Protein AF-A0A382DR18-F1 (afdb_monomer_lite)

Secondary structure (DSSP, 8-state):
-TTEEE----TT-BPPPEEEEEEEEETTEEEEEEEEETTTEEEEEESSS--------S-S-SPSS--TTEEEEEES-EE--TT-EEEEEE-SSEEEEEEEEEEETTS---EEEEEEEETTS-EEEEE-S----SS-EEEEEE--TTT-GGGEEEEEEE--S----HHHHHHHHHH-SPP-TT---EE-S-HHHHHHH-TTS-TTSTTHHHHHHHHHHHH-TTS-TTSTTHHHHHHHHHHHH-TTS-TTSTTHHHHHHHHHHHH-TTS-TTSTTHHHHHHHHHHHH-TTS-TTSTTHHHHHHHHHHHH-TTS-TTSTTHHHHHHHHHHHHHHHH-SS---------EEEE-TTSPEEEGGG-EEETTTTEEE-TTSTTGGGTTTT--HHHHHHHHHHHH-HHHHHHHH-TT--B-TTS-B--TTS-HHHHHHHHHHHHHHHHHHHHHHHHHHHHHHHHHHHHHHHHHHHHHHHHH-

pLDDT: mean 83.94, std 13.47, range [36.09, 98.12]

Sequence (475 aa):
MTGTTNLNSSDDSWSNQVSLGMEWDRWGQTFSHARMSTNGCVNLTSGSAGGTSANCQDYTPQSLPYKDFTLYVLWTDLIRGNNSKMLYKDFGSYVVFGWYYMKEYNRNSSNSIEAILYDNNSYEYRYRELDIKNHDVIIGEQGKHSTHPEYTKTYLYYNDGQSGYGQLDNYLAGYGGPDIENGGSLFSGSFADMCEINQLYSSNCSGYAAAYLAQQCALDTLYNSACTGYAAAYLAQQCALDTLYNSACTGYAAAYLAQQCALDTLYNSACTGYAAAYLAQQCGLNTLYDEECTGYAAAYFIYECDIDVFYSTSCDGYASALAQEEALYDAIYGTDDTDMYGYEDEYGYDEYGNAYTQDDMWYDEVYDEYLDPNDPCYENNCADFTDADWYALDIEQFGQEQVDEWYGNDVQFSDEGYIDYGDQTEEEYWTEIDDGMNTYDEEQEALWAEEELAYQMEEEAYMLEQEQYYEEQYT

Foldseek 3Di:
DPFKDFQDDFFQDKGDKDFFLAFADDPNATFGIWIAAQQQKIWTQHDPGHHGWDGLGDAPDDFPPDIARMFRLKGGQWGDDPPWTFIWGHPNQKIKTWTFQIDHPPDNAGWIKIWMQGNVNKIKIDTDGDDDADAWIKGGFHHDCVVCVVRDDIETAAHNPDPPDVNVVVCVVVVPDDHQHPDDMDIDDDPQVVCVVPVCPDPPRPCNVVNVVQVVCVVPVCPDPPRVCNVVVVVQVVCVVPVCPDPPRVCNVVVVVQVVCVVPVCPDPPRVCNVVVVVQVVCVVPVCPDPPRDCNVVVVVQVVCVVPVCPDPPRVCVVVVVVVVVVVCCVVVPPDDDDDDDDFPFDDADPVGDTDGPVQWAQDPVVRDTHHPPPCCGPNVCVPDALQNVLVVCCVVPNDVLSCQLQNDDWDADPSRHTDPDPDDPVVSVVSNVVSVVVVVVVVVVVVVVVVVVVVVVVVVVVVVVVVVVVVVPD

Structure (mmCIF, N/CA/C/O backbone):
data_AF-A0A382DR18-F1
#
_entry.id   AF-A0A382DR18-F1
#
loop_
_atom_site.group_PDB
_atom_site.id
_atom_site.type_symbol
_atom_site.label_atom_id
_atom_site.label_alt_id
_atom_site.label_comp_id
_atom_site.label_asym_id
_atom_site.label_entity_id
_atom_site.label_seq_id
_atom_site.pdbx_PDB_ins_code
_atom_site.Cartn_x
_atom_site.Cartn_y
_atom_site.Cartn_z
_atom_site.occupancy
_atom_site.B_iso_or_equiv
_atom_site.auth_seq_id
_atom_site.auth_comp_id
_atom_site.auth_asym_id
_atom_site.auth_atom_id
_atom_site.pdbx_PDB_model_num
ATOM 1 N N . MET A 1 1 ? 15.565 -13.951 -12.073 1.00 46.75 1 MET A N 1
ATOM 2 C CA . MET A 1 1 ? 15.051 -13.173 -13.219 1.00 46.75 1 MET A CA 1
ATOM 3 C C . MET A 1 1 ? 14.724 -14.157 -14.324 1.00 46.75 1 MET A C 1
ATOM 5 O O . MET A 1 1 ? 15.635 -14.703 -14.932 1.00 46.75 1 MET A O 1
ATOM 9 N N . THR A 1 2 ? 13.449 -14.480 -14.496 1.00 55.28 2 THR A N 1
ATOM 10 C CA . THR A 1 2 ? 12.970 -15.282 -15.627 1.00 55.28 2 THR A CA 1
ATOM 11 C C . THR A 1 2 ? 13.058 -14.438 -16.907 1.00 55.28 2 THR A C 1
ATOM 13 O O . THR A 1 2 ? 12.843 -13.228 -16.862 1.00 55.28 2 THR A O 1
ATOM 16 N N . GLY A 1 3 ? 13.448 -15.049 -18.030 1.00 74.75 3 GLY A N 1
ATOM 17 C CA . GLY A 1 3 ? 13.500 -14.383 -19.342 1.00 74.75 3 GLY A CA 1
ATOM 18 C C . GLY A 1 3 ? 14.784 -13.608 -19.688 1.00 74.75 3 GLY A C 1
ATOM 19 O O . GLY A 1 3 ? 14.852 -13.031 -20.765 1.00 74.75 3 GLY A O 1
ATOM 20 N N . THR A 1 4 ? 15.814 -13.590 -18.832 1.00 91.44 4 THR A N 1
ATOM 21 C CA . THR A 1 4 ? 17.131 -13.018 -19.188 1.00 91.44 4 THR A CA 1
ATOM 22 C C . THR A 1 4 ? 18.032 -14.086 -19.809 1.00 91.44 4 THR A C 1
ATOM 24 O O . THR A 1 4 ? 18.283 -15.122 -19.193 1.00 91.44 4 THR A O 1
ATOM 27 N N . THR A 1 5 ? 18.566 -13.813 -20.997 1.00 96.12 5 THR A N 1
ATOM 28 C CA . THR A 1 5 ? 19.498 -14.688 -21.718 1.00 96.12 5 THR A CA 1
ATOM 29 C C . THR A 1 5 ? 20.939 -14.311 -21.390 1.00 96.12 5 THR A C 1
ATOM 31 O O . THR A 1 5 ? 21.315 -13.143 -21.452 1.00 96.12 5 THR A O 1
ATOM 34 N N . ASN A 1 6 ? 21.763 -15.300 -21.042 1.00 95.88 6 ASN A N 1
ATOM 35 C CA . ASN A 1 6 ? 23.196 -15.100 -20.848 1.00 95.88 6 ASN A CA 1
ATOM 36 C C . ASN A 1 6 ? 23.920 -15.182 -22.199 1.00 95.88 6 ASN A C 1
ATOM 38 O O . ASN A 1 6 ? 23.849 -16.205 -22.878 1.00 95.88 6 ASN A O 1
ATOM 42 N N . LEU A 1 7 ? 24.618 -14.107 -22.554 1.00 96.81 7 LEU A N 1
ATOM 43 C CA . LEU A 1 7 ? 25.339 -13.927 -23.812 1.00 96.81 7 LEU A CA 1
ATOM 44 C C . LEU A 1 7 ? 26.844 -13.730 -23.603 1.00 96.81 7 LEU A C 1
ATOM 46 O O . LEU A 1 7 ? 27.522 -13.142 -24.437 1.00 96.81 7 LEU A O 1
ATOM 50 N N . ASN A 1 8 ? 27.375 -14.241 -22.494 1.00 96.06 8 ASN A N 1
ATOM 51 C CA . ASN A 1 8 ? 28.799 -14.216 -22.198 1.00 96.06 8 ASN A CA 1
ATOM 52 C C . ASN A 1 8 ? 29.638 -14.783 -23.354 1.00 96.06 8 ASN A C 1
ATOM 54 O O . ASN A 1 8 ? 29.445 -15.926 -23.769 1.00 96.06 8 ASN A O 1
ATOM 58 N N . SER A 1 9 ? 30.637 -14.017 -23.778 1.00 94.38 9 SER A N 1
ATOM 59 C CA . SER A 1 9 ? 31.671 -14.431 -24.727 1.00 94.38 9 SER A CA 1
ATOM 60 C C . SER A 1 9 ? 33.073 -14.241 -24.141 1.00 94.38 9 SER A C 1
ATOM 62 O O . SER A 1 9 ? 33.250 -13.629 -23.081 1.00 94.38 9 SER A O 1
ATOM 64 N N . SER A 1 10 ? 34.063 -14.856 -24.788 1.00 92.69 10 SER A N 1
ATOM 65 C CA . SER A 1 10 ? 35.486 -14.631 -24.523 1.00 92.69 10 SER A CA 1
ATOM 66 C C . SER A 1 10 ? 35.941 -13.266 -25.030 1.00 92.69 10 SER A C 1
ATOM 68 O O . SER A 1 10 ? 35.204 -12.567 -25.723 1.00 92.69 10 SER A O 1
ATOM 70 N N . ASP A 1 11 ? 37.170 -12.909 -24.683 1.00 91.00 11 ASP A N 1
ATOM 71 C CA . ASP A 1 11 ? 37.876 -11.777 -25.272 1.00 91.00 11 ASP A CA 1
ATOM 72 C C . ASP A 1 11 ? 37.816 -11.809 -26.811 1.00 91.00 11 ASP A C 1
ATOM 74 O O . ASP A 1 11 ? 37.808 -12.898 -27.406 1.00 91.00 11 ASP A O 1
ATOM 78 N N . ASP A 1 12 ? 37.675 -10.643 -27.443 1.00 90.56 12 ASP A N 1
ATOM 79 C CA . ASP A 1 12 ? 37.567 -10.480 -28.904 1.00 90.56 12 ASP A CA 1
ATOM 80 C C . ASP A 1 12 ? 36.545 -11.393 -29.604 1.00 90.56 12 ASP A C 1
ATOM 82 O O . ASP A 1 12 ? 36.703 -11.815 -30.758 1.00 90.56 12 ASP A O 1
ATOM 86 N N . SER A 1 13 ? 35.469 -11.742 -28.903 1.00 93.44 13 SER A N 1
ATOM 87 C CA . SER A 1 13 ? 34.454 -12.684 -29.374 1.00 93.44 13 SER A CA 1
ATOM 88 C C . SER A 1 13 ? 33.050 -12.095 -29.261 1.00 93.44 13 SER A C 1
ATOM 90 O O . SER A 1 13 ? 32.777 -11.248 -28.415 1.00 93.44 13 SER A O 1
ATOM 92 N N . TRP A 1 14 ? 32.131 -12.594 -30.085 1.00 94.00 14 TRP A N 1
ATOM 93 C CA . TRP A 1 14 ? 30.707 -12.290 -29.970 1.00 94.00 14 TRP A CA 1
ATOM 94 C C . TRP A 1 14 ? 29.913 -13.433 -29.340 1.00 94.00 14 TRP A C 1
ATOM 96 O O . TRP A 1 14 ? 30.333 -14.593 -29.313 1.00 94.00 14 TRP A O 1
ATOM 106 N N . SER A 1 15 ? 28.738 -13.096 -28.836 1.00 96.25 15 SER A N 1
ATOM 107 C CA . SER A 1 15 ? 27.804 -14.026 -28.227 1.00 96.25 15 SER A CA 1
ATOM 108 C C . SER A 1 15 ? 27.163 -14.979 -29.238 1.00 96.25 15 SER A C 1
ATOM 110 O O . SER A 1 15 ? 27.251 -14.805 -30.459 1.00 96.25 15 SER A O 1
ATOM 112 N N . ASN A 1 16 ? 26.401 -15.949 -28.723 1.00 94.81 16 ASN A N 1
ATOM 113 C CA . ASN A 1 16 ? 25.356 -16.611 -29.504 1.00 94.81 16 ASN A CA 1
ATOM 114 C C . ASN A 1 16 ? 24.339 -15.588 -30.038 1.00 94.81 16 ASN A C 1
ATOM 116 O O . ASN A 1 16 ? 24.166 -14.512 -29.466 1.00 94.81 16 ASN A O 1
ATOM 120 N N . GLN A 1 17 ? 23.689 -15.929 -31.149 1.00 94.38 17 GLN A N 1
ATOM 121 C CA . GLN A 1 17 ? 22.650 -15.098 -31.755 1.00 94.38 17 GLN A CA 1
ATOM 122 C C . GLN A 1 17 ? 21.364 -15.154 -30.931 1.00 94.38 17 GLN A C 1
ATOM 124 O O . GLN A 1 17 ? 21.004 -16.215 -30.420 1.00 94.38 17 GLN A O 1
ATOM 129 N N . VAL A 1 18 ? 20.667 -14.025 -30.851 1.00 95.00 18 VAL A N 1
ATOM 130 C CA . VAL A 1 18 ? 19.334 -13.899 -30.253 1.00 95.00 18 VAL A CA 1
ATOM 131 C C . VAL A 1 18 ? 18.361 -13.304 -31.262 1.00 95.00 18 VAL A C 1
ATOM 133 O O . VAL A 1 18 ? 18.762 -12.503 -32.108 1.00 95.00 18 VAL A O 1
ATOM 136 N N . SER A 1 19 ? 17.094 -13.710 -31.180 1.00 93.94 19 SER A N 1
ATOM 137 C CA . SER A 1 19 ? 16.000 -13.018 -31.866 1.00 93.94 19 SER A CA 1
ATOM 138 C C . SER A 1 19 ? 15.674 -11.737 -31.107 1.00 93.94 19 SER A C 1
ATOM 140 O O . SER A 1 19 ? 15.718 -11.748 -29.883 1.00 93.94 19 SER A O 1
ATOM 142 N N . LEU A 1 20 ? 15.359 -10.659 -31.824 1.00 93.31 20 LEU A N 1
ATOM 143 C CA . LEU A 1 20 ? 14.949 -9.383 -31.239 1.00 93.31 20 LEU A CA 1
ATOM 144 C C . LEU A 1 20 ? 13.477 -9.373 -30.797 1.00 93.31 20 LEU A C 1
ATOM 146 O O . LEU A 1 20 ? 13.053 -8.395 -30.202 1.00 93.31 20 LEU A O 1
ATOM 150 N N . GLY A 1 21 ? 12.684 -10.396 -31.137 1.00 91.25 21 GLY A N 1
ATOM 151 C CA . GLY A 1 21 ? 11.235 -10.394 -30.886 1.00 91.25 21 GLY A CA 1
ATOM 152 C C . GLY A 1 21 ? 10.439 -9.410 -31.761 1.00 91.25 21 GLY A C 1
ATOM 153 O O . GLY A 1 21 ? 9.212 -9.412 -31.720 1.00 91.25 21 GLY A O 1
ATOM 154 N N . MET A 1 22 ? 11.127 -8.622 -32.594 1.00 91.12 22 MET A N 1
ATOM 155 C CA . MET A 1 22 ? 10.585 -7.611 -33.501 1.00 91.12 22 MET A CA 1
ATOM 156 C C . MET A 1 22 ? 11.397 -7.547 -34.802 1.00 91.12 22 MET A C 1
ATOM 158 O O . MET A 1 22 ? 12.567 -7.942 -34.833 1.00 91.12 22 MET A O 1
ATOM 162 N N . GLU A 1 23 ? 10.783 -7.020 -35.860 1.00 91.94 23 GLU A N 1
ATOM 163 C CA . GLU A 1 23 ? 11.499 -6.572 -37.056 1.00 91.94 23 GLU A CA 1
ATOM 164 C C . GLU A 1 23 ? 11.966 -5.131 -36.819 1.00 91.94 23 GLU A C 1
ATOM 166 O O . GLU A 1 23 ? 11.157 -4.257 -36.521 1.00 91.94 23 GLU A O 1
ATOM 171 N N . TRP A 1 24 ? 13.274 -4.903 -36.907 1.00 92.50 24 TRP A N 1
ATOM 172 C CA . TRP A 1 24 ? 13.916 -3.623 -36.632 1.00 92.50 24 TRP A CA 1
ATOM 173 C C . TRP A 1 24 ? 14.511 -3.060 -37.925 1.00 92.50 24 TRP A C 1
ATOM 175 O O . TRP A 1 24 ? 15.483 -3.597 -38.469 1.00 92.50 24 TRP A O 1
ATOM 185 N N . ASP A 1 25 ? 13.903 -1.997 -38.440 1.00 92.25 25 ASP A N 1
ATOM 186 C CA . ASP A 1 25 ? 14.236 -1.379 -39.719 1.00 92.25 25 ASP A CA 1
ATOM 187 C C . ASP A 1 25 ? 15.282 -0.277 -39.561 1.00 92.25 25 ASP A C 1
ATOM 189 O O . ASP A 1 25 ? 15.064 0.742 -38.906 1.00 92.25 25 ASP A O 1
ATOM 193 N N . ARG A 1 26 ? 16.426 -0.428 -40.230 1.00 90.50 26 ARG A N 1
ATOM 194 C CA . ARG A 1 26 ? 17.470 0.598 -40.241 1.00 90.50 26 ARG A CA 1
ATOM 195 C C . ARG A 1 26 ? 18.336 0.520 -41.484 1.00 90.50 26 ARG A C 1
ATOM 197 O O . ARG A 1 26 ? 18.591 -0.559 -42.006 1.00 90.50 26 ARG A O 1
ATOM 204 N N . TRP A 1 27 ? 18.802 1.672 -41.971 1.00 91.50 27 TRP A N 1
ATOM 205 C CA . TRP A 1 27 ? 19.677 1.760 -43.154 1.00 91.50 27 TRP A CA 1
ATOM 206 C C . TRP A 1 27 ? 19.094 1.102 -44.418 1.00 91.50 27 TRP A C 1
ATOM 208 O O . TRP A 1 27 ? 19.819 0.501 -45.209 1.00 91.50 27 TRP A O 1
ATOM 218 N N . GLY A 1 28 ? 17.768 1.170 -44.582 1.00 88.62 28 GLY A N 1
ATOM 219 C CA . GLY A 1 28 ? 17.065 0.513 -45.688 1.00 88.62 28 GLY A CA 1
ATOM 220 C C . GLY A 1 28 ? 17.115 -1.019 -45.633 1.00 88.62 28 GLY A C 1
ATOM 221 O O . GLY A 1 28 ? 17.025 -1.669 -46.673 1.00 88.62 28 GLY A O 1
ATOM 222 N N . GLN A 1 29 ? 17.326 -1.597 -44.450 1.00 90.50 29 GLN A N 1
ATOM 223 C CA . GLN A 1 29 ? 17.384 -3.033 -44.183 1.00 90.50 29 GLN A CA 1
ATOM 224 C C . GLN A 1 29 ? 16.480 -3.375 -42.995 1.00 90.50 29 GLN A C 1
ATOM 226 O O . GLN A 1 29 ? 16.253 -2.525 -42.139 1.00 90.50 29 GLN A O 1
ATOM 231 N N . THR A 1 30 ? 16.043 -4.631 -42.919 1.00 92.88 30 THR A N 1
ATOM 232 C CA . THR A 1 30 ? 15.237 -5.152 -41.806 1.00 92.88 30 THR A CA 1
ATOM 233 C C . THR A 1 30 ? 16.004 -6.253 -41.076 1.00 92.88 30 THR A C 1
ATOM 235 O O . THR A 1 30 ? 16.458 -7.231 -41.691 1.00 92.88 30 THR A O 1
ATOM 238 N N . PHE A 1 31 ? 16.160 -6.099 -39.763 1.00 93.62 31 PHE A N 1
ATOM 239 C CA . PHE A 1 31 ? 16.884 -7.023 -38.892 1.00 93.62 31 PHE A CA 1
ATOM 240 C C . PHE A 1 31 ? 15.938 -7.638 -37.866 1.00 93.62 31 PHE A C 1
ATOM 242 O O . PHE A 1 31 ? 15.169 -6.928 -37.234 1.00 93.62 31 PHE A O 1
ATOM 249 N N . SER A 1 32 ? 16.048 -8.944 -37.632 1.00 93.25 32 SER A N 1
ATOM 250 C CA . SER A 1 32 ? 15.260 -9.630 -36.594 1.00 93.25 32 SER A CA 1
ATOM 251 C C . SER A 1 32 ? 16.113 -10.384 -35.583 1.00 93.25 32 SER A C 1
ATOM 253 O O . SER A 1 32 ? 15.598 -11.013 -34.657 1.00 93.25 32 SER A O 1
ATOM 255 N N . HIS A 1 33 ? 17.436 -10.335 -35.754 1.00 94.00 33 HIS A N 1
ATOM 256 C CA . HIS A 1 33 ? 18.392 -11.042 -34.922 1.00 94.00 33 HIS A CA 1
ATOM 257 C C . HIS A 1 33 ? 19.640 -10.202 -34.687 1.00 94.00 33 HIS A C 1
ATOM 259 O O . HIS A 1 33 ? 20.075 -9.442 -35.556 1.00 94.00 33 HIS A O 1
ATOM 265 N N . ALA A 1 34 ? 20.294 -10.418 -33.552 1.00 96.12 34 ALA A N 1
ATOM 266 C CA . ALA A 1 34 ? 21.570 -9.785 -33.263 1.00 96.12 34 ALA A CA 1
ATOM 267 C C . ALA A 1 34 ? 22.489 -10.679 -32.428 1.00 96.12 34 ALA A C 1
ATOM 269 O O . ALA A 1 34 ? 22.085 -11.695 -31.855 1.00 96.12 34 ALA A O 1
ATOM 270 N N . ARG A 1 35 ? 23.755 -10.277 -32.372 1.00 96.06 35 ARG A N 1
ATOM 271 C CA . ARG A 1 35 ? 24.770 -10.754 -31.428 1.00 96.06 35 ARG A CA 1
ATOM 272 C C . ARG A 1 35 ? 25.340 -9.553 -30.690 1.00 96.06 35 ARG A C 1
ATOM 274 O O . ARG A 1 35 ? 25.259 -8.435 -31.191 1.00 96.06 35 ARG A O 1
ATOM 281 N N . MET A 1 36 ? 25.954 -9.780 -29.538 1.00 96.50 36 MET A N 1
ATOM 282 C CA . MET A 1 36 ? 26.741 -8.754 -28.858 1.00 96.50 36 MET A CA 1
ATOM 283 C C . MET A 1 36 ? 28.207 -9.176 -28.782 1.00 96.50 36 MET A C 1
ATOM 285 O O . MET A 1 36 ? 28.504 -10.320 -28.442 1.00 96.50 36 MET A O 1
ATOM 289 N N . SER A 1 37 ? 29.116 -8.271 -29.130 1.00 95.25 37 SER A N 1
ATOM 290 C CA . SER A 1 37 ? 30.564 -8.462 -28.993 1.00 95.25 37 SER A CA 1
ATOM 291 C C . SER A 1 37 ? 31.017 -8.091 -27.588 1.00 95.25 37 SER A C 1
ATOM 293 O O . SER A 1 37 ? 30.470 -7.158 -26.997 1.00 95.25 37 SER A O 1
ATOM 295 N N . THR A 1 38 ? 32.030 -8.775 -27.052 1.00 94.56 38 THR A N 1
ATOM 296 C CA . THR A 1 38 ? 32.603 -8.435 -25.735 1.00 94.56 38 THR A CA 1
ATOM 297 C C . THR A 1 38 ? 33.059 -6.974 -25.699 1.00 94.56 38 THR A C 1
ATOM 299 O O . THR A 1 38 ? 32.753 -6.281 -24.733 1.00 94.56 38 THR A O 1
ATOM 302 N N . ASN A 1 39 ? 33.595 -6.479 -26.820 1.00 91.50 39 ASN A N 1
ATOM 303 C CA . ASN A 1 39 ? 34.144 -5.134 -27.019 1.00 91.50 39 ASN A CA 1
ATOM 304 C C . ASN A 1 39 ? 33.062 -4.044 -27.214 1.00 91.50 39 ASN A C 1
ATOM 306 O O . ASN A 1 39 ? 33.307 -3.040 -27.871 1.00 91.50 39 ASN A O 1
ATOM 310 N N . GLY A 1 40 ? 31.843 -4.245 -26.695 1.00 91.69 40 GLY A N 1
ATOM 311 C CA . GLY A 1 40 ? 30.807 -3.203 -26.617 1.00 91.69 40 GLY A CA 1
ATOM 312 C C . GLY A 1 40 ? 30.074 -2.865 -27.924 1.00 91.69 40 GLY A C 1
ATOM 313 O O . GLY A 1 40 ? 29.648 -1.724 -28.118 1.00 91.69 40 GLY A O 1
ATOM 314 N N . CYS A 1 41 ? 29.892 -3.846 -28.815 1.00 94.19 41 CYS A N 1
ATOM 315 C CA . CYS A 1 41 ? 29.091 -3.696 -30.038 1.00 94.19 41 CYS A CA 1
ATOM 316 C C . CYS A 1 41 ? 27.842 -4.581 -30.042 1.00 94.19 41 CYS A C 1
ATOM 318 O O . CYS A 1 41 ? 27.922 -5.752 -29.665 1.00 94.19 41 CYS A O 1
ATOM 320 N N . VAL A 1 42 ? 26.733 -4.084 -30.596 1.00 96.69 42 VAL A N 1
ATOM 321 C CA . VAL A 1 42 ? 25.628 -4.936 -31.070 1.00 96.69 42 VAL A CA 1
ATOM 322 C C . VAL A 1 42 ? 25.774 -5.135 -32.576 1.00 96.69 42 VAL A C 1
ATOM 324 O O . VAL A 1 42 ? 25.817 -4.184 -33.354 1.00 96.69 42 VAL A O 1
ATOM 327 N N . ASN A 1 43 ? 25.854 -6.392 -32.990 1.00 95.31 43 ASN A N 1
ATOM 328 C CA . ASN A 1 43 ? 26.039 -6.810 -34.370 1.00 95.31 43 ASN A CA 1
ATOM 329 C C . ASN A 1 43 ? 24.706 -7.302 -34.916 1.00 95.31 43 ASN A C 1
ATOM 331 O O . ASN A 1 43 ? 24.229 -8.372 -34.522 1.00 95.31 43 ASN A O 1
ATOM 335 N N . LEU A 1 44 ? 24.106 -6.529 -35.817 1.00 95.12 44 LEU A N 1
ATOM 336 C CA . LEU A 1 44 ? 22.820 -6.881 -36.398 1.00 95.12 44 LEU A CA 1
ATOM 337 C C . LEU A 1 44 ? 23.015 -7.934 -37.478 1.00 95.12 44 LEU A C 1
ATOM 339 O O . LEU A 1 44 ? 23.952 -7.901 -38.276 1.00 95.12 44 LEU A O 1
ATOM 343 N N . THR A 1 45 ? 22.124 -8.906 -37.485 1.00 89.69 45 THR A N 1
ATOM 344 C CA . THR A 1 45 ? 22.192 -10.044 -38.394 1.00 89.69 45 THR A CA 1
ATOM 345 C C . THR A 1 45 ? 20.855 -10.206 -39.085 1.00 89.69 45 THR A C 1
ATOM 347 O O . THR A 1 45 ? 19.806 -9.909 -38.509 1.00 89.69 45 THR A O 1
ATOM 350 N N . SER A 1 46 ? 20.905 -10.622 -40.346 1.00 73.44 46 SER A N 1
ATOM 351 C CA . SER A 1 46 ? 19.747 -10.581 -41.228 1.00 73.44 46 SER A CA 1
ATOM 352 C C . SER A 1 46 ? 18.543 -11.342 -40.669 1.00 73.44 46 SER A C 1
ATOM 354 O O . SER A 1 46 ? 18.662 -12.514 -40.301 1.00 73.44 46 SER A O 1
ATOM 356 N N . GLY A 1 47 ? 17.383 -10.680 -40.701 1.00 64.25 47 GLY A N 1
ATOM 357 C CA . GLY A 1 47 ? 16.080 -11.330 -40.833 1.00 64.25 47 GLY A CA 1
ATOM 358 C C . GLY A 1 47 ? 15.779 -11.662 -42.301 1.00 64.25 47 GLY A C 1
ATOM 359 O O . GLY A 1 47 ? 16.631 -12.195 -43.007 1.00 64.25 47 GLY A O 1
ATOM 360 N N . SER A 1 48 ? 14.583 -11.321 -42.790 1.00 55.78 48 SER A N 1
ATOM 361 C CA . SER A 1 48 ? 14.075 -11.723 -44.117 1.00 55.78 48 SER A CA 1
ATOM 362 C C . SER A 1 48 ? 14.727 -11.025 -45.328 1.00 55.78 48 SER A C 1
ATOM 364 O O . SER A 1 48 ? 14.630 -11.553 -46.436 1.00 55.78 48 SER A O 1
ATOM 366 N N . ALA A 1 49 ? 15.370 -9.858 -45.148 1.00 62.44 49 ALA A N 1
ATOM 367 C CA . ALA A 1 49 ? 15.952 -9.056 -46.244 1.00 62.44 49 ALA A CA 1
ATOM 368 C C . ALA A 1 49 ? 17.192 -8.202 -4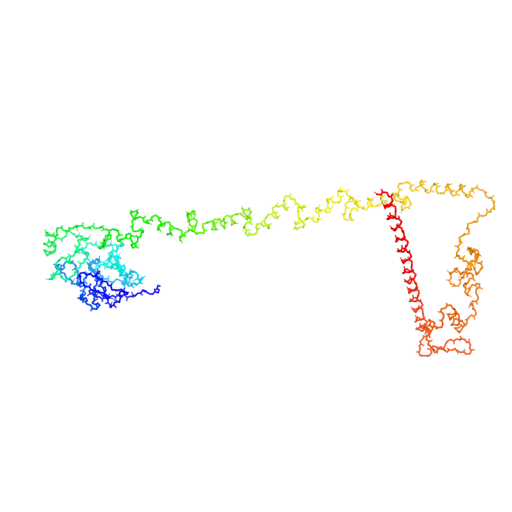5.871 1.00 62.44 49 ALA A C 1
ATOM 370 O O . ALA A 1 49 ? 17.661 -7.424 -46.701 1.00 62.44 49 ALA A O 1
ATOM 371 N N . GLY A 1 50 ? 17.706 -8.310 -44.639 1.00 66.81 50 GLY A N 1
ATOM 372 C CA . GLY A 1 50 ? 18.805 -7.481 -44.127 1.00 66.81 50 GLY A CA 1
ATOM 373 C C . GLY A 1 50 ? 20.216 -7.982 -44.466 1.00 66.81 50 GLY A C 1
ATOM 374 O O . GLY A 1 50 ? 20.413 -9.128 -44.871 1.00 66.81 50 GLY A O 1
ATOM 375 N N . GLY A 1 51 ? 21.222 -7.134 -44.244 1.00 79.56 51 GLY A N 1
ATOM 376 C CA . GLY A 1 51 ? 22.632 -7.527 -44.262 1.00 79.56 51 GLY A CA 1
ATOM 377 C C . GLY A 1 51 ? 23.092 -8.176 -42.949 1.00 79.56 51 GLY A C 1
ATOM 378 O O . GLY A 1 51 ? 22.337 -8.265 -41.985 1.00 79.56 51 GLY A O 1
ATOM 379 N N . THR A 1 52 ? 24.344 -8.639 -42.901 1.00 87.06 52 THR A N 1
ATOM 380 C CA . THR A 1 52 ? 24.908 -9.320 -41.724 1.00 87.06 52 THR A CA 1
ATOM 381 C C . THR A 1 52 ? 26.181 -8.630 -41.258 1.00 87.06 52 THR A C 1
ATOM 383 O O . THR A 1 52 ? 27.126 -8.479 -42.031 1.00 87.06 52 THR A O 1
ATOM 386 N N . SER A 1 53 ? 26.196 -8.240 -39.986 1.00 92.94 53 SER A N 1
ATOM 387 C CA . SER A 1 53 ? 27.371 -7.743 -39.276 1.00 92.94 53 SER A CA 1
ATOM 388 C C . SER A 1 53 ? 28.356 -8.866 -38.949 1.00 92.94 53 SER A C 1
ATOM 390 O O . SER A 1 53 ? 28.002 -10.044 -38.886 1.00 92.94 53 SER A O 1
ATOM 392 N N . ALA A 1 54 ? 29.599 -8.490 -38.654 1.00 90.88 54 ALA A N 1
ATOM 393 C CA . ALA A 1 54 ? 30.620 -9.374 -38.098 1.00 90.88 54 ALA A CA 1
ATOM 394 C C . ALA A 1 54 ? 31.055 -8.911 -36.699 1.00 90.88 54 ALA A C 1
ATOM 396 O O . ALA A 1 54 ? 30.791 -7.775 -36.320 1.00 90.88 54 ALA A O 1
ATOM 397 N N . ASN A 1 55 ? 31.716 -9.799 -35.956 1.00 91.19 55 ASN A N 1
ATOM 398 C CA . ASN A 1 55 ? 32.241 -9.562 -34.610 1.00 91.19 55 ASN A CA 1
ATOM 399 C C . ASN A 1 55 ? 33.120 -8.297 -34.540 1.00 91.19 55 ASN A C 1
ATOM 401 O O . ASN A 1 55 ? 34.018 -8.133 -35.372 1.00 91.19 55 ASN A O 1
ATOM 405 N N . CYS A 1 56 ? 32.890 -7.442 -33.541 1.00 89.12 56 CYS A N 1
ATOM 406 C CA . CYS A 1 56 ? 33.824 -6.377 -33.186 1.00 89.12 56 CYS A CA 1
ATOM 407 C C . CYS A 1 56 ? 34.973 -6.985 -32.387 1.00 89.12 56 CYS A C 1
ATOM 409 O O . CYS A 1 56 ? 34.832 -7.269 -31.200 1.00 89.12 56 CYS A O 1
ATOM 411 N N . GLN A 1 57 ? 36.087 -7.196 -33.077 1.00 85.00 57 GLN A N 1
ATOM 412 C CA . GLN A 1 57 ? 37.341 -7.675 -32.507 1.00 85.00 57 GLN A CA 1
ATOM 413 C C . GLN A 1 57 ? 38.301 -6.512 -32.354 1.00 85.00 57 GLN A C 1
ATOM 415 O O . GLN A 1 57 ? 38.232 -5.586 -33.174 1.00 85.00 57 GLN A O 1
ATOM 420 N N . ASP A 1 58 ? 39.219 -6.644 -31.402 1.00 75.06 58 ASP A N 1
ATOM 421 C CA . ASP A 1 58 ? 40.267 -5.680 -31.103 1.00 75.06 58 ASP A CA 1
ATOM 422 C C . ASP A 1 58 ? 39.701 -4.353 -30.573 1.00 75.06 58 ASP A C 1
ATOM 424 O O . ASP A 1 58 ? 38.479 -4.108 -30.557 1.00 75.06 58 ASP A O 1
ATOM 428 N N . TYR A 1 59 ? 40.605 -3.501 -30.112 1.00 69.19 59 TYR A N 1
ATOM 429 C CA . TYR A 1 59 ? 40.282 -2.201 -29.556 1.00 69.19 59 TYR A CA 1
ATOM 430 C C . TYR A 1 59 ? 40.449 -1.078 -30.579 1.00 69.19 59 TYR A C 1
ATOM 432 O O . TYR A 1 59 ? 41.100 -1.204 -31.618 1.00 69.19 59 TYR A O 1
ATOM 440 N N . THR A 1 60 ? 39.801 0.044 -30.304 1.00 65.44 60 THR A N 1
ATOM 441 C CA . THR A 1 60 ? 40.032 1.303 -31.005 1.00 65.44 60 THR A CA 1
ATOM 442 C C . THR A 1 60 ? 41.457 1.797 -30.726 1.00 65.44 60 THR A C 1
ATOM 444 O O . THR A 1 60 ? 41.835 1.883 -29.564 1.00 65.44 60 THR A O 1
ATOM 447 N N . PRO A 1 61 ? 42.255 2.166 -31.746 1.00 54.94 61 PRO A N 1
ATOM 448 C CA . PRO A 1 61 ? 41.792 2.589 -33.063 1.00 54.94 61 PRO A CA 1
ATOM 449 C C . PRO A 1 61 ? 42.102 1.605 -34.202 1.00 54.94 61 PRO A C 1
ATOM 451 O O . PRO A 1 61 ? 43.202 1.582 -34.754 1.00 54.94 61 PRO A O 1
ATOM 454 N N . GLN A 1 62 ? 41.078 0.891 -34.668 1.00 62.34 62 GLN A N 1
ATOM 455 C CA . GLN A 1 62 ? 41.019 0.435 -36.061 1.00 62.34 62 GLN A CA 1
ATOM 456 C C . GLN A 1 62 ? 40.448 1.566 -36.937 1.00 62.34 62 GLN A C 1
ATOM 458 O O . GLN A 1 62 ? 39.699 2.423 -36.458 1.00 62.34 62 GLN A O 1
ATOM 463 N N . SER A 1 63 ? 40.788 1.589 -38.228 1.00 61.91 63 SER A N 1
ATOM 464 C CA . SER A 1 63 ? 40.273 2.600 -39.159 1.00 61.91 63 SER A CA 1
ATOM 465 C C . SER A 1 63 ? 38.748 2.474 -39.287 1.00 61.91 63 SER A C 1
ATOM 467 O O . SER A 1 63 ? 38.238 1.408 -39.634 1.00 61.91 63 SER A O 1
ATOM 469 N N . LEU A 1 64 ? 38.010 3.560 -39.050 1.00 68.12 64 LEU A N 1
ATOM 470 C CA . LEU A 1 64 ? 36.619 3.652 -39.491 1.00 68.12 64 LEU A CA 1
ATOM 471 C C . LEU A 1 64 ? 36.567 3.890 -41.010 1.00 68.12 64 LEU A C 1
ATOM 473 O O . LEU A 1 64 ? 37.437 4.588 -41.540 1.00 68.12 64 LEU A O 1
ATOM 477 N N . PRO A 1 65 ? 35.546 3.379 -41.723 1.00 72.25 65 PRO A N 1
ATOM 478 C CA . PRO A 1 65 ? 34.460 2.495 -41.266 1.00 72.25 65 PRO A CA 1
ATOM 479 C C . PRO A 1 65 ? 34.943 1.067 -40.944 1.00 72.25 65 PRO A C 1
ATOM 481 O O . PRO A 1 65 ? 35.763 0.520 -41.676 1.00 72.25 65 PRO A O 1
ATOM 484 N N . TYR A 1 66 ? 34.392 0.429 -39.901 1.00 78.69 66 TYR A N 1
ATOM 485 C CA . TYR A 1 66 ? 34.863 -0.894 -39.450 1.00 78.69 66 TYR A CA 1
ATOM 486 C C . TYR A 1 66 ? 33.918 -2.051 -39.809 1.00 78.69 66 TYR A C 1
ATOM 488 O O . TYR A 1 66 ? 34.189 -2.797 -40.752 1.00 78.69 66 TYR A O 1
ATOM 496 N N . LYS A 1 67 ? 32.806 -2.225 -39.083 1.00 87.62 67 LYS A N 1
ATOM 497 C CA . LYS A 1 67 ? 31.827 -3.299 -39.325 1.00 87.62 67 LYS A CA 1
ATOM 498 C C . LYS A 1 67 ? 30.503 -2.749 -39.833 1.00 87.62 67 LYS A C 1
ATOM 500 O O . LYS A 1 67 ? 29.894 -1.879 -39.217 1.00 87.62 67 LYS A O 1
ATOM 505 N N . ASP A 1 68 ? 30.053 -3.293 -40.961 1.00 91.19 68 ASP A N 1
ATOM 506 C CA . ASP A 1 68 ? 28.727 -3.003 -41.497 1.00 91.19 68 ASP A CA 1
ATOM 507 C C . ASP A 1 68 ? 27.636 -3.506 -40.540 1.00 91.19 68 ASP A C 1
ATOM 509 O O . ASP A 1 68 ? 27.798 -4.523 -39.863 1.00 91.19 68 ASP A O 1
ATOM 513 N N . PHE A 1 69 ? 26.511 -2.798 -40.518 1.00 93.44 69 PHE A N 1
ATOM 514 C CA . PHE A 1 69 ? 25.310 -3.133 -39.748 1.00 93.44 69 PHE A CA 1
ATOM 515 C C . PHE A 1 69 ? 25.551 -3.296 -38.237 1.00 93.44 69 PHE A C 1
ATOM 517 O O . PHE A 1 69 ? 25.034 -4.212 -37.595 1.00 93.44 69 PHE A O 1
ATOM 524 N N . THR A 1 70 ? 26.368 -2.409 -37.672 1.00 93.62 70 THR A N 1
ATOM 525 C CA . THR A 1 70 ? 26.834 -2.475 -36.284 1.00 93.62 70 THR A CA 1
ATOM 526 C C . THR A 1 70 ? 26.429 -1.235 -35.499 1.00 93.62 70 THR A C 1
ATOM 528 O O . THR A 1 70 ? 26.532 -0.106 -35.979 1.00 93.62 70 THR A O 1
ATOM 531 N N . LEU A 1 71 ? 25.994 -1.460 -34.264 1.00 94.56 71 LEU A N 1
ATOM 532 C CA . LEU A 1 71 ? 25.818 -0.438 -33.242 1.00 94.56 71 LEU A CA 1
ATOM 533 C C . LEU A 1 71 ? 27.041 -0.464 -32.322 1.00 94.56 71 LEU A C 1
ATOM 535 O O . LEU A 1 71 ? 27.305 -1.471 -31.660 1.00 94.56 71 LEU A O 1
ATOM 539 N N . TYR A 1 72 ? 27.791 0.633 -32.291 1.00 91.69 72 TYR A N 1
ATOM 540 C CA . TYR A 1 72 ? 28.938 0.826 -31.407 1.00 91.69 72 TYR A CA 1
ATOM 541 C C . TYR A 1 72 ? 28.432 1.467 -30.114 1.00 91.69 72 TYR A C 1
ATOM 543 O O . TYR A 1 72 ? 28.275 2.681 -30.032 1.00 91.69 72 TYR A O 1
ATOM 551 N N . VAL A 1 73 ? 28.105 0.645 -29.120 1.00 92.56 73 VAL A N 1
ATOM 552 C CA . VAL A 1 73 ? 27.513 1.113 -27.854 1.00 92.56 73 VAL A CA 1
ATOM 553 C C . VAL A 1 73 ? 28.567 1.837 -27.029 1.00 92.56 73 VAL A C 1
ATOM 555 O O . VAL A 1 73 ? 28.332 2.928 -26.515 1.00 92.56 73 VAL A O 1
ATOM 558 N N . LEU A 1 74 ? 29.731 1.201 -26.939 1.00 89.38 74 LEU A N 1
ATOM 559 C CA . LEU A 1 74 ? 30.967 1.695 -26.354 1.00 89.38 74 LEU A CA 1
ATOM 560 C C . LEU A 1 74 ? 32.075 0.795 -26.903 1.00 89.38 74 LEU A C 1
ATOM 562 O O . LEU A 1 74 ? 32.415 -0.214 -26.288 1.00 89.38 74 LEU A O 1
ATOM 566 N N . TRP A 1 75 ? 32.561 1.083 -28.111 1.00 87.69 75 TRP A N 1
ATOM 567 C CA . TRP A 1 75 ? 33.543 0.207 -28.742 1.00 87.69 75 TRP A CA 1
ATOM 568 C C . TRP A 1 75 ? 34.932 0.457 -28.155 1.00 87.69 75 TRP A C 1
ATOM 570 O O . TRP A 1 75 ? 35.503 1.533 -28.316 1.00 87.69 75 TRP A O 1
ATOM 580 N N . THR A 1 76 ? 35.420 -0.532 -27.411 1.00 85.62 76 THR A N 1
ATOM 581 C CA . THR A 1 76 ? 36.625 -0.470 -26.572 1.00 85.62 76 THR A CA 1
ATOM 582 C C . THR A 1 76 ? 37.102 -1.888 -26.239 1.00 85.62 76 THR A C 1
ATOM 584 O O . THR A 1 76 ? 36.335 -2.840 -26.378 1.00 85.62 76 THR A O 1
ATOM 587 N N . ASP A 1 77 ? 38.337 -2.028 -25.745 1.00 87.38 77 ASP A N 1
ATOM 588 C CA . ASP A 1 77 ? 38.937 -3.299 -25.313 1.00 87.38 77 ASP A CA 1
ATOM 589 C C . ASP A 1 77 ? 38.316 -3.864 -24.021 1.00 87.38 77 ASP A C 1
ATOM 591 O O . ASP A 1 77 ? 38.906 -3.805 -22.938 1.00 87.38 77 ASP A O 1
ATOM 595 N N . LEU A 1 78 ? 37.069 -4.329 -24.081 1.00 90.69 78 LEU A N 1
ATOM 596 C CA . LEU A 1 78 ? 36.382 -4.883 -22.918 1.00 90.69 78 LEU A CA 1
ATOM 597 C C . LEU A 1 78 ? 36.555 -6.394 -22.838 1.00 90.69 78 LEU A C 1
ATOM 599 O O . LEU A 1 78 ? 36.243 -7.130 -23.765 1.00 90.69 78 LEU A O 1
ATOM 603 N N . ILE A 1 79 ? 36.893 -6.864 -21.642 1.00 92.62 79 ILE A N 1
ATOM 604 C CA . ILE A 1 79 ? 36.977 -8.273 -21.287 1.00 92.62 79 ILE A CA 1
ATOM 605 C C . ILE A 1 79 ? 36.125 -8.575 -20.053 1.00 92.62 79 ILE A C 1
ATOM 607 O O . ILE A 1 79 ? 35.933 -7.760 -19.142 1.00 92.62 79 ILE A O 1
ATOM 611 N N . ARG A 1 80 ? 35.612 -9.803 -19.984 1.00 94.75 80 ARG A N 1
ATOM 612 C CA . ARG A 1 80 ? 34.920 -10.294 -18.793 1.00 94.75 80 ARG A CA 1
ATOM 613 C C . ARG A 1 80 ? 35.909 -10.627 -17.672 1.00 94.75 80 ARG A C 1
ATOM 615 O O . ARG A 1 80 ? 36.792 -11.462 -17.832 1.00 94.75 80 ARG A O 1
ATOM 622 N N . GLY A 1 81 ? 35.697 -10.039 -16.500 1.00 91.06 81 GLY A N 1
ATOM 623 C CA . GLY A 1 81 ? 36.206 -10.531 -15.223 1.00 91.06 81 GLY A CA 1
ATOM 624 C C . GLY A 1 81 ? 35.255 -11.537 -14.563 1.00 91.06 81 GLY A C 1
ATOM 625 O O . GLY A 1 81 ? 34.230 -11.931 -15.121 1.00 91.06 81 GLY A O 1
ATOM 626 N N . ASN A 1 82 ? 35.569 -11.922 -13.323 1.00 90.69 82 ASN A N 1
ATOM 627 C CA . ASN A 1 82 ? 34.810 -12.943 -12.586 1.00 90.69 82 ASN A CA 1
ATOM 628 C C . ASN A 1 82 ? 33.340 -12.559 -12.342 1.00 90.69 82 ASN A C 1
ATOM 630 O O . ASN A 1 82 ? 32.467 -13.422 -12.370 1.00 90.69 82 ASN A O 1
ATOM 634 N N . ASN A 1 83 ? 33.070 -11.269 -12.129 1.00 91.38 83 ASN A N 1
ATOM 635 C CA . ASN A 1 83 ? 31.726 -10.754 -11.849 1.00 91.38 83 ASN A CA 1
ATOM 636 C C . ASN A 1 83 ? 31.031 -10.178 -13.090 1.00 91.38 83 ASN A C 1
ATOM 638 O O . ASN A 1 83 ? 29.870 -9.774 -13.006 1.00 91.38 83 ASN A O 1
ATOM 642 N N . SER A 1 84 ? 31.721 -10.146 -14.231 1.00 95.62 84 SER A N 1
ATOM 643 C CA . SER A 1 84 ? 31.217 -9.507 -15.439 1.00 95.62 84 SER A CA 1
ATOM 644 C C . SER A 1 84 ? 30.176 -10.373 -16.137 1.00 95.62 84 SER A C 1
ATOM 646 O O . SER A 1 84 ? 30.322 -11.603 -16.239 1.00 95.62 84 SER A O 1
ATOM 648 N N . LYS A 1 85 ? 29.139 -9.729 -16.670 1.00 96.31 85 LYS A N 1
ATOM 649 C CA . LYS A 1 85 ? 28.036 -10.398 -17.366 1.00 96.31 85 LYS A CA 1
ATOM 650 C C . LYS A 1 85 ? 27.704 -9.681 -18.663 1.00 96.31 85 LYS A C 1
ATOM 652 O O . LYS A 1 85 ? 27.611 -8.463 -18.680 1.00 96.31 85 LYS A O 1
ATOM 657 N N . MET A 1 86 ? 27.448 -10.458 -19.703 1.00 97.50 86 MET A N 1
ATOM 658 C CA . MET A 1 86 ? 26.820 -10.001 -20.936 1.00 97.50 86 MET A CA 1
ATOM 659 C C . MET A 1 86 ? 25.442 -10.643 -21.004 1.00 97.50 86 MET A C 1
ATOM 661 O O . MET A 1 86 ? 25.326 -11.871 -20.969 1.00 97.50 86 MET A O 1
ATOM 665 N N . LEU A 1 87 ? 24.395 -9.827 -21.000 1.00 97.69 87 LEU A N 1
ATOM 666 C CA . LEU A 1 87 ? 23.015 -10.273 -20.862 1.00 97.69 87 LEU A CA 1
ATOM 667 C C . LEU A 1 87 ? 22.146 -9.660 -21.954 1.00 97.69 87 LEU A C 1
ATOM 669 O O . LEU A 1 87 ? 22.358 -8.529 -22.377 1.00 97.69 87 LEU A O 1
ATOM 673 N N . TYR A 1 88 ? 21.128 -10.410 -22.349 1.00 97.81 88 TYR A N 1
ATOM 674 C CA . TYR A 1 88 ? 20.079 -9.956 -23.246 1.00 97.81 88 TYR A CA 1
ATOM 675 C C . TYR A 1 88 ? 18.712 -10.179 -22.610 1.00 97.81 88 TYR A C 1
ATOM 677 O O . TYR A 1 88 ? 18.487 -11.204 -21.953 1.00 97.81 88 TYR A O 1
ATOM 685 N N . LYS A 1 89 ? 17.788 -9.241 -22.809 1.00 96.31 89 LYS A N 1
ATOM 686 C CA . LYS A 1 89 ? 16.395 -9.412 -22.403 1.00 96.31 89 LYS A CA 1
ATOM 687 C C . LYS A 1 89 ? 15.438 -8.733 -23.375 1.00 96.31 89 LYS A C 1
ATOM 689 O O . LYS A 1 89 ? 15.665 -7.597 -23.778 1.00 96.31 89 LYS A O 1
ATOM 694 N N . ASP A 1 90 ? 14.354 -9.439 -23.661 1.00 94.44 90 ASP A N 1
ATOM 695 C CA . ASP 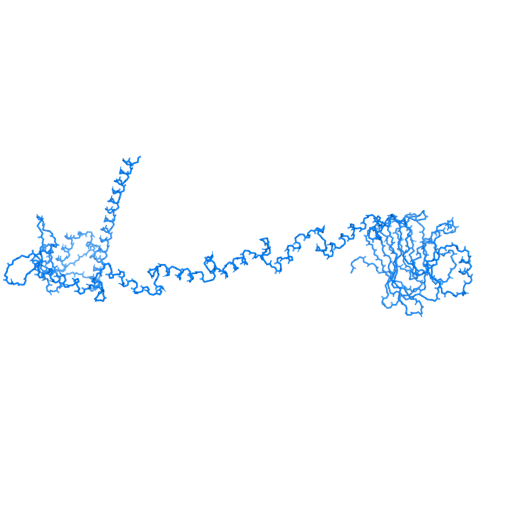A 1 90 ? 13.200 -8.957 -24.409 1.00 94.44 90 ASP A CA 1
ATOM 696 C C . ASP A 1 90 ? 12.089 -8.502 -23.447 1.00 94.44 90 ASP A C 1
ATOM 698 O O . ASP A 1 90 ? 11.766 -9.205 -22.480 1.00 94.44 90 ASP A O 1
ATOM 702 N N . PHE A 1 91 ? 11.547 -7.306 -23.685 1.00 92.56 91 PHE A N 1
ATOM 703 C CA . PHE A 1 91 ? 10.433 -6.705 -22.948 1.00 92.56 91 PHE A CA 1
ATOM 704 C C . PHE A 1 91 ? 9.178 -6.509 -23.819 1.00 92.56 91 PHE A C 1
ATOM 706 O O . PHE A 1 91 ? 8.201 -5.922 -23.354 1.00 92.56 91 PHE A O 1
ATOM 713 N N . GLY A 1 92 ? 9.174 -7.004 -25.059 1.00 89.94 92 GLY A N 1
ATOM 714 C CA . GLY A 1 92 ? 8.089 -6.864 -26.027 1.00 89.94 92 GLY A CA 1
ATOM 715 C C . GLY A 1 92 ? 8.234 -5.610 -26.887 1.00 89.94 92 GLY A C 1
ATOM 716 O O . GLY A 1 92 ? 8.484 -5.723 -28.079 1.00 89.94 92 GLY A O 1
ATOM 717 N N . SER A 1 93 ? 8.102 -4.419 -26.293 1.00 89.06 93 SER A N 1
ATOM 718 C CA . SER A 1 93 ? 8.230 -3.138 -27.023 1.00 89.06 93 SER A CA 1
ATOM 719 C C . SER A 1 93 ? 9.673 -2.641 -27.169 1.00 89.06 93 SER A C 1
ATOM 721 O O . SER A 1 93 ? 9.956 -1.695 -27.902 1.00 89.06 93 SER A O 1
ATOM 723 N N . TYR A 1 94 ? 10.609 -3.257 -26.449 1.00 93.75 94 TYR A N 1
ATOM 724 C CA . TYR A 1 94 ? 12.036 -2.994 -26.576 1.00 93.75 94 TYR A CA 1
ATOM 725 C C . TYR A 1 94 ? 12.853 -4.191 -26.100 1.00 93.75 94 TYR A C 1
ATOM 727 O O . TYR A 1 94 ? 12.391 -5.029 -25.321 1.00 93.75 94 TYR A O 1
ATOM 735 N N . VAL A 1 95 ? 14.111 -4.237 -26.526 1.00 96.19 95 VAL A N 1
ATOM 736 C CA . VAL A 1 95 ? 15.100 -5.213 -26.060 1.00 96.19 95 VAL A CA 1
ATOM 737 C C . VAL A 1 95 ? 16.307 -4.507 -25.468 1.00 96.19 95 VAL A C 1
ATOM 739 O O . VAL A 1 95 ? 16.630 -3.388 -25.861 1.00 96.19 95 VAL A O 1
ATOM 742 N N . VAL A 1 96 ? 16.999 -5.176 -24.548 1.00 97.12 96 VAL A N 1
ATOM 743 C CA . VAL A 1 96 ? 18.197 -4.648 -23.885 1.00 97.12 96 VAL A CA 1
ATOM 744 C C . VAL A 1 96 ? 19.361 -5.614 -24.055 1.00 97.12 96 VAL A C 1
ATOM 746 O O . VAL A 1 96 ? 19.268 -6.779 -23.664 1.00 97.12 96 VAL A O 1
ATOM 749 N N . PHE A 1 97 ? 20.468 -5.105 -24.590 1.00 98.12 97 PHE A N 1
ATOM 750 C CA . PHE A 1 97 ? 21.792 -5.723 -24.556 1.00 98.12 97 PHE A CA 1
ATOM 751 C C . PHE A 1 97 ? 22.610 -5.044 -23.464 1.00 98.12 97 PHE A C 1
ATOM 753 O O . PHE A 1 97 ? 22.882 -3.852 -23.555 1.00 98.12 97 PHE A O 1
ATOM 760 N N . GLY A 1 98 ? 22.986 -5.787 -22.428 1.00 97.19 98 GLY A N 1
ATOM 761 C CA . GLY A 1 98 ? 23.673 -5.255 -21.258 1.00 97.19 98 GLY A CA 1
ATOM 762 C C . GLY A 1 98 ? 25.036 -5.894 -21.055 1.00 97.19 98 GLY A C 1
ATOM 763 O O . GLY A 1 98 ? 25.161 -7.118 -20.982 1.00 97.19 98 GLY A O 1
ATOM 764 N N . TRP A 1 99 ? 26.051 -5.058 -20.905 1.00 96.75 99 TRP A N 1
ATOM 765 C CA . TRP A 1 99 ? 27.383 -5.423 -20.451 1.00 96.75 99 TRP A CA 1
ATOM 766 C C . TRP A 1 99 ? 27.537 -4.864 -19.046 1.00 96.75 99 TRP A C 1
ATOM 768 O O . TRP A 1 99 ? 27.490 -3.655 -18.857 1.00 96.75 99 TRP A O 1
ATOM 778 N N . TYR A 1 100 ? 27.712 -5.729 -18.058 1.00 96.75 100 TYR A N 1
ATOM 779 C CA . TYR A 1 100 ? 27.750 -5.332 -16.656 1.00 96.75 100 TYR A CA 1
ATOM 780 C C . TYR A 1 100 ? 29.089 -5.688 -16.039 1.00 96.75 100 TYR A C 1
ATOM 782 O O . TYR A 1 100 ? 29.527 -6.841 -16.124 1.00 96.75 100 TYR A O 1
ATOM 790 N N . TYR A 1 101 ? 29.692 -4.708 -15.367 1.00 95.44 101 TYR A N 1
ATOM 791 C CA . TYR A 1 101 ? 30.959 -4.833 -14.649 1.00 95.44 101 TYR A CA 1
ATOM 792 C C . TYR A 1 101 ? 32.099 -5.351 -15.535 1.00 95.44 101 TYR A C 1
ATOM 794 O O . TYR A 1 101 ? 32.919 -6.155 -15.087 1.00 95.44 101 TYR A O 1
ATOM 802 N N . MET A 1 102 ? 32.122 -4.963 -16.810 1.00 94.38 102 MET A N 1
ATOM 803 C CA . MET A 1 102 ? 33.177 -5.333 -17.753 1.00 94.38 102 MET A CA 1
ATOM 804 C C . MET A 1 102 ? 34.481 -4.631 -17.389 1.00 94.38 102 MET A C 1
ATOM 806 O O . MET A 1 102 ? 34.481 -3.486 -16.942 1.00 94.38 102 MET A O 1
ATOM 810 N N . LYS A 1 103 ? 35.604 -5.307 -17.596 1.00 93.06 103 LYS A N 1
ATOM 811 C CA . LYS A 1 103 ? 36.930 -4.736 -17.369 1.00 93.06 103 LYS A CA 1
ATOM 812 C C . LYS A 1 103 ? 37.494 -4.269 -18.697 1.00 93.06 103 LYS A C 1
ATOM 814 O O . LYS A 1 103 ? 37.239 -4.917 -19.700 1.00 93.06 103 LYS A O 1
ATOM 819 N N . GLU A 1 104 ? 38.314 -3.232 -18.702 1.00 89.50 104 GLU A N 1
ATOM 820 C CA . GLU A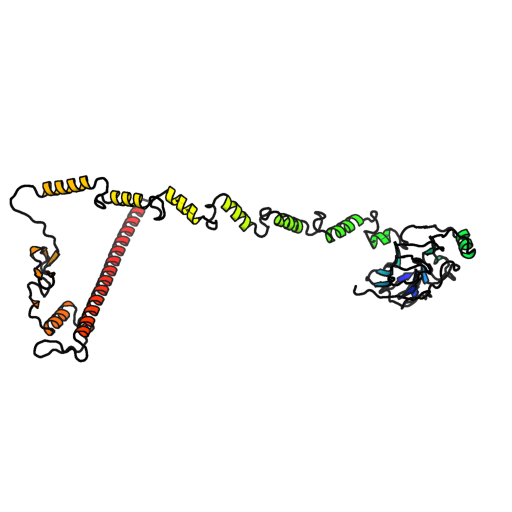 1 104 ? 39.235 -3.058 -19.824 1.00 89.50 104 GLU A CA 1
ATOM 821 C C . GLU A 1 104 ? 40.355 -4.098 -19.735 1.00 89.50 104 GLU A C 1
ATOM 823 O O . GLU A 1 104 ? 40.797 -4.471 -18.633 1.00 89.50 104 GLU A O 1
ATOM 828 N N . TYR A 1 105 ? 40.814 -4.569 -20.889 1.00 87.19 105 TYR A N 1
ATOM 829 C CA . TYR A 1 105 ? 41.936 -5.489 -20.97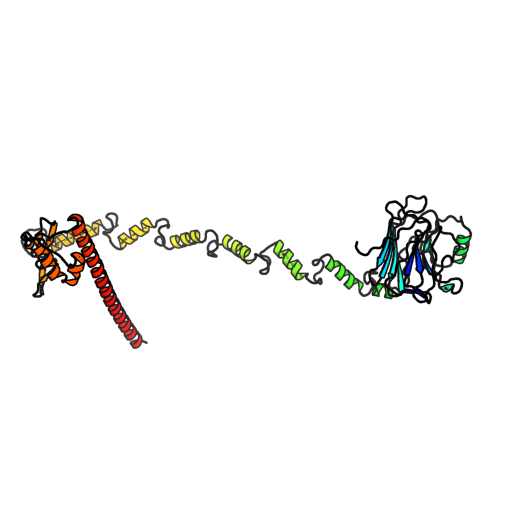7 1.00 87.19 105 TYR A CA 1
ATOM 830 C C . TYR A 1 105 ? 43.158 -4.943 -20.219 1.00 87.19 105 TYR A C 1
ATOM 832 O O . TYR A 1 105 ? 43.463 -3.751 -20.227 1.00 87.19 105 TYR A O 1
ATOM 840 N N . ASN A 1 106 ? 43.838 -5.817 -19.470 1.00 87.56 106 ASN A N 1
ATOM 841 C CA . ASN A 1 106 ? 44.969 -5.469 -18.595 1.00 87.56 106 ASN A CA 1
ATOM 842 C C . ASN A 1 106 ? 44.729 -4.355 -17.552 1.00 87.56 106 ASN A C 1
ATOM 844 O O . ASN A 1 106 ? 45.687 -3.868 -16.946 1.00 87.56 106 ASN A O 1
ATOM 848 N N . ARG A 1 107 ? 43.477 -3.993 -17.248 1.00 88.62 107 ARG A N 1
ATOM 849 C CA . ARG A 1 107 ? 43.145 -3.058 -16.164 1.00 88.62 107 ARG A CA 1
ATOM 850 C C . ARG A 1 107 ? 42.225 -3.681 -15.124 1.00 88.62 107 ARG A C 1
ATOM 852 O O . ARG A 1 107 ? 41.597 -4.721 -15.322 1.00 88.62 107 ARG A O 1
ATOM 859 N N . ASN A 1 108 ? 42.177 -3.046 -13.958 1.00 89.31 108 ASN A N 1
ATOM 860 C CA . ASN A 1 108 ? 41.171 -3.312 -12.938 1.00 89.31 108 ASN A CA 1
ATOM 861 C C . ASN A 1 108 ? 40.122 -2.196 -12.958 1.00 89.31 108 ASN A C 1
ATOM 863 O O . ASN A 1 108 ? 40.081 -1.387 -12.037 1.00 89.31 108 ASN A O 1
ATOM 867 N N . SER A 1 109 ? 39.342 -2.143 -14.037 1.00 91.06 109 SER A N 1
ATOM 868 C CA . SER A 1 109 ? 38.239 -1.201 -14.231 1.00 91.06 109 SER A CA 1
ATOM 869 C C . SER A 1 109 ? 36.884 -1.907 -14.171 1.00 91.06 109 SER A C 1
ATOM 871 O O . SER A 1 109 ? 36.809 -3.139 -14.182 1.00 91.06 109 SER A O 1
ATOM 873 N N . SER A 1 110 ? 35.813 -1.125 -14.064 1.00 92.75 110 SER A N 1
ATOM 874 C CA . SER A 1 110 ? 34.437 -1.616 -14.078 1.00 92.75 110 SER A CA 1
ATOM 875 C C . SER A 1 110 ? 33.593 -0.714 -14.962 1.00 92.75 110 SER A C 1
ATOM 877 O O . SER A 1 110 ? 33.414 0.460 -14.653 1.00 92.75 110 SER A O 1
ATOM 879 N N . ASN A 1 111 ? 33.065 -1.290 -16.034 1.00 92.06 111 ASN A N 1
ATOM 880 C CA . ASN A 1 111 ? 32.299 -0.604 -17.059 1.00 92.06 111 ASN A CA 1
ATOM 881 C C . ASN A 1 111 ? 30.953 -1.306 -17.235 1.00 92.06 111 ASN A C 1
ATOM 883 O O . ASN A 1 111 ? 30.912 -2.505 -17.534 1.00 92.06 111 ASN A O 1
ATOM 887 N N . SER A 1 112 ? 29.864 -0.567 -17.042 1.00 94.38 112 SER A N 1
ATOM 888 C CA . SER A 1 112 ? 28.505 -1.055 -17.269 1.00 94.38 112 SER A CA 1
ATOM 889 C C . SER A 1 112 ? 27.791 -0.193 -18.299 1.00 94.38 112 SER A C 1
ATOM 891 O O . SER A 1 112 ? 27.593 1.008 -18.093 1.00 94.38 112 SER A O 1
ATOM 893 N N . ILE A 1 113 ? 27.399 -0.829 -19.400 1.00 93.75 113 ILE A N 1
ATOM 894 C CA . ILE A 1 113 ? 26.764 -0.197 -20.555 1.00 93.75 113 ILE A CA 1
ATOM 895 C C . ILE A 1 113 ? 25.563 -1.018 -21.016 1.00 93.75 113 ILE A C 1
ATOM 897 O O . ILE A 1 113 ? 25.555 -2.248 -20.926 1.00 93.75 113 ILE A O 1
ATOM 901 N N . GLU A 1 114 ? 24.561 -0.338 -21.554 1.00 95.69 114 GLU A N 1
ATOM 902 C CA . GLU A 1 114 ? 23.386 -0.962 -22.148 1.00 95.69 114 GLU A CA 1
ATOM 903 C C . GLU A 1 114 ? 23.094 -0.346 -23.513 1.00 95.69 114 GLU A C 1
ATOM 905 O O . GLU A 1 114 ? 23.204 0.866 -23.692 1.00 95.69 114 GLU A O 1
ATOM 910 N N . ALA A 1 115 ? 22.674 -1.180 -24.459 1.00 96.56 115 ALA A N 1
ATOM 911 C CA . ALA A 1 115 ? 22.002 -0.747 -25.672 1.00 96.56 115 ALA A CA 1
ATOM 912 C C . ALA A 1 115 ? 20.560 -1.229 -25.656 1.00 96.56 115 ALA A C 1
ATOM 914 O O . ALA A 1 115 ? 20.289 -2.422 -25.502 1.00 96.56 115 ALA A O 1
ATOM 915 N N . ILE A 1 116 ? 19.651 -0.283 -25.839 1.00 95.38 116 ILE A N 1
ATOM 916 C CA . ILE A 1 116 ? 18.216 -0.507 -25.888 1.00 95.38 116 ILE A CA 1
ATOM 917 C C . ILE A 1 116 ? 17.773 -0.275 -27.321 1.00 95.38 116 ILE A C 1
ATOM 919 O O . ILE A 1 116 ? 18.041 0.788 -27.875 1.00 95.38 116 ILE A O 1
ATOM 923 N N . LEU A 1 117 ? 17.122 -1.264 -27.925 1.00 95.31 117 LEU A N 1
ATOM 924 C CA . LEU A 1 117 ? 16.494 -1.127 -29.238 1.00 95.31 117 LEU A CA 1
ATOM 925 C C . LEU A 1 117 ? 14.987 -1.126 -29.023 1.00 95.31 117 LEU A C 1
ATOM 927 O O . LEU A 1 117 ? 14.468 -2.034 -28.375 1.00 95.31 117 LEU A O 1
ATOM 931 N N . TYR A 1 118 ? 14.314 -0.110 -29.551 1.00 93.31 118 TYR A N 1
ATOM 932 C CA . TYR A 1 118 ? 12.869 0.073 -29.445 1.00 93.31 118 TYR A CA 1
ATOM 933 C C . TYR A 1 118 ? 12.165 -0.402 -30.722 1.00 93.31 118 TYR A C 1
ATOM 935 O O . TYR A 1 118 ? 12.739 -0.343 -31.814 1.00 93.31 118 TYR A O 1
ATOM 943 N N . ASP A 1 119 ? 10.911 -0.828 -30.585 1.00 91.38 119 ASP A N 1
ATOM 944 C CA . ASP A 1 119 ? 10.033 -1.268 -31.682 1.00 91.38 119 ASP A CA 1
ATOM 945 C C . ASP A 1 119 ? 9.716 -0.179 -32.720 1.00 91.38 119 ASP A C 1
ATOM 947 O O . ASP A 1 119 ? 9.360 -0.481 -33.856 1.00 91.38 119 ASP A O 1
ATOM 951 N N . ASN A 1 120 ? 9.933 1.090 -32.379 1.00 88.81 120 ASN A N 1
ATOM 952 C CA . ASN A 1 120 ? 9.845 2.220 -33.302 1.00 88.81 120 ASN A CA 1
ATOM 953 C C . ASN A 1 120 ? 11.130 2.460 -34.125 1.00 88.81 120 ASN A C 1
ATOM 955 O O . ASN A 1 120 ? 11.309 3.543 -34.684 1.00 88.81 120 ASN A O 1
ATOM 959 N N . ASN A 1 121 ? 12.034 1.476 -34.189 1.00 91.62 121 ASN A N 1
ATOM 960 C CA . ASN A 1 121 ? 13.298 1.508 -34.936 1.00 91.62 121 ASN A CA 1
ATOM 961 C C . ASN A 1 121 ? 14.372 2.477 -34.403 1.00 91.62 121 ASN A C 1
ATOM 963 O O . ASN A 1 121 ? 15.410 2.694 -35.041 1.00 91.62 121 ASN A O 1
ATOM 967 N N . SER A 1 122 ? 14.163 3.047 -33.214 1.00 91.31 122 SER A N 1
ATOM 968 C CA . SER A 1 122 ? 15.166 3.854 -32.518 1.00 91.31 122 SER A CA 1
ATOM 969 C C . SER A 1 122 ? 16.035 3.013 -31.574 1.00 91.31 122 SER A C 1
ATOM 971 O O . SER A 1 122 ? 15.716 1.862 -31.259 1.00 91.31 122 SER A O 1
ATOM 973 N N . TYR A 1 123 ? 17.162 3.579 -31.135 1.00 92.56 123 TYR A N 1
ATOM 974 C CA . TYR A 1 123 ? 17.999 2.995 -30.089 1.00 92.56 123 TYR A CA 1
ATOM 975 C C . TYR A 1 123 ? 18.431 4.039 -29.059 1.00 92.56 123 TYR A C 1
ATOM 977 O O . TYR A 1 123 ? 18.538 5.224 -29.381 1.00 92.56 123 TYR A O 1
ATOM 985 N N . GLU A 1 124 ? 18.752 3.574 -27.853 1.00 91.12 124 GLU A N 1
ATOM 986 C CA . GLU A 1 124 ? 19.362 4.349 -26.771 1.00 91.12 124 GLU A CA 1
ATOM 987 C C . GLU A 1 124 ? 20.569 3.600 -26.195 1.00 91.12 124 GLU A C 1
ATOM 989 O O . GLU A 1 124 ? 20.487 2.403 -25.917 1.00 91.12 124 GLU A O 1
ATOM 994 N N . TYR A 1 125 ? 21.678 4.302 -25.975 1.00 92.25 125 TYR A N 1
ATOM 995 C CA . TYR A 1 125 ? 22.816 3.787 -25.214 1.00 92.25 125 TYR A CA 1
ATOM 996 C C . TYR A 1 125 ? 22.829 4.395 -23.823 1.00 92.25 125 TYR A C 1
ATOM 998 O O . TYR A 1 125 ? 22.881 5.615 -23.689 1.00 92.25 125 TYR A O 1
ATOM 1006 N N . ARG A 1 126 ? 22.816 3.555 -22.789 1.00 89.06 126 ARG A N 1
ATOM 1007 C CA . ARG A 1 126 ? 22.917 3.985 -21.393 1.00 89.06 126 ARG A CA 1
ATOM 1008 C C . ARG A 1 126 ? 24.251 3.573 -20.814 1.00 89.06 126 ARG A C 1
ATOM 1010 O O . ARG A 1 126 ? 24.722 2.456 -21.021 1.00 89.06 126 ARG A O 1
ATOM 1017 N N . TYR A 1 127 ? 24.816 4.473 -20.028 1.00 88.50 127 TYR A N 1
ATOM 1018 C CA . TYR A 1 127 ? 26.073 4.259 -19.336 1.00 88.50 127 TYR A CA 1
ATOM 1019 C C . TYR A 1 127 ? 25.845 4.463 -17.847 1.00 88.50 127 TYR A C 1
ATOM 1021 O O . TYR A 1 127 ? 25.098 5.357 -17.442 1.00 88.50 127 TYR A O 1
ATOM 1029 N N . ARG A 1 128 ? 26.468 3.616 -17.030 1.00 83.31 128 ARG A N 1
ATOM 1030 C CA . ARG A 1 128 ? 26.449 3.759 -15.575 1.00 83.31 128 ARG A CA 1
ATOM 1031 C C . ARG A 1 128 ? 27.858 4.057 -15.080 1.00 83.31 128 ARG A C 1
ATOM 1033 O O . ARG A 1 128 ? 28.374 5.136 -15.345 1.00 83.31 128 ARG A O 1
ATOM 1040 N N . GLU A 1 129 ? 28.489 3.136 -14.361 1.00 84.88 129 GLU A N 1
ATOM 1041 C CA . GLU A 1 129 ? 29.904 3.249 -14.044 1.00 84.88 129 GLU A CA 1
ATOM 1042 C C . GLU A 1 129 ? 30.740 3.020 -15.308 1.00 84.88 129 GLU A C 1
ATOM 1044 O O . GLU A 1 129 ? 30.592 1.993 -15.969 1.00 84.88 129 GLU A O 1
ATOM 1049 N N . LEU A 1 130 ? 31.598 3.986 -15.637 1.00 88.69 130 LEU A N 1
ATOM 1050 C CA . LEU A 1 130 ? 32.631 3.884 -16.664 1.00 88.69 130 LEU A CA 1
ATOM 1051 C C . LEU A 1 130 ? 33.980 4.268 -16.043 1.00 88.69 130 LEU A C 1
ATOM 1053 O O . LEU A 1 130 ? 34.088 5.295 -15.375 1.00 88.69 130 LEU A O 1
ATOM 1057 N N . ASP A 1 131 ? 35.000 3.448 -16.270 1.00 88.69 131 ASP A N 1
ATOM 1058 C CA . ASP A 1 131 ? 36.396 3.668 -15.871 1.00 88.69 131 ASP A CA 1
ATOM 1059 C C . ASP A 1 131 ? 37.293 3.325 -17.065 1.00 88.69 131 ASP A C 1
ATOM 1061 O O . ASP A 1 131 ? 37.853 2.232 -17.143 1.00 88.69 131 ASP A O 1
ATOM 1065 N N . ILE A 1 132 ? 37.374 4.273 -18.003 1.00 83.31 132 ILE A N 1
ATOM 1066 C CA . ILE A 1 132 ? 38.130 4.219 -19.265 1.00 83.31 132 ILE A CA 1
ATOM 1067 C C . ILE A 1 132 ? 39.257 5.252 -19.182 1.00 83.31 132 ILE A C 1
ATOM 1069 O O . ILE A 1 132 ? 39.055 6.325 -18.607 1.00 83.31 132 ILE A O 1
ATOM 1073 N N . LYS A 1 133 ? 40.460 4.938 -19.680 1.00 77.44 133 LYS A N 1
ATOM 1074 C CA . LYS A 1 133 ? 41.606 5.865 -19.553 1.00 77.44 133 LYS A CA 1
ATOM 1075 C C . LYS A 1 133 ? 42.699 5.769 -20.621 1.00 77.44 133 LYS A C 1
ATOM 1077 O O . LYS A 1 133 ? 43.439 6.729 -20.795 1.00 77.44 133 LYS A O 1
ATOM 1082 N N . ASN A 1 134 ? 42.877 4.610 -21.253 1.00 72.75 134 ASN A N 1
ATOM 1083 C CA . ASN A 1 134 ? 44.138 4.280 -21.933 1.00 72.75 134 ASN A CA 1
ATOM 1084 C C . ASN A 1 134 ? 44.041 4.188 -23.465 1.00 72.75 134 ASN A C 1
ATOM 1086 O O . ASN A 1 134 ? 45.011 3.756 -24.086 1.00 72.75 134 ASN A O 1
ATOM 1090 N N . HIS A 1 135 ? 42.890 4.525 -24.043 1.00 72.25 135 HIS A N 1
ATOM 1091 C CA . HIS A 1 135 ? 42.665 4.548 -25.486 1.00 72.25 135 HIS A CA 1
ATOM 1092 C C . HIS A 1 135 ? 41.388 5.319 -25.808 1.00 72.25 135 HIS A C 1
ATOM 1094 O O . HIS A 1 135 ? 40.496 5.446 -24.966 1.00 72.25 135 HIS A O 1
ATOM 1100 N N . ASP A 1 136 ? 41.289 5.784 -27.048 1.00 77.00 136 ASP A N 1
ATOM 1101 C CA . ASP A 1 136 ? 40.117 6.490 -27.554 1.00 77.00 136 ASP A CA 1
ATOM 1102 C C . ASP A 1 136 ? 38.908 5.567 -27.670 1.00 77.00 136 ASP A C 1
ATOM 1104 O O . ASP A 1 136 ? 39.036 4.416 -28.084 1.00 77.00 136 ASP A O 1
ATOM 1108 N N . VAL A 1 137 ? 37.712 6.067 -27.375 1.00 81.75 137 VAL A N 1
ATOM 1109 C CA . VAL A 1 137 ? 36.470 5.290 -27.453 1.00 81.75 137 VAL A CA 1
ATOM 1110 C C . VAL A 1 137 ? 35.494 5.945 -28.400 1.00 81.75 137 VAL A C 1
ATOM 1112 O O . VAL A 1 137 ? 35.218 7.143 -28.319 1.00 81.75 137 VAL A O 1
ATOM 1115 N N . ILE A 1 138 ? 34.924 5.119 -29.272 1.00 80.38 138 ILE A N 1
ATOM 1116 C CA . ILE A 1 138 ? 33.909 5.531 -30.229 1.00 80.38 138 ILE A CA 1
ATOM 1117 C C . ILE A 1 138 ? 32.568 4.911 -29.858 1.00 80.38 138 ILE A C 1
ATOM 1119 O O . ILE A 1 138 ? 32.471 3.734 -29.497 1.00 80.38 138 ILE A O 1
ATOM 1123 N N . ILE A 1 139 ? 31.518 5.707 -30.025 1.00 86.56 139 ILE A N 1
ATOM 1124 C CA . ILE A 1 139 ? 30.135 5.245 -29.993 1.00 86.56 139 ILE A CA 1
ATOM 1125 C C . ILE A 1 139 ? 29.424 5.600 -31.295 1.00 86.56 139 ILE A C 1
ATOM 1127 O O . ILE A 1 139 ? 29.927 6.372 -32.107 1.00 86.56 139 ILE A O 1
ATOM 1131 N N . GLY A 1 140 ? 28.231 5.063 -31.501 1.00 87.81 140 GLY A N 1
ATOM 1132 C CA . GLY A 1 140 ? 27.366 5.415 -32.619 1.00 87.81 140 GLY A CA 1
ATOM 1133 C C . GLY A 1 140 ? 26.925 4.201 -33.409 1.00 87.81 140 GLY A C 1
ATOM 1134 O O . GLY A 1 140 ? 26.625 3.152 -32.843 1.00 87.81 140 GLY A O 1
ATOM 1135 N N . GLU A 1 141 ? 26.825 4.357 -34.718 1.00 90.62 141 GLU A N 1
ATOM 1136 C CA . GLU A 1 141 ? 26.132 3.414 -35.580 1.00 90.62 141 GLU A CA 1
ATOM 1137 C C . GLU A 1 141 ? 26.745 3.382 -36.992 1.00 90.62 141 GLU A C 1
ATOM 1139 O O . GLU A 1 141 ? 27.263 4.385 -37.495 1.00 90.62 141 GLU A O 1
ATOM 1144 N N . GLN A 1 142 ? 26.697 2.222 -37.646 1.00 90.12 142 GLN A N 1
ATOM 1145 C CA . GLN A 1 142 ? 27.203 2.048 -39.005 1.00 90.12 142 GLN A CA 1
ATOM 1146 C C . GLN A 1 142 ? 26.371 1.039 -39.802 1.00 90.12 142 GLN A C 1
ATOM 1148 O O . GLN A 1 142 ? 26.345 -0.148 -39.488 1.00 90.12 142 GLN A O 1
ATOM 1153 N N . GLY A 1 143 ? 25.766 1.508 -40.897 1.00 90.75 143 GLY A N 1
ATOM 1154 C CA . GLY A 1 143 ? 25.218 0.665 -41.964 1.00 90.75 143 GLY A CA 1
ATOM 1155 C C . GLY A 1 143 ? 26.290 0.218 -42.966 1.00 90.75 143 GLY A C 1
ATOM 1156 O O . GLY A 1 143 ? 27.449 0.034 -42.610 1.00 90.75 143 GLY A O 1
ATOM 1157 N N . LYS A 1 144 ? 25.927 0.048 -44.243 1.00 90.81 144 LYS A N 1
ATOM 1158 C CA . LYS A 1 144 ? 26.863 -0.392 -45.294 1.00 90.81 144 LYS A CA 1
ATOM 1159 C C . LYS A 1 144 ? 27.659 0.767 -45.903 1.00 90.81 144 LYS A C 1
ATOM 1161 O O . LYS A 1 144 ? 27.316 1.262 -46.983 1.00 90.81 144 LYS A O 1
ATOM 1166 N N . HIS A 1 145 ? 28.751 1.154 -45.245 1.00 87.19 145 HIS A N 1
ATOM 1167 C CA . HIS A 1 145 ? 29.496 2.377 -45.576 1.00 87.19 145 HIS A CA 1
ATOM 1168 C C . HIS A 1 145 ? 30.017 2.411 -47.018 1.00 87.19 145 HIS A C 1
ATOM 1170 O O . HIS A 1 145 ? 29.952 3.441 -47.677 1.00 87.19 145 HIS A O 1
ATOM 1176 N N . SER A 1 146 ? 30.495 1.278 -47.544 1.00 89.12 146 SER A N 1
ATOM 1177 C CA . SER A 1 146 ? 31.067 1.196 -48.902 1.00 89.12 146 SER A CA 1
ATOM 1178 C C . SER A 1 146 ? 30.112 1.636 -50.020 1.00 89.12 146 SER A C 1
ATOM 1180 O O . SER A 1 146 ? 30.562 2.035 -51.091 1.00 89.12 146 SER A O 1
ATOM 1182 N N . THR A 1 147 ? 28.803 1.552 -49.777 1.00 90.12 147 THR A N 1
ATOM 1183 C CA . THR A 1 147 ? 27.755 1.946 -50.734 1.00 90.12 147 THR A CA 1
ATOM 1184 C C . THR A 1 147 ? 26.947 3.154 -50.280 1.00 90.12 147 THR A C 1
ATOM 1186 O O . THR A 1 147 ? 26.464 3.891 -51.130 1.00 90.12 147 THR A O 1
ATOM 1189 N N . HIS A 1 148 ? 26.812 3.342 -48.967 1.00 89.00 148 HIS A N 1
ATOM 1190 C CA . HIS A 1 148 ? 26.019 4.398 -48.345 1.00 89.00 148 HIS A CA 1
ATOM 1191 C C . HIS A 1 148 ? 26.815 4.995 -47.170 1.00 89.00 148 HIS A C 1
ATOM 1193 O O . HIS A 1 148 ? 26.563 4.645 -46.011 1.00 89.00 148 HIS A O 1
ATOM 1199 N N . PRO A 1 149 ? 27.831 5.838 -47.438 1.00 85.50 149 PRO A N 1
ATOM 1200 C CA . PRO A 1 149 ? 28.645 6.462 -46.393 1.00 85.50 149 PRO A CA 1
ATOM 1201 C C . PRO A 1 149 ? 27.820 7.254 -45.367 1.00 85.50 149 PRO A C 1
ATOM 1203 O O . PRO A 1 149 ? 28.193 7.333 -44.199 1.00 85.50 149 PRO A O 1
ATOM 1206 N N . GLU A 1 150 ? 26.668 7.792 -45.776 1.00 86.38 150 GLU A N 1
ATOM 1207 C CA . GLU A 1 150 ? 25.719 8.527 -44.934 1.00 86.38 150 GLU A CA 1
ATOM 1208 C C . GLU A 1 150 ? 25.065 7.680 -43.828 1.00 86.38 150 GLU A C 1
ATOM 1210 O O . GLU A 1 150 ? 24.476 8.225 -42.894 1.00 86.38 150 GLU A O 1
ATOM 1215 N N . TYR A 1 151 ? 25.166 6.349 -43.907 1.00 89.00 151 TYR A N 1
ATOM 1216 C CA . TYR A 1 151 ? 24.698 5.427 -42.868 1.00 89.00 151 TYR A CA 1
ATOM 1217 C C . TYR A 1 151 ? 25.702 5.223 -41.733 1.00 89.00 151 TYR A C 1
ATOM 1219 O O . TYR A 1 151 ? 25.438 4.442 -40.818 1.00 89.00 151 TYR A O 1
ATOM 1227 N N . THR A 1 152 ? 26.846 5.899 -41.770 1.00 86.81 152 THR A N 1
ATOM 1228 C CA . THR A 1 152 ? 27.822 5.890 -40.681 1.00 86.81 152 THR A CA 1
ATOM 1229 C C . THR A 1 152 ? 27.718 7.176 -39.883 1.00 86.81 152 THR A C 1
ATOM 1231 O O . THR A 1 152 ? 27.964 8.264 -40.398 1.00 86.81 152 THR A O 1
ATOM 1234 N N . LYS A 1 153 ? 27.371 7.035 -38.605 1.00 84.19 153 LYS A N 1
ATOM 1235 C CA . LYS A 1 153 ? 27.333 8.122 -37.628 1.00 84.19 153 LYS A CA 1
ATOM 1236 C C . LYS A 1 153 ? 28.030 7.643 -36.369 1.00 84.19 153 LYS A C 1
ATOM 1238 O O . LYS A 1 153 ? 27.427 6.988 -35.525 1.00 84.19 153 LYS A O 1
ATOM 1243 N N . THR A 1 154 ? 29.315 7.927 -36.272 1.00 80.25 154 THR A N 1
ATOM 1244 C CA . THR A 1 154 ? 30.122 7.628 -35.089 1.00 80.25 154 THR A CA 1
ATOM 1245 C C . THR A 1 154 ? 30.462 8.915 -34.363 1.00 80.25 154 THR A C 1
ATOM 1247 O O . THR A 1 154 ? 30.431 9.973 -34.987 1.00 80.25 154 THR A O 1
ATOM 1250 N N . TYR A 1 155 ? 30.764 8.819 -33.071 1.00 78.75 155 TYR A N 1
ATOM 1251 C CA . TYR A 1 155 ? 31.068 9.912 -32.151 1.00 78.75 155 TYR A CA 1
ATOM 1252 C C . TYR A 1 155 ? 32.249 9.543 -31.266 1.00 78.75 155 TYR A C 1
ATOM 1254 O O . TYR A 1 155 ? 32.320 8.410 -30.787 1.00 78.75 155 TYR A O 1
ATOM 1262 N N . LEU A 1 156 ? 33.164 10.490 -31.059 1.00 77.62 156 LEU A N 1
ATOM 1263 C CA . LEU A 1 156 ? 34.244 10.338 -30.090 1.00 77.62 156 LEU A CA 1
ATOM 1264 C C . LEU A 1 156 ? 33.659 10.542 -28.689 1.00 77.62 156 LEU A C 1
ATOM 1266 O O . LEU A 1 156 ? 33.127 11.607 -28.388 1.00 77.62 156 LEU A O 1
ATOM 1270 N N . TYR A 1 157 ? 33.705 9.495 -27.870 1.00 80.56 157 TYR A N 1
ATOM 1271 C CA . TYR A 1 157 ? 33.150 9.487 -26.515 1.00 80.56 157 TYR A CA 1
ATOM 1272 C C . TYR A 1 157 ? 34.215 9.710 -25.441 1.00 80.56 157 TYR A C 1
ATOM 1274 O O . TYR A 1 157 ? 33.941 10.283 -24.388 1.00 80.56 157 TYR A O 1
ATOM 1282 N N . TYR A 1 158 ? 35.430 9.236 -25.695 1.00 80.31 158 TYR A N 1
ATOM 1283 C CA . TYR A 1 158 ? 36.580 9.463 -24.835 1.00 80.31 158 TYR A CA 1
ATOM 1284 C C . TYR A 1 158 ? 37.827 9.583 -25.703 1.00 80.31 158 TYR A C 1
ATOM 1286 O O . TYR A 1 158 ? 37.992 8.796 -26.635 1.00 80.31 158 TYR A O 1
ATOM 1294 N N . ASN A 1 159 ? 38.675 10.554 -25.382 1.00 76.31 159 ASN A N 1
ATOM 1295 C CA . ASN A 1 159 ? 39.979 10.768 -25.989 1.00 76.31 159 ASN A CA 1
ATOM 1296 C C . ASN A 1 159 ? 41.042 10.630 -24.897 1.00 76.31 159 ASN A C 1
ATOM 1298 O O . ASN A 1 159 ? 40.952 11.295 -23.859 1.00 76.31 159 ASN A O 1
ATOM 1302 N N . ASP A 1 160 ? 42.042 9.778 -25.098 1.00 73.56 160 ASP A N 1
ATOM 1303 C CA . ASP A 1 160 ? 43.115 9.599 -24.110 1.00 73.56 160 ASP A CA 1
ATOM 1304 C C . ASP A 1 160 ? 44.197 10.699 -24.186 1.00 73.56 160 ASP A C 1
ATOM 1306 O O . ASP A 1 160 ? 45.084 10.786 -23.325 1.00 73.56 160 ASP A O 1
ATOM 1310 N N . GLY A 1 161 ? 44.106 11.573 -25.195 1.00 68.00 161 GLY A N 1
ATOM 1311 C CA . GLY A 1 161 ? 45.016 12.687 -25.439 1.00 68.00 161 GLY A CA 1
ATOM 1312 C C . GLY A 1 161 ? 46.406 12.260 -25.916 1.00 68.00 161 GLY A C 1
ATOM 1313 O O . GLY A 1 161 ? 47.320 13.092 -25.948 1.00 68.00 161 GLY A O 1
ATOM 1314 N N . GLN A 1 162 ? 46.601 10.987 -26.263 1.00 64.81 162 GLN A N 1
ATOM 1315 C CA . GLN A 1 162 ? 47.852 10.443 -26.769 1.00 64.81 162 GLN A CA 1
ATOM 1316 C C . GLN A 1 162 ? 47.721 10.156 -28.266 1.00 64.81 162 GLN A C 1
ATOM 1318 O O . GLN A 1 162 ? 47.097 9.194 -28.691 1.00 64.81 162 GLN A O 1
ATOM 1323 N N . SER A 1 163 ? 48.411 10.953 -29.084 1.00 54.47 163 SER A N 1
ATOM 1324 C CA . SER A 1 163 ? 48.491 10.789 -30.547 1.00 54.47 163 SER A CA 1
ATOM 1325 C C . SER A 1 163 ? 49.367 9.593 -30.963 1.00 54.47 163 SER A C 1
ATOM 1327 O O . SER A 1 163 ? 50.370 9.734 -31.670 1.00 54.47 163 SER A O 1
ATOM 1329 N N . GLY A 1 164 ? 49.071 8.406 -30.432 1.00 50.34 164 GLY A N 1
ATOM 1330 C CA . GLY A 1 164 ? 49.829 7.177 -30.664 1.00 50.34 164 GLY A CA 1
ATOM 1331 C C . GLY A 1 164 ? 49.490 6.494 -31.989 1.00 50.34 164 GLY A C 1
ATOM 1332 O O . GLY A 1 164 ? 50.287 5.697 -32.487 1.00 50.34 164 GLY A O 1
ATOM 1333 N N . TYR A 1 165 ? 48.347 6.827 -32.594 1.00 57.62 165 TYR A N 1
ATOM 1334 C CA . TYR A 1 165 ? 47.830 6.157 -33.782 1.00 57.62 165 TYR A CA 1
ATOM 1335 C C . TYR A 1 165 ? 47.329 7.167 -34.813 1.00 57.62 165 TYR A C 1
ATOM 1337 O O . TYR A 1 165 ? 46.141 7.473 -34.905 1.00 57.62 165 TYR A O 1
ATOM 1345 N N . GLY A 1 166 ? 48.241 7.596 -35.689 1.00 54.56 166 GLY A N 1
ATOM 1346 C CA . GLY A 1 166 ? 47.976 8.608 -36.714 1.00 54.56 166 GLY A CA 1
ATOM 1347 C C . GLY A 1 166 ? 46.795 8.330 -37.660 1.00 54.56 166 GLY A C 1
ATOM 1348 O O . GLY A 1 166 ? 46.431 9.212 -38.421 1.00 54.56 166 GLY A O 1
ATOM 1349 N N . GLN A 1 167 ? 46.180 7.141 -37.657 1.00 57.72 167 GLN A N 1
ATOM 1350 C CA . GLN A 1 167 ? 44.974 6.861 -38.448 1.00 57.72 167 GLN A CA 1
ATOM 1351 C C . GLN A 1 167 ? 43.691 7.420 -37.816 1.00 57.72 167 GLN A C 1
ATOM 1353 O O . GLN A 1 167 ? 42.891 8.008 -38.544 1.00 57.72 167 GLN A O 1
ATOM 1358 N N . LEU A 1 168 ? 43.502 7.279 -36.496 1.00 59.97 168 LEU A N 1
ATOM 1359 C CA . LEU A 1 168 ? 42.352 7.875 -35.809 1.00 59.97 168 LEU A CA 1
ATOM 1360 C C . LEU A 1 168 ? 42.546 9.381 -35.654 1.00 59.97 168 LEU A C 1
ATOM 1362 O O . LEU A 1 168 ? 41.620 10.121 -35.954 1.00 59.97 168 LEU A O 1
ATOM 1366 N N . ASP A 1 169 ? 43.762 9.841 -35.354 1.00 56.03 169 ASP A N 1
ATOM 1367 C CA . ASP A 1 169 ? 44.088 11.273 -35.350 1.00 56.03 169 ASP A CA 1
ATOM 1368 C C . ASP A 1 169 ? 43.801 11.934 -36.713 1.00 56.03 169 ASP A C 1
ATOM 1370 O O . ASP A 1 169 ? 43.258 13.035 -36.768 1.00 56.03 169 ASP A O 1
ATOM 1374 N N . ASN A 1 170 ? 44.104 11.259 -37.834 1.00 59.22 170 ASN A N 1
ATOM 1375 C CA . ASN A 1 170 ? 43.782 11.756 -39.179 1.00 59.22 170 ASN A CA 1
ATOM 1376 C C . ASN A 1 170 ? 42.276 11.733 -39.480 1.00 59.22 170 ASN A C 1
ATOM 1378 O O . ASN A 1 170 ? 41.782 12.637 -40.156 1.00 59.22 170 ASN A O 1
ATOM 1382 N N . TYR A 1 171 ? 41.547 10.717 -39.000 1.00 63.62 171 TYR A N 1
ATOM 1383 C CA . TYR A 1 171 ? 40.085 10.688 -39.076 1.00 63.62 171 TYR A CA 1
ATOM 1384 C C . TYR A 1 171 ? 39.498 11.853 -38.274 1.00 63.62 171 TYR A C 1
ATOM 1386 O O . TYR A 1 171 ? 38.755 12.647 -38.839 1.00 63.62 171 TYR A O 1
ATOM 1394 N N . LEU A 1 172 ? 39.912 12.025 -37.014 1.00 59.38 172 LEU A N 1
ATOM 1395 C CA . LEU A 1 172 ? 39.487 13.092 -36.104 1.00 59.38 172 LEU A CA 1
ATOM 1396 C C . LEU A 1 172 ? 39.830 14.493 -36.631 1.00 59.38 172 LEU A C 1
ATOM 1398 O O . LEU A 1 172 ? 38.993 15.392 -36.569 1.00 59.38 172 LEU A O 1
ATOM 1402 N N . ALA A 1 173 ? 41.002 14.675 -37.246 1.00 56.84 173 ALA A N 1
ATOM 1403 C CA . ALA A 1 173 ? 41.398 15.936 -37.879 1.00 56.84 173 ALA A CA 1
ATOM 1404 C C . ALA A 1 173 ? 40.477 16.354 -39.044 1.00 56.84 173 ALA A C 1
ATOM 1406 O O . ALA A 1 173 ? 40.385 17.542 -39.355 1.00 56.84 173 ALA A O 1
ATOM 1407 N N . GLY A 1 174 ? 39.788 15.400 -39.682 1.00 56.94 174 GLY A N 1
ATOM 1408 C CA . GLY A 1 174 ? 38.759 15.647 -40.699 1.00 56.94 174 GLY A CA 1
ATOM 1409 C C . GLY A 1 174 ? 37.317 15.447 -40.214 1.00 56.94 174 GLY A C 1
ATOM 1410 O O . GLY A 1 174 ? 36.389 15.719 -40.974 1.00 56.94 174 GLY A O 1
ATOM 1411 N N . TYR A 1 175 ? 37.122 14.964 -38.983 1.00 58.81 175 TYR A N 1
ATOM 1412 C CA . TYR A 1 175 ? 35.878 14.353 -38.513 1.00 58.81 175 TYR A CA 1
ATOM 1413 C C . TYR A 1 175 ? 34.742 15.363 -38.358 1.00 58.81 175 TYR A C 1
ATOM 1415 O O . TYR A 1 175 ? 33.609 15.019 -38.673 1.00 58.81 175 TYR A O 1
ATOM 1423 N N . GLY A 1 176 ? 35.009 16.607 -37.943 1.00 56.44 176 GLY A N 1
ATOM 1424 C CA . GLY A 1 176 ? 34.026 17.708 -37.913 1.00 56.44 176 GLY A CA 1
ATOM 1425 C C . GLY A 1 176 ? 32.722 17.456 -37.126 1.00 56.44 176 GLY A C 1
ATOM 1426 O O . GLY A 1 176 ? 31.874 18.347 -37.069 1.00 56.44 176 GLY A O 1
ATOM 1427 N N . GLY A 1 177 ? 32.542 16.262 -36.554 1.00 61.22 177 GLY A N 1
ATOM 1428 C CA . GLY A 1 177 ? 31.404 15.837 -35.755 1.00 61.22 177 GLY A CA 1
ATOM 1429 C C . GLY A 1 177 ? 31.540 16.288 -34.303 1.00 61.22 177 GLY A C 1
ATOM 1430 O O . GLY A 1 177 ? 32.614 16.733 -33.891 1.00 61.22 177 GLY A O 1
ATOM 1431 N N . PRO A 1 178 ? 30.448 16.221 -33.526 1.00 60.62 178 PRO A N 1
ATOM 1432 C CA . PRO A 1 178 ? 30.472 16.662 -32.144 1.00 60.62 178 PRO A CA 1
ATOM 1433 C C . PRO A 1 178 ? 31.341 15.724 -31.304 1.00 60.62 178 PRO A C 1
ATOM 1435 O O . PRO A 1 178 ? 31.168 14.506 -31.329 1.00 60.62 178 PRO A O 1
ATOM 1438 N N . ASP A 1 179 ? 32.254 16.328 -30.553 1.00 63.75 179 ASP A N 1
ATOM 1439 C CA . ASP A 1 179 ? 32.920 15.699 -29.423 1.00 63.75 179 ASP A CA 1
ATOM 1440 C C . ASP A 1 179 ? 31.922 15.620 -28.258 1.00 63.75 179 ASP A C 1
ATOM 1442 O O . ASP A 1 179 ? 31.319 16.631 -27.881 1.00 63.75 179 ASP A O 1
ATOM 1446 N N . ILE A 1 180 ? 31.691 14.409 -27.750 1.00 67.62 180 ILE A N 1
ATOM 1447 C CA . ILE A 1 180 ? 30.760 14.137 -26.647 1.00 67.62 180 ILE A CA 1
ATOM 1448 C C . ILE A 1 180 ? 31.492 13.576 -25.422 1.00 67.62 180 ILE A C 1
ATOM 1450 O O . ILE A 1 180 ? 30.897 12.846 -24.625 1.00 67.62 180 ILE A O 1
ATOM 1454 N N . GLU A 1 181 ? 32.773 13.935 -25.274 1.00 59.28 181 GLU A N 1
ATOM 1455 C CA . GLU A 1 181 ? 33.632 13.596 -24.142 1.00 59.28 181 GLU A CA 1
ATOM 1456 C C . GLU A 1 181 ? 32.881 13.613 -22.801 1.00 59.28 181 GLU A C 1
ATOM 1458 O O . GLU A 1 181 ? 32.370 14.640 -22.344 1.00 59.28 181 GLU A O 1
ATOM 1463 N N . ASN A 1 182 ? 32.847 12.448 -22.144 1.00 56.84 182 ASN A N 1
ATOM 1464 C CA . ASN A 1 182 ? 32.288 12.256 -20.800 1.00 56.84 182 ASN A CA 1
ATOM 1465 C C . ASN A 1 182 ? 30.790 12.612 -20.639 1.00 56.84 182 ASN A C 1
ATOM 1467 O O . ASN A 1 182 ? 30.346 12.876 -19.516 1.00 56.84 182 ASN A O 1
ATOM 1471 N N . GLY A 1 183 ? 29.997 12.625 -21.719 1.00 54.78 183 GLY A N 1
ATOM 1472 C CA . GLY A 1 183 ? 28.618 13.120 -21.696 1.00 54.78 183 GLY A CA 1
ATOM 1473 C C . GLY A 1 183 ? 27.538 12.159 -22.210 1.00 54.78 183 GLY A C 1
ATOM 1474 O O . GLY A 1 183 ? 27.464 11.873 -23.399 1.00 54.78 183 GLY A O 1
ATOM 1475 N N . GLY A 1 184 ? 26.590 11.818 -21.327 1.00 63.03 184 GLY A N 1
ATOM 1476 C CA . GLY A 1 184 ? 25.198 11.488 -21.676 1.00 63.03 184 GLY A CA 1
ATOM 1477 C C . GLY A 1 184 ? 24.920 10.103 -22.274 1.00 63.03 184 GLY A C 1
ATOM 1478 O O . GLY A 1 184 ? 25.790 9.257 -22.383 1.00 63.03 184 GLY A O 1
ATOM 1479 N N . SER A 1 185 ? 23.656 9.867 -22.629 1.00 71.88 185 SER A N 1
ATOM 1480 C CA . SER A 1 185 ? 23.168 8.686 -23.354 1.00 71.88 185 SER A CA 1
ATOM 1481 C C . SER A 1 185 ? 22.974 9.045 -24.828 1.00 71.88 185 SER A C 1
ATOM 1483 O O . SER A 1 185 ? 22.458 10.124 -25.118 1.00 71.88 185 SER A O 1
ATOM 1485 N N . LEU A 1 186 ? 23.369 8.178 -25.767 1.00 80.81 186 LEU A N 1
ATOM 1486 C CA . LEU A 1 186 ? 23.151 8.435 -27.197 1.00 80.81 186 LEU A CA 1
ATOM 1487 C C . LEU A 1 186 ? 21.795 7.881 -27.623 1.00 80.81 186 LEU A C 1
ATOM 1489 O O . LEU A 1 186 ? 21.570 6.677 -27.530 1.00 80.81 186 LEU A O 1
ATOM 1493 N N . PHE A 1 187 ? 20.919 8.749 -28.126 1.00 81.19 187 PHE A N 1
ATOM 1494 C CA . PHE A 1 187 ? 19.619 8.368 -28.669 1.00 81.19 187 PHE A CA 1
ATOM 1495 C C . PHE A 1 187 ? 19.530 8.670 -30.164 1.00 81.19 187 PHE A C 1
ATOM 1497 O O . PHE A 1 187 ? 20.039 9.688 -30.632 1.00 81.19 187 PHE A O 1
ATOM 1504 N N . SER A 1 188 ? 18.878 7.784 -30.916 1.00 81.75 188 SER A N 1
ATOM 1505 C CA . SER A 1 188 ? 18.855 7.863 -32.377 1.00 81.75 188 SER A CA 1
ATOM 1506 C C . SER A 1 188 ? 17.593 8.476 -32.992 1.00 81.75 188 SER A C 1
ATOM 1508 O O . SER A 1 188 ? 17.569 8.677 -34.205 1.00 81.75 188 SER A O 1
ATOM 1510 N N . GLY A 1 189 ? 16.523 8.655 -32.217 1.00 78.81 189 GLY A N 1
ATOM 1511 C CA . GLY A 1 189 ? 15.258 9.245 -32.676 1.00 78.81 189 GLY A CA 1
ATOM 1512 C C . GLY A 1 189 ? 15.129 10.728 -32.311 1.00 78.81 189 GLY A C 1
ATOM 1513 O O . GLY A 1 189 ? 16.072 11.357 -31.827 1.00 78.81 189 GLY A O 1
ATOM 1514 N N . SER A 1 190 ? 13.942 11.297 -32.518 1.00 81.81 190 SER A N 1
ATOM 1515 C CA . SER A 1 190 ? 13.632 12.668 -32.109 1.00 81.81 190 SER A CA 1
ATOM 1516 C C . SER A 1 190 ? 13.324 12.765 -30.608 1.00 81.81 190 SER A C 1
ATOM 1518 O O . SER A 1 190 ? 12.905 11.799 -29.973 1.00 81.81 190 SER A O 1
ATOM 1520 N N . PHE A 1 191 ? 13.479 13.956 -30.021 1.00 79.38 191 PHE A N 1
ATOM 1521 C CA . PHE A 1 191 ? 13.045 14.193 -28.637 1.00 79.38 191 PHE A CA 1
ATOM 1522 C C . PHE A 1 191 ? 11.557 13.851 -28.430 1.00 79.38 191 PHE A C 1
ATOM 1524 O O . PHE A 1 191 ? 11.190 13.319 -27.385 1.00 79.38 191 PHE A O 1
ATOM 1531 N N . ALA A 1 192 ? 10.712 14.120 -29.434 1.00 85.12 192 ALA A N 1
ATOM 1532 C CA . ALA A 1 192 ? 9.295 13.774 -29.387 1.00 85.12 192 ALA A CA 1
ATOM 1533 C C . ALA A 1 192 ? 9.094 12.251 -29.345 1.00 85.12 192 ALA A C 1
ATOM 1535 O O . ALA A 1 192 ? 8.343 11.776 -28.496 1.00 85.12 192 ALA A O 1
ATOM 1536 N N . ASP A 1 193 ? 9.843 11.500 -30.160 1.00 83.50 193 ASP A N 1
ATOM 1537 C CA . ASP A 1 193 ? 9.788 10.032 -30.196 1.00 83.50 193 ASP A CA 1
ATOM 1538 C C . ASP A 1 193 ? 10.170 9.444 -28.827 1.00 83.50 193 ASP A C 1
ATOM 1540 O O . ASP A 1 193 ? 9.529 8.510 -28.347 1.00 83.50 193 ASP A O 1
ATOM 1544 N N . MET A 1 194 ? 11.176 10.022 -28.151 1.00 79.25 194 MET A N 1
ATOM 1545 C CA . MET A 1 194 ? 11.524 9.595 -26.791 1.00 79.25 194 MET A CA 1
ATOM 1546 C C . MET A 1 194 ? 10.419 9.871 -25.787 1.00 79.25 194 MET A C 1
ATOM 1548 O O . MET A 1 194 ? 10.147 9.024 -24.939 1.00 79.25 194 MET A O 1
ATOM 1552 N N . CYS A 1 195 ? 9.800 11.048 -25.843 1.00 85.75 195 CYS A N 1
ATOM 1553 C CA . CYS A 1 195 ? 8.703 11.353 -24.938 1.00 85.75 195 CYS A CA 1
ATOM 1554 C C . CYS A 1 195 ? 7.529 10.393 -25.157 1.00 85.75 195 CYS A C 1
ATOM 1556 O O . CYS A 1 195 ? 6.939 9.946 -24.178 1.00 85.75 195 CYS A O 1
ATOM 1558 N N . GLU A 1 196 ? 7.222 10.025 -26.404 1.00 86.88 196 GLU A N 1
ATOM 1559 C CA . GLU A 1 196 ? 6.185 9.035 -26.721 1.00 86.88 196 GLU A CA 1
ATOM 1560 C C . GLU A 1 196 ? 6.488 7.655 -26.125 1.00 86.88 196 GLU A C 1
ATOM 1562 O O . GLU A 1 196 ? 5.593 7.050 -25.534 1.00 86.88 196 GLU A O 1
ATOM 1567 N N . ILE A 1 197 ? 7.741 7.192 -26.197 1.00 81.62 197 ILE A N 1
ATOM 1568 C CA . ILE A 1 197 ? 8.168 5.916 -25.599 1.00 81.62 197 ILE A CA 1
ATOM 1569 C C . ILE A 1 197 ? 8.163 5.979 -24.068 1.00 81.62 197 ILE A C 1
ATOM 1571 O O . ILE A 1 197 ? 7.678 5.075 -23.386 1.00 81.62 197 ILE A O 1
ATOM 1575 N N . ASN A 1 198 ? 8.767 7.024 -23.511 1.00 81.75 198 ASN A N 1
ATOM 1576 C CA . ASN A 1 198 ? 8.985 7.166 -22.085 1.00 81.75 198 ASN A CA 1
ATOM 1577 C C . ASN A 1 198 ? 8.751 8.612 -21.663 1.00 81.75 198 ASN A C 1
ATOM 1579 O O . ASN A 1 198 ? 9.651 9.449 -21.674 1.00 81.75 198 ASN A O 1
ATOM 1583 N N . GLN A 1 199 ? 7.546 8.880 -21.174 1.00 88.31 199 GLN A N 1
ATOM 1584 C CA . GLN A 1 199 ? 7.178 10.198 -20.664 1.00 88.31 199 GLN A CA 1
ATOM 1585 C C . GLN A 1 199 ? 8.033 10.637 -19.458 1.00 88.31 199 GLN A C 1
ATOM 1587 O O . GLN A 1 199 ? 8.103 11.830 -19.182 1.00 88.31 199 GLN A O 1
ATOM 1592 N N . LEU A 1 200 ? 8.714 9.715 -18.758 1.00 87.06 200 LEU A N 1
ATOM 1593 C CA . LEU A 1 200 ? 9.656 10.030 -17.672 1.00 87.06 200 LEU A CA 1
ATOM 1594 C C . LEU A 1 200 ? 11.059 10.414 -18.163 1.00 87.06 200 LEU A C 1
ATOM 1596 O O . LEU A 1 200 ? 11.902 10.772 -17.345 1.00 87.06 200 LEU A O 1
ATOM 1600 N N . TYR A 1 201 ? 11.331 10.333 -19.468 1.00 80.62 201 TYR A N 1
ATOM 1601 C CA . TYR A 1 201 ? 12.647 10.619 -20.044 1.00 80.62 201 TYR A CA 1
ATOM 1602 C C . TYR A 1 201 ? 13.139 12.038 -19.727 1.00 80.62 201 TYR A C 1
ATOM 1604 O O . TYR A 1 201 ? 14.311 12.247 -19.421 1.00 80.62 201 TYR A O 1
ATOM 1612 N N . SER A 1 202 ? 12.244 13.024 -19.781 1.00 84.19 202 SER A N 1
ATOM 1613 C CA . SER A 1 202 ? 12.567 14.421 -19.506 1.00 84.19 202 SER A CA 1
ATOM 1614 C C . SER A 1 202 ? 11.375 15.137 -18.893 1.00 84.19 202 SER A C 1
ATOM 1616 O O . SER A 1 202 ? 10.242 14.931 -19.319 1.00 84.19 202 SER A O 1
ATOM 1618 N N . SER A 1 203 ? 11.634 16.066 -17.972 1.00 90.19 203 SER A N 1
ATOM 1619 C CA . SER A 1 203 ? 10.613 16.973 -17.434 1.00 90.19 203 SER A CA 1
ATOM 1620 C C . SER A 1 203 ? 9.967 17.874 -18.492 1.00 90.19 203 SER A C 1
ATOM 1622 O O . SER A 1 203 ? 8.914 18.452 -18.236 1.00 90.19 203 SER A O 1
ATOM 1624 N N . ASN A 1 204 ? 10.574 17.977 -19.679 1.00 90.69 204 ASN A N 1
ATOM 1625 C CA . ASN A 1 204 ? 10.028 18.700 -20.825 1.00 90.69 204 ASN A CA 1
ATOM 1626 C C . ASN A 1 204 ? 9.062 17.854 -21.678 1.00 90.69 204 ASN A C 1
ATOM 1628 O O . ASN A 1 204 ? 8.460 18.387 -22.609 1.00 90.69 204 ASN A O 1
ATOM 1632 N N . CYS A 1 205 ? 8.903 16.555 -21.397 1.00 92.12 205 CYS A N 1
ATOM 1633 C CA . CYS A 1 205 ? 7.871 15.740 -22.034 1.00 92.12 205 CYS A CA 1
ATOM 1634 C C . CYS A 1 205 ? 6.483 16.160 -21.530 1.00 92.12 205 CYS A C 1
ATOM 1636 O O . CYS A 1 205 ? 6.271 16.327 -20.329 1.00 92.12 205 CYS A O 1
ATOM 1638 N N . SER A 1 206 ? 5.510 16.306 -22.434 1.00 93.44 206 SER A N 1
ATOM 1639 C CA . SER A 1 206 ? 4.166 16.801 -22.095 1.00 93.44 206 SER A CA 1
ATOM 1640 C C . SER A 1 206 ? 3.421 15.918 -21.085 1.00 93.44 206 SER A C 1
ATOM 1642 O O . SER A 1 206 ? 2.626 16.431 -20.299 1.00 93.44 206 SER A O 1
ATOM 1644 N N . GLY A 1 207 ? 3.693 14.609 -21.061 1.00 93.06 207 GLY A N 1
ATOM 1645 C CA . GLY A 1 207 ? 3.121 13.652 -20.113 1.00 93.06 207 GLY A CA 1
ATOM 1646 C C . GLY A 1 207 ? 3.968 13.391 -18.866 1.00 93.06 207 GLY A C 1
ATOM 1647 O O . GLY A 1 207 ? 3.563 12.565 -18.046 1.00 93.06 207 GLY A O 1
ATOM 1648 N N . TYR A 1 208 ? 5.109 14.071 -18.680 1.00 93.12 208 TYR A N 1
ATOM 1649 C CA . TYR A 1 208 ? 6.039 13.787 -17.577 1.00 93.12 208 TYR A CA 1
ATOM 1650 C C . TYR A 1 208 ? 5.368 13.865 -16.208 1.00 93.12 208 TYR A C 1
ATOM 1652 O O . TYR A 1 208 ? 5.508 12.951 -15.404 1.00 93.12 208 TYR A O 1
ATOM 1660 N N . ALA A 1 209 ? 4.601 14.926 -15.939 1.00 94.69 209 ALA A N 1
ATOM 1661 C CA . ALA A 1 209 ? 3.962 15.114 -14.637 1.00 94.69 209 ALA A CA 1
ATOM 1662 C C . ALA A 1 209 ? 2.978 13.980 -14.304 1.00 94.69 209 ALA A C 1
ATOM 1664 O O . ALA A 1 209 ? 2.965 13.483 -13.179 1.00 94.69 209 ALA A O 1
ATOM 1665 N N . ALA A 1 210 ? 2.192 13.540 -15.290 1.00 94.56 210 ALA A N 1
ATOM 1666 C CA . ALA A 1 210 ? 1.255 12.435 -15.125 1.00 94.56 210 ALA A CA 1
ATOM 1667 C C . ALA A 1 210 ? 1.987 11.099 -14.932 1.00 94.56 210 ALA A C 1
ATOM 1669 O O . ALA A 1 210 ? 1.642 10.336 -14.032 1.00 94.56 210 ALA A O 1
ATOM 1670 N N . ALA A 1 211 ? 3.027 10.836 -15.729 1.00 92.12 211 ALA A N 1
ATOM 1671 C CA . ALA A 1 211 ? 3.836 9.627 -15.610 1.00 92.12 211 ALA A CA 1
ATOM 1672 C C . ALA A 1 211 ? 4.595 9.569 -14.275 1.00 92.12 211 ALA A C 1
ATOM 1674 O O . ALA A 1 211 ? 4.663 8.515 -13.643 1.00 92.12 211 ALA A O 1
ATOM 1675 N N . TYR A 1 212 ? 5.120 10.705 -13.814 1.00 92.25 212 TYR A N 1
ATOM 1676 C CA . TYR A 1 212 ? 5.806 10.820 -12.531 1.00 92.25 212 TYR A CA 1
ATOM 1677 C C . TYR A 1 212 ? 4.834 10.598 -11.377 1.00 92.25 212 TYR A C 1
ATOM 1679 O O . TYR A 1 212 ? 5.108 9.773 -10.511 1.00 92.25 212 TYR A O 1
ATOM 1687 N N . LEU A 1 213 ? 3.663 11.242 -11.398 1.00 95.38 213 LEU A N 1
ATOM 1688 C CA . LEU A 1 213 ? 2.618 11.000 -10.403 1.00 95.38 213 LEU A CA 1
ATOM 1689 C C . LEU A 1 213 ? 2.217 9.521 -10.367 1.00 95.38 213 LEU A C 1
ATOM 1691 O O . LEU A 1 213 ? 2.172 8.940 -9.289 1.00 95.38 213 LEU A O 1
ATOM 1695 N N . ALA A 1 214 ? 1.986 8.895 -11.524 1.00 94.06 214 ALA A N 1
ATOM 1696 C CA . ALA A 1 214 ? 1.650 7.476 -11.599 1.00 94.06 214 ALA A CA 1
ATOM 1697 C C . ALA A 1 214 ? 2.751 6.589 -10.992 1.00 94.06 214 ALA A C 1
ATOM 1699 O O . ALA A 1 214 ? 2.445 5.670 -10.232 1.00 94.06 214 ALA A O 1
ATOM 1700 N N . GLN A 1 215 ? 4.025 6.892 -11.267 1.00 93.75 215 GLN A N 1
ATOM 1701 C CA . GLN A 1 215 ? 5.156 6.195 -10.656 1.00 93.75 215 GLN A CA 1
ATOM 1702 C C . GLN A 1 215 ? 5.162 6.355 -9.131 1.00 93.75 215 GLN A C 1
ATOM 1704 O O . GLN A 1 215 ? 5.336 5.367 -8.423 1.00 93.75 215 GLN A O 1
ATOM 1709 N N . GLN A 1 216 ? 4.965 7.571 -8.617 1.00 96.00 216 GLN A N 1
ATOM 1710 C CA . GLN A 1 216 ? 4.963 7.811 -7.172 1.00 96.00 216 GLN A CA 1
ATOM 1711 C C . GLN A 1 216 ? 3.765 7.138 -6.487 1.00 96.00 216 GLN A C 1
ATOM 1713 O O . GLN A 1 216 ? 3.951 6.474 -5.474 1.00 96.00 216 GLN A O 1
ATOM 1718 N N . CYS A 1 217 ? 2.569 7.200 -7.080 1.00 96.25 217 CYS A N 1
ATOM 1719 C CA . CYS A 1 217 ? 1.381 6.509 -6.570 1.00 96.25 217 CYS A CA 1
ATOM 1720 C C . CYS A 1 217 ? 1.540 4.982 -6.537 1.00 96.25 217 CYS A C 1
ATOM 1722 O O . CYS A 1 217 ? 0.943 4.324 -5.691 1.00 96.25 217 CYS A O 1
ATOM 1724 N N . ALA A 1 218 ? 2.323 4.407 -7.457 1.00 92.25 218 ALA A N 1
ATOM 1725 C CA . ALA A 1 218 ? 2.621 2.976 -7.457 1.00 92.25 218 ALA A CA 1
ATOM 1726 C C . ALA A 1 218 ? 3.597 2.568 -6.339 1.00 92.25 218 ALA A C 1
ATOM 1728 O O . ALA A 1 218 ? 3.604 1.406 -5.935 1.00 92.25 218 ALA A O 1
ATOM 1729 N N . LEU A 1 219 ? 4.425 3.500 -5.856 1.00 92.19 219 LEU A N 1
ATOM 1730 C CA . LEU A 1 219 ? 5.334 3.281 -4.729 1.00 92.19 219 LEU A CA 1
ATOM 1731 C C . LEU A 1 219 ? 4.638 3.511 -3.388 1.00 92.19 219 LEU A C 1
ATOM 1733 O O . LEU A 1 219 ? 4.847 2.744 -2.451 1.00 92.19 219 LEU A O 1
ATOM 1737 N N . ASP A 1 220 ? 3.827 4.561 -3.305 1.00 95.62 220 ASP A N 1
ATOM 1738 C CA . ASP A 1 220 ? 3.091 4.931 -2.107 1.00 95.62 220 ASP A CA 1
ATOM 1739 C C . ASP A 1 220 ? 1.738 5.548 -2.475 1.00 95.62 220 ASP A C 1
ATOM 1741 O O . ASP A 1 220 ? 1.644 6.661 -2.998 1.00 95.62 220 ASP A O 1
ATOM 1745 N N . THR A 1 221 ? 0.665 4.834 -2.146 1.00 96.38 221 THR A N 1
ATOM 1746 C CA . THR A 1 221 ? -0.710 5.292 -2.360 1.00 96.38 221 THR A CA 1
ATOM 1747 C C . THR A 1 221 ? -1.035 6.566 -1.571 1.00 96.38 221 THR A C 1
ATOM 1749 O O . THR A 1 221 ? -1.955 7.286 -1.954 1.00 96.38 221 THR A O 1
ATOM 1752 N N . LEU A 1 222 ? -0.301 6.865 -0.488 1.00 96.94 222 LEU A N 1
ATOM 1753 C CA . LEU A 1 222 ? -0.444 8.076 0.333 1.00 96.94 222 LEU A CA 1
ATOM 1754 C C . LEU A 1 222 ? 0.380 9.265 -0.173 1.00 96.94 222 LEU A C 1
ATOM 1756 O O . LEU A 1 222 ? 0.269 10.357 0.384 1.00 96.94 222 LEU A O 1
ATOM 1760 N N . TYR A 1 223 ? 1.171 9.093 -1.233 1.00 96.25 223 TYR A N 1
ATOM 1761 C CA . TYR A 1 223 ? 2.037 10.146 -1.761 1.00 96.25 223 TYR A CA 1
ATOM 1762 C C . TYR A 1 223 ? 1.268 11.417 -2.156 1.00 96.25 223 TYR A C 1
ATOM 1764 O O . TYR A 1 223 ? 1.725 12.538 -1.922 1.00 96.25 223 TYR A O 1
ATOM 1772 N N . ASN A 1 224 ? 0.098 11.260 -2.780 1.00 96.88 224 ASN A N 1
ATOM 1773 C CA . ASN A 1 224 ? -0.707 12.376 -3.267 1.00 96.88 224 ASN A CA 1
ATOM 1774 C C . ASN A 1 224 ? -2.202 12.031 -3.260 1.00 96.88 224 ASN A C 1
ATOM 1776 O O . ASN A 1 224 ? -2.584 10.911 -3.587 1.00 96.88 224 ASN A O 1
ATOM 1780 N N . SER A 1 225 ? -3.063 13.009 -2.969 1.00 96.56 225 SER A N 1
ATOM 1781 C CA . SER A 1 225 ? -4.520 12.817 -2.937 1.00 96.56 225 SER A CA 1
ATOM 1782 C C . SER A 1 225 ? -5.147 12.460 -4.290 1.00 96.56 225 SER A C 1
ATOM 1784 O O . SER A 1 225 ? -6.255 11.931 -4.324 1.00 96.56 225 SER A O 1
ATOM 1786 N N . ALA A 1 226 ? -4.445 12.706 -5.400 1.00 95.62 226 ALA A N 1
ATOM 1787 C CA . ALA A 1 226 ? -4.844 12.268 -6.735 1.00 95.62 226 ALA A CA 1
ATOM 1788 C C . ALA A 1 226 ? -4.562 10.775 -7.005 1.00 95.62 226 ALA A C 1
ATOM 1790 O O . ALA A 1 226 ? -5.013 10.245 -8.022 1.00 95.62 226 ALA A O 1
ATOM 1791 N N . CYS A 1 227 ? -3.820 10.086 -6.131 1.00 97.25 227 CYS A N 1
ATOM 1792 C CA . CYS A 1 227 ? -3.556 8.659 -6.278 1.00 97.25 227 CYS A CA 1
ATOM 1793 C C . CYS A 1 227 ? -4.845 7.843 -6.116 1.00 97.25 227 CYS A C 1
ATOM 1795 O O . CYS A 1 227 ? -5.642 8.048 -5.197 1.00 97.25 227 CYS A O 1
ATOM 1797 N N . THR A 1 228 ? -5.039 6.861 -6.997 1.00 96.12 228 THR A N 1
ATOM 1798 C CA . THR A 1 228 ? -6.166 5.928 -6.870 1.00 96.12 228 THR A CA 1
ATOM 1799 C C . THR A 1 228 ? -6.028 5.139 -5.571 1.00 96.12 228 THR A C 1
ATOM 1801 O O . THR A 1 228 ? -4.977 4.569 -5.303 1.00 96.12 228 THR A O 1
ATOM 1804 N N . GLY A 1 229 ? -7.087 5.113 -4.759 1.00 95.56 229 GLY A N 1
ATOM 1805 C CA . GLY A 1 229 ? -7.073 4.446 -3.455 1.00 95.56 229 GLY A CA 1
ATOM 1806 C C . GLY A 1 229 ? -6.513 5.287 -2.303 1.00 95.56 229 GLY A C 1
ATOM 1807 O O . GLY A 1 229 ? -6.529 4.802 -1.173 1.00 95.56 229 GLY A O 1
ATOM 1808 N N . TYR A 1 230 ? -6.098 6.541 -2.539 1.00 98.00 230 TYR A N 1
ATOM 1809 C CA . TYR A 1 230 ? -5.582 7.431 -1.488 1.00 98.00 230 TYR A CA 1
ATOM 1810 C C . TYR A 1 230 ? -6.536 7.534 -0.293 1.00 98.00 230 TYR A C 1
ATOM 1812 O O . TYR A 1 230 ? -6.122 7.334 0.841 1.00 98.00 230 TYR A O 1
ATOM 1820 N N . ALA A 1 231 ? -7.827 7.788 -0.536 1.00 96.69 231 ALA A N 1
ATOM 1821 C CA . ALA A 1 231 ? -8.808 7.962 0.537 1.00 96.69 231 ALA A CA 1
ATOM 1822 C C . ALA A 1 231 ? -8.941 6.714 1.428 1.00 96.69 231 ALA A C 1
ATOM 1824 O O . ALA A 1 231 ? -9.032 6.835 2.647 1.00 96.69 231 ALA A O 1
ATOM 1825 N N . ALA A 1 232 ? -8.904 5.519 0.831 1.00 96.25 232 ALA A N 1
ATOM 1826 C CA . ALA A 1 232 ? -8.964 4.263 1.571 1.00 96.25 232 ALA A CA 1
ATOM 1827 C C . ALA A 1 232 ? -7.674 4.013 2.368 1.00 96.25 232 ALA A C 1
ATOM 1829 O O . ALA A 1 232 ? -7.741 3.654 3.542 1.00 96.25 232 ALA A O 1
ATOM 1830 N N . ALA A 1 233 ? -6.507 4.251 1.758 1.00 96.69 233 ALA A N 1
ATOM 1831 C CA . ALA A 1 233 ? -5.216 4.137 2.435 1.00 96.69 233 ALA A CA 1
ATOM 1832 C C . ALA A 1 233 ? -5.098 5.132 3.601 1.00 96.69 233 ALA A C 1
ATOM 1834 O O . ALA A 1 233 ? -4.624 4.778 4.679 1.00 96.69 233 ALA A O 1
ATOM 1835 N N . TYR A 1 234 ? -5.576 6.361 3.402 1.00 97.50 234 TYR A N 1
ATOM 1836 C CA . TYR A 1 234 ? -5.576 7.400 4.422 1.00 97.50 234 TYR A CA 1
ATOM 1837 C C . TYR A 1 234 ? -6.509 7.033 5.574 1.00 97.50 234 TYR A C 1
ATOM 1839 O O . TYR A 1 234 ? -6.080 7.054 6.722 1.00 97.50 234 TYR A O 1
ATOM 1847 N N . LEU A 1 235 ? -7.744 6.608 5.284 1.00 97.00 235 LEU A N 1
ATOM 1848 C CA . LEU A 1 235 ? -8.672 6.128 6.310 1.00 97.00 235 LEU A CA 1
ATOM 1849 C C . LEU A 1 235 ? -8.062 4.979 7.121 1.00 97.00 235 LEU A C 1
ATOM 1851 O O . LEU A 1 235 ? -8.094 5.023 8.345 1.00 97.00 235 LEU A O 1
ATOM 1855 N N . ALA A 1 236 ? -7.454 3.990 6.461 1.00 96.69 236 ALA A N 1
ATOM 1856 C CA . ALA A 1 236 ? -6.798 2.878 7.143 1.00 96.69 236 ALA A CA 1
ATOM 1857 C C . ALA A 1 236 ? -5.658 3.348 8.063 1.00 96.69 236 ALA A C 1
ATOM 1859 O O . ALA A 1 236 ? -5.558 2.879 9.196 1.00 96.69 236 ALA A O 1
ATOM 1860 N N . GLN A 1 237 ? -4.836 4.303 7.612 1.00 97.44 237 GLN A N 1
ATOM 1861 C CA . GLN A 1 237 ? -3.793 4.908 8.443 1.00 97.44 237 GLN A CA 1
ATOM 1862 C C . GLN A 1 237 ? -4.387 5.604 9.673 1.00 97.44 237 GLN A C 1
ATOM 1864 O O . GLN A 1 237 ? -3.878 5.420 10.776 1.00 97.44 237 GLN A O 1
ATOM 1869 N N . GLN A 1 238 ? -5.457 6.384 9.504 1.00 98.12 238 GLN A N 1
ATOM 1870 C CA . GLN A 1 238 ? -6.082 7.093 10.621 1.00 98.12 238 GLN A CA 1
ATOM 1871 C C . GLN A 1 238 ? -6.744 6.124 11.609 1.00 98.12 238 GLN A C 1
ATOM 1873 O O . GLN A 1 238 ? -6.519 6.249 12.808 1.00 98.12 238 GLN A O 1
ATOM 1878 N N . CYS A 1 239 ? -7.449 5.098 11.124 1.00 97.69 239 CYS A N 1
ATOM 1879 C CA . CYS A 1 239 ? -8.031 4.052 11.970 1.00 97.69 239 CYS A CA 1
ATOM 1880 C C . CYS A 1 239 ? -6.980 3.265 12.769 1.00 97.69 239 CYS A C 1
ATOM 1882 O O . CYS A 1 239 ? -7.279 2.764 13.849 1.00 97.69 239 CYS A O 1
ATOM 1884 N N . ALA A 1 240 ? -5.760 3.128 12.241 1.00 96.56 240 ALA A N 1
ATOM 1885 C CA . ALA A 1 240 ? -4.659 2.479 12.948 1.00 96.56 240 ALA A CA 1
ATOM 1886 C C . ALA A 1 240 ? -4.067 3.352 14.068 1.00 96.56 240 ALA A C 1
ATOM 1888 O O . ALA A 1 240 ? -3.489 2.815 15.011 1.00 96.56 240 ALA A O 1
ATOM 1889 N N . LEU A 1 241 ? -4.190 4.679 13.963 1.00 97.12 241 LEU A N 1
ATOM 1890 C CA . LEU A 1 241 ? -3.780 5.618 15.011 1.00 97.12 241 LEU A CA 1
ATOM 1891 C C . LEU A 1 241 ? -4.858 5.767 16.083 1.00 97.12 241 LEU A C 1
ATOM 1893 O O . LEU A 1 241 ? -4.541 5.802 17.269 1.00 97.12 241 LEU A O 1
ATOM 1897 N N . ASP A 1 242 ? -6.115 5.855 15.658 1.00 97.19 242 ASP A N 1
ATOM 1898 C CA . ASP A 1 242 ? -7.264 6.006 16.536 1.00 97.19 242 ASP A CA 1
ATOM 1899 C C . ASP A 1 242 ? -8.480 5.284 15.944 1.00 97.19 242 ASP A C 1
ATOM 1901 O O . ASP A 1 242 ? -9.016 5.661 14.898 1.00 97.19 242 ASP A O 1
ATOM 1905 N N . THR A 1 243 ? -8.950 4.250 16.640 1.00 96.75 243 THR A N 1
ATOM 1906 C CA . THR A 1 243 ? -10.148 3.499 16.251 1.00 96.75 243 THR A CA 1
ATOM 1907 C C . THR A 1 243 ? -11.423 4.338 16.331 1.00 96.75 243 THR A C 1
ATOM 1909 O O . THR A 1 243 ? -12.398 3.986 15.671 1.00 96.75 243 THR A O 1
ATOM 1912 N N . LEU A 1 244 ? -11.422 5.450 17.078 1.00 97.06 244 LEU A N 1
ATOM 1913 C CA . LEU A 1 244 ? -12.525 6.413 17.178 1.00 97.06 244 LEU A CA 1
ATOM 1914 C C . LEU A 1 244 ? -12.496 7.491 16.089 1.00 97.06 244 LEU A C 1
ATOM 1916 O O . LEU A 1 244 ? -13.431 8.288 16.003 1.00 97.06 244 LEU A O 1
ATOM 1920 N N . TYR A 1 245 ? -11.470 7.518 15.235 1.00 97.19 245 TYR A N 1
ATOM 1921 C CA . TYR A 1 245 ? -11.319 8.545 14.203 1.00 97.19 245 TYR A CA 1
ATOM 1922 C C . TYR A 1 245 ? -12.524 8.628 13.251 1.00 97.19 245 TYR A C 1
ATOM 1924 O O . TYR A 1 245 ? -12.942 9.714 12.846 1.00 97.19 245 TYR A O 1
ATOM 1932 N N . ASN A 1 246 ? -13.083 7.479 12.863 1.00 97.12 246 ASN A N 1
ATOM 1933 C CA . ASN A 1 246 ? -14.207 7.405 11.936 1.00 97.12 246 ASN A CA 1
ATOM 1934 C C . ASN A 1 246 ? -15.062 6.161 12.207 1.00 97.12 246 ASN A C 1
ATOM 1936 O O . ASN A 1 246 ? -14.529 5.095 12.502 1.00 97.12 246 ASN A O 1
ATOM 1940 N N . SER A 1 247 ? -16.381 6.261 12.028 1.00 96.56 247 SER A N 1
ATOM 1941 C CA . SER A 1 247 ? -17.307 5.137 12.232 1.00 96.56 247 SER A CA 1
ATOM 1942 C C . SER A 1 247 ? -17.101 3.961 11.270 1.00 96.56 247 SER A C 1
ATOM 1944 O O . SER A 1 247 ? -17.528 2.849 11.568 1.00 96.56 247 SER A O 1
ATOM 1946 N N . ALA A 1 248 ? -16.418 4.176 10.142 1.00 95.94 248 ALA A N 1
ATOM 1947 C CA . ALA A 1 248 ? -16.004 3.118 9.223 1.00 95.94 248 ALA A CA 1
ATOM 1948 C C . ALA A 1 248 ? -14.776 2.322 9.712 1.00 95.94 248 ALA A C 1
ATOM 1950 O O . ALA A 1 248 ? -14.420 1.313 9.100 1.00 95.94 248 ALA A O 1
ATOM 1951 N N . CYS A 1 249 ? -14.106 2.758 10.785 1.00 97.69 249 CYS A N 1
ATOM 1952 C CA . CYS A 1 249 ? -12.978 2.031 11.355 1.00 97.69 249 CYS A CA 1
ATOM 1953 C C . CYS A 1 249 ? -13.435 0.702 11.965 1.00 97.69 249 CYS A C 1
ATOM 1955 O O . CYS A 1 249 ? -14.429 0.618 12.690 1.00 97.69 249 CYS A O 1
ATOM 1957 N N . THR A 1 250 ? -12.668 -0.360 11.714 1.00 96.38 250 THR A N 1
ATOM 1958 C CA . THR A 1 250 ? -12.928 -1.656 12.351 1.00 96.38 250 THR A CA 1
ATOM 1959 C C . THR A 1 250 ? -12.747 -1.520 13.862 1.00 96.38 250 THR A C 1
ATOM 1961 O O . THR A 1 250 ? -11.732 -1.004 14.321 1.00 96.38 250 THR A O 1
ATOM 1964 N N . GLY A 1 251 ? -13.734 -1.976 14.634 1.00 95.75 251 GLY A N 1
ATOM 1965 C CA . GLY A 1 251 ? -13.718 -1.861 16.094 1.00 95.75 251 GLY A CA 1
ATOM 1966 C C . GLY A 1 251 ? -14.194 -0.511 16.642 1.00 95.75 251 GLY A C 1
ATOM 1967 O O . GLY A 1 251 ? -14.220 -0.362 17.861 1.00 95.75 251 GLY A O 1
ATOM 1968 N N . TYR A 1 252 ? -14.633 0.431 15.792 1.00 98.00 252 TYR A N 1
ATOM 1969 C CA . TYR A 1 252 ? -15.160 1.730 16.233 1.00 98.00 252 TYR A CA 1
ATOM 1970 C C . TYR A 1 252 ? -16.260 1.583 17.289 1.00 98.00 252 TYR A C 1
ATOM 1972 O O . TYR A 1 252 ? -16.179 2.196 18.345 1.00 98.00 252 TYR A O 1
ATOM 1980 N N . ALA A 1 253 ? -17.262 0.730 17.046 1.00 96.69 253 ALA A N 1
ATOM 1981 C CA . ALA A 1 253 ? -18.390 0.560 17.966 1.00 96.69 253 ALA A CA 1
ATOM 1982 C C . ALA A 1 253 ? -17.953 0.062 19.354 1.00 96.69 253 ALA A C 1
ATOM 1984 O O . ALA A 1 253 ? -18.435 0.559 20.367 1.00 96.69 253 ALA A O 1
ATOM 1985 N N . ALA A 1 254 ? -17.004 -0.878 19.405 1.00 96.06 254 ALA A N 1
ATOM 1986 C CA . ALA A 1 254 ? -16.469 -1.393 20.661 1.00 96.06 254 ALA A CA 1
ATOM 1987 C C . ALA A 1 254 ? -15.629 -0.337 21.396 1.00 96.06 254 ALA A C 1
ATOM 1989 O O . ALA A 1 254 ? -15.780 -0.164 22.602 1.00 96.06 254 ALA A O 1
ATOM 1990 N N . ALA A 1 255 ? -14.780 0.401 20.672 1.00 96.56 255 ALA A N 1
ATOM 1991 C CA . ALA A 1 255 ? -13.994 1.493 21.240 1.00 96.56 255 ALA A CA 1
ATOM 1992 C C . ALA A 1 255 ? -14.891 2.626 21.763 1.00 96.56 255 ALA A C 1
ATOM 1994 O O . ALA A 1 255 ? -14.644 3.166 22.840 1.00 96.56 255 ALA A O 1
ATOM 1995 N N . TYR A 1 256 ? -15.954 2.953 21.026 1.00 97.38 256 TYR A N 1
ATOM 1996 C CA . TYR A 1 256 ? -16.925 3.968 21.414 1.00 97.38 256 TYR A CA 1
ATOM 1997 C C . TYR A 1 256 ? -17.696 3.534 22.658 1.00 97.38 256 TYR A C 1
ATOM 1999 O O . TYR A 1 256 ? -17.751 4.287 23.624 1.00 97.38 256 TYR A O 1
ATOM 2007 N N . LEU A 1 257 ? -18.204 2.298 22.688 1.00 96.69 257 LEU A N 1
ATOM 2008 C CA . LEU A 1 257 ? -18.857 1.736 23.871 1.00 96.69 257 LEU A CA 1
ATOM 2009 C C . LEU A 1 257 ? -17.928 1.778 25.089 1.00 96.69 257 LEU A C 1
ATOM 2011 O O . LEU A 1 257 ? -18.335 2.258 26.139 1.00 96.69 257 LEU A O 1
ATOM 2015 N N . ALA A 1 258 ? -16.671 1.353 24.944 1.00 96.19 258 ALA A N 1
ATOM 2016 C CA . ALA A 1 258 ? -15.694 1.404 26.029 1.00 96.19 258 ALA A CA 1
ATOM 2017 C C . ALA A 1 258 ? -15.450 2.838 26.531 1.00 96.19 258 ALA A C 1
ATOM 2019 O O . ALA A 1 258 ? -15.381 3.057 27.740 1.00 96.19 258 ALA A O 1
ATOM 2020 N N . GLN A 1 259 ? -15.365 3.821 25.625 1.00 96.94 259 GLN A N 1
ATOM 2021 C CA . GLN A 1 259 ? -15.257 5.233 25.997 1.00 96.94 259 GLN A CA 1
ATOM 2022 C C . GLN A 1 259 ? -16.485 5.704 26.787 1.00 96.94 259 GLN A C 1
ATOM 2024 O O . GLN A 1 259 ? -16.322 6.387 27.795 1.00 96.94 259 GLN A O 1
ATOM 2029 N N . GLN A 1 260 ? -17.696 5.346 26.354 1.00 97.94 260 GLN A N 1
ATOM 2030 C CA . GLN A 1 260 ? -18.923 5.745 27.047 1.00 97.94 260 GLN A CA 1
ATOM 2031 C C . GLN A 1 260 ? -19.047 5.065 28.416 1.00 97.94 260 GLN A C 1
ATOM 2033 O O . GLN A 1 260 ? -19.292 5.750 29.402 1.00 97.94 260 GLN A O 1
ATOM 2038 N N . CYS A 1 261 ? -18.757 3.765 28.511 1.00 97.31 261 CYS A N 1
ATOM 2039 C CA . CYS A 1 261 ? -18.735 3.033 29.782 1.00 97.31 261 CYS A CA 1
ATOM 2040 C C . CYS A 1 261 ? -17.725 3.604 30.788 1.00 97.31 261 CYS A C 1
ATOM 2042 O O . CYS A 1 261 ? -17.932 3.510 31.994 1.00 97.31 261 CYS A O 1
ATOM 2044 N N . ALA A 1 262 ? -16.616 4.180 30.309 1.00 95.75 262 ALA A N 1
ATOM 2045 C CA . ALA A 1 262 ? -15.627 4.829 31.166 1.00 95.75 262 ALA A CA 1
ATOM 2046 C C . ALA A 1 262 ? -16.094 6.195 31.702 1.00 95.75 262 ALA A C 1
ATOM 2048 O O . ALA A 1 262 ? -15.581 6.648 32.724 1.00 95.75 262 ALA A O 1
ATOM 2049 N N . LEU A 1 263 ? -17.028 6.859 31.013 1.00 96.69 263 LEU A N 1
ATOM 2050 C CA . LEU A 1 263 ? -17.648 8.106 31.469 1.00 96.69 263 LEU A CA 1
ATOM 2051 C C . LEU A 1 263 ? -18.827 7.838 32.403 1.00 96.69 263 LEU A C 1
ATOM 2053 O O . LEU A 1 263 ? -18.991 8.544 33.395 1.00 96.69 263 LEU A O 1
ATOM 2057 N N . ASP A 1 264 ? -19.630 6.831 32.075 1.00 96.62 264 ASP A N 1
ATOM 2058 C CA . ASP A 1 264 ? -20.815 6.450 32.826 1.00 96.62 264 ASP A CA 1
ATOM 2059 C C . ASP A 1 264 ? -21.018 4.931 32.751 1.00 96.62 264 ASP A C 1
ATOM 2061 O O . ASP A 1 264 ? -21.315 4.369 31.695 1.00 96.62 264 ASP A O 1
ATOM 2065 N N . THR A 1 265 ? -20.887 4.257 33.894 1.00 96.12 265 THR A N 1
ATOM 2066 C CA . THR A 1 265 ? -21.104 2.809 33.997 1.00 96.12 265 THR A CA 1
ATOM 2067 C C . THR A 1 265 ? -22.559 2.408 33.758 1.00 96.12 265 THR A C 1
ATOM 2069 O O . THR A 1 265 ? -22.800 1.246 33.446 1.00 96.12 265 THR A O 1
ATOM 2072 N N . LEU A 1 266 ? -23.516 3.339 33.873 1.00 96.19 266 LEU A N 1
ATOM 2073 C CA . LEU A 1 266 ? -24.940 3.135 33.579 1.00 96.19 266 LEU A CA 1
ATOM 2074 C C . LEU A 1 266 ? -25.297 3.391 32.109 1.00 96.19 266 LEU A C 1
ATOM 2076 O O . LEU A 1 266 ? -26.443 3.178 31.717 1.00 96.19 266 LEU A O 1
ATOM 2080 N N . TYR A 1 267 ? -24.342 3.814 31.276 1.00 96.38 267 TYR A N 1
ATOM 2081 C CA . TYR A 1 267 ? -24.600 4.157 29.876 1.00 96.38 267 TYR A CA 1
ATOM 2082 C C . TYR A 1 267 ? -25.206 2.998 29.067 1.00 96.38 267 TYR A C 1
ATOM 2084 O O . TYR A 1 267 ? -26.072 3.202 28.214 1.00 96.38 267 TYR A O 1
ATOM 2092 N N . ASN A 1 268 ? -24.729 1.773 29.294 1.00 96.62 268 ASN A N 1
ATOM 2093 C CA . ASN A 1 268 ? -25.180 0.586 28.577 1.00 96.62 268 ASN A CA 1
ATOM 2094 C C . ASN A 1 268 ? -25.040 -0.663 29.455 1.00 96.62 268 ASN A C 1
ATOM 2096 O O . ASN A 1 268 ? -24.055 -0.801 30.176 1.00 96.62 268 ASN A O 1
ATOM 2100 N N . SER A 1 269 ? -25.972 -1.611 29.342 1.00 96.06 269 SER A N 1
ATOM 2101 C CA . SER A 1 269 ? -25.954 -2.854 30.125 1.00 96.06 269 SER A CA 1
ATOM 2102 C C . SER A 1 269 ? -24.751 -3.763 29.850 1.00 96.06 269 SER A C 1
ATOM 2104 O O . SER A 1 269 ? -24.405 -4.591 30.688 1.00 96.06 269 SER A O 1
ATOM 2106 N N . ALA A 1 270 ? -24.069 -3.591 28.713 1.00 95.06 270 ALA A N 1
ATOM 2107 C CA . ALA A 1 270 ? -22.819 -4.283 28.401 1.00 95.06 270 ALA A CA 1
ATOM 2108 C C . ALA A 1 270 ? -21.587 -3.689 29.115 1.00 95.06 270 ALA A C 1
ATOM 2110 O O . ALA A 1 270 ? -20.497 -4.258 29.021 1.00 95.06 270 ALA A O 1
ATOM 2111 N N . CYS A 1 271 ? -21.718 -2.547 29.799 1.00 97.12 271 CYS A N 1
ATOM 2112 C CA . CYS A 1 271 ? -20.624 -1.949 30.556 1.00 97.12 271 CYS A CA 1
ATOM 2113 C C . CYS A 1 271 ? -20.261 -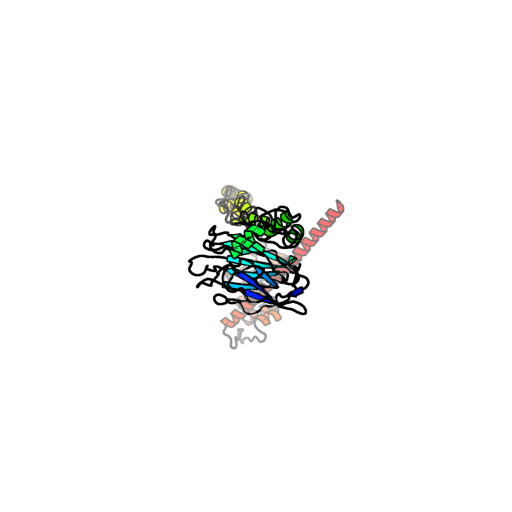2.810 31.774 1.00 97.12 271 CYS A C 1
ATOM 2115 O O . CYS A 1 271 ? -21.118 -3.236 32.550 1.00 97.12 271 CYS A O 1
ATOM 2117 N N . THR A 1 272 ? -18.963 -3.026 31.995 1.00 95.50 272 THR A N 1
ATOM 2118 C CA . THR A 1 272 ? -18.485 -3.704 33.205 1.00 95.50 272 THR A CA 1
ATOM 2119 C C . THR A 1 272 ? -18.909 -2.924 34.448 1.00 95.50 272 THR A C 1
ATOM 2121 O O . THR A 1 272 ? -18.629 -1.733 34.557 1.00 95.50 272 THR A O 1
ATOM 2124 N N . GLY A 1 273 ? -19.554 -3.606 35.396 1.00 94.69 273 GLY A N 1
ATOM 2125 C CA . GLY A 1 273 ? -20.059 -2.984 36.622 1.00 94.69 273 GLY A CA 1
ATOM 2126 C C . GLY A 1 273 ? -21.428 -2.315 36.481 1.00 94.69 273 GLY A C 1
ATOM 2127 O O . GLY A 1 273 ? -21.901 -1.760 37.468 1.00 94.69 273 GLY A O 1
ATOM 2128 N N . TYR A 1 274 ? -22.088 -2.408 35.316 1.00 97.56 274 TYR A N 1
ATOM 2129 C CA . TYR A 1 274 ? -23.437 -1.867 35.113 1.00 97.56 274 TYR A CA 1
ATOM 2130 C C . TYR A 1 274 ? -24.424 -2.368 36.172 1.00 97.56 274 TYR A C 1
ATOM 2132 O O . TYR A 1 274 ? -25.073 -1.555 36.816 1.00 97.56 274 TYR A O 1
ATOM 2140 N N . ALA A 1 275 ? -24.496 -3.685 36.400 1.00 96.00 275 ALA A N 1
ATOM 2141 C CA . ALA A 1 275 ? -25.443 -4.273 37.351 1.00 96.00 275 ALA A CA 1
ATOM 2142 C C . ALA A 1 275 ? -25.256 -3.723 38.774 1.00 96.00 275 ALA A C 1
ATOM 2144 O O . ALA A 1 275 ? -26.218 -3.293 39.398 1.00 96.00 275 ALA A O 1
ATOM 2145 N N . ALA A 1 276 ? -24.009 -3.642 39.248 1.00 95.50 276 ALA A N 1
ATOM 2146 C CA . ALA A 1 276 ? -23.700 -3.091 40.564 1.00 95.50 276 ALA A CA 1
ATOM 2147 C C . ALA A 1 276 ? -24.014 -1.587 40.657 1.00 95.50 276 ALA A C 1
ATOM 2149 O O . ALA A 1 276 ? -24.556 -1.129 41.659 1.00 95.50 276 ALA A O 1
ATOM 2150 N N . ALA A 1 277 ? -23.698 -0.811 39.614 1.00 95.56 277 ALA A N 1
ATOM 2151 C CA . ALA A 1 277 ? -24.025 0.613 39.567 1.00 95.56 277 ALA A CA 1
ATOM 2152 C C . ALA A 1 277 ? -25.544 0.848 39.524 1.00 95.56 277 ALA A C 1
ATOM 2154 O O . ALA A 1 277 ? -26.040 1.775 40.162 1.00 95.56 277 ALA A O 1
ATOM 2155 N N . TYR A 1 278 ? -26.274 0.006 38.791 1.00 96.75 278 TYR A N 1
ATOM 2156 C CA . TYR A 1 278 ? -27.725 0.071 38.674 1.00 96.75 278 TYR A CA 1
ATOM 2157 C C . TYR A 1 278 ? -28.390 -0.284 40.000 1.00 96.75 278 TYR A C 1
ATOM 2159 O O . TYR A 1 278 ? -29.197 0.496 40.492 1.00 96.75 278 TYR A O 1
ATOM 2167 N N . LEU A 1 279 ? -27.973 -1.382 40.635 1.00 95.94 279 LEU A N 1
ATOM 2168 C CA . LEU A 1 279 ? -28.421 -1.762 41.973 1.00 95.94 279 LEU A CA 1
ATOM 2169 C C . LEU A 1 279 ? -28.168 -0.636 42.981 1.00 95.94 279 LEU A C 1
ATOM 2171 O O . LEU A 1 279 ? -29.088 -0.209 43.668 1.00 95.94 279 LEU A O 1
ATOM 2175 N N . ALA A 1 280 ? -26.958 -0.070 43.011 1.00 95.50 280 ALA A N 1
ATOM 2176 C CA . ALA A 1 280 ? -26.639 1.046 43.901 1.00 95.50 280 ALA A CA 1
ATOM 2177 C C . ALA A 1 280 ? -27.527 2.280 43.651 1.00 95.50 280 ALA A C 1
ATOM 2179 O O . ALA A 1 280 ? -27.928 2.950 44.604 1.00 95.50 280 ALA A O 1
ATOM 2180 N N . GLN A 1 281 ? -27.853 2.578 42.387 1.00 96.38 281 GLN A N 1
ATOM 2181 C CA . GLN A 1 281 ? -28.794 3.644 42.042 1.00 96.38 281 GLN A CA 1
ATOM 2182 C C . GLN A 1 281 ? -30.202 3.341 42.569 1.00 96.38 281 GLN A C 1
ATOM 2184 O O . GLN A 1 281 ? -30.814 4.225 43.167 1.00 96.38 281 GLN A O 1
ATOM 2189 N N . GLN A 1 282 ? -30.705 2.119 42.374 1.00 97.56 282 GLN A N 1
ATOM 2190 C CA . GLN A 1 282 ? -32.040 1.728 42.831 1.00 97.56 282 GLN A CA 1
ATOM 2191 C C . GLN A 1 282 ? -32.136 1.712 44.360 1.00 97.56 282 GLN A C 1
ATOM 2193 O O . GLN A 1 282 ? -33.049 2.323 44.906 1.00 97.56 282 GLN A O 1
ATOM 2198 N N . CYS A 1 283 ? -31.139 1.163 45.058 1.00 96.38 283 CYS A N 1
ATOM 2199 C CA . CYS A 1 283 ? -31.062 1.192 46.522 1.00 96.38 283 CYS A CA 1
ATOM 2200 C C . CYS A 1 283 ? -31.052 2.617 47.098 1.00 96.38 283 CYS A C 1
ATOM 2202 O O . CYS A 1 283 ? -31.546 2.850 48.201 1.00 96.38 283 CYS A O 1
ATOM 2204 N N . GLY A 1 284 ? -30.477 3.580 46.367 1.00 94.06 284 GLY A N 1
ATOM 2205 C CA . GLY A 1 284 ? -30.490 4.993 46.747 1.00 94.06 284 GLY A CA 1
ATOM 2206 C C . GLY A 1 284 ? -31.852 5.676 46.573 1.00 94.06 284 GLY A C 1
ATOM 2207 O O . GLY A 1 284 ? -32.094 6.699 47.211 1.00 94.06 284 GLY A O 1
ATOM 2208 N N . LEU A 1 285 ? -32.727 5.133 45.719 1.00 95.75 285 LEU A N 1
ATOM 2209 C CA . LEU A 1 285 ? -34.098 5.614 45.513 1.00 95.75 285 LEU A CA 1
ATOM 2210 C C . LEU A 1 285 ? -35.094 4.912 46.438 1.00 95.75 285 LEU A C 1
ATOM 2212 O O . LEU A 1 285 ? -35.981 5.561 46.984 1.00 95.75 285 LEU A O 1
ATOM 2216 N N . ASN A 1 286 ? -34.941 3.601 46.607 1.00 94.94 286 ASN A N 1
ATOM 2217 C CA . ASN A 1 286 ? -35.777 2.770 47.455 1.00 94.94 286 ASN A CA 1
ATOM 2218 C C . ASN A 1 286 ? -34.912 1.712 48.152 1.00 94.94 286 ASN A C 1
ATOM 2220 O O . ASN A 1 286 ? -34.385 0.805 47.514 1.00 94.94 286 ASN A O 1
ATOM 2224 N N . THR A 1 287 ? -34.795 1.803 49.477 1.00 95.69 287 THR A N 1
ATOM 2225 C CA . THR A 1 287 ? -34.017 0.845 50.275 1.00 95.69 287 THR A CA 1
ATOM 2226 C C . THR A 1 287 ? -34.650 -0.551 50.317 1.00 95.69 287 THR A C 1
ATOM 2228 O O . THR A 1 287 ? -33.932 -1.508 50.573 1.00 95.69 287 THR A O 1
ATOM 2231 N N . LEU A 1 288 ? -35.949 -0.680 50.011 1.00 94.94 288 LEU A N 1
ATOM 2232 C CA . LEU A 1 288 ? -36.670 -1.955 49.874 1.00 94.94 288 LEU A CA 1
ATOM 2233 C C . LEU A 1 288 ? -36.576 -2.565 48.467 1.00 94.94 288 LEU A C 1
ATOM 2235 O O . LEU A 1 288 ? -37.231 -3.562 48.194 1.00 94.94 288 LEU A O 1
ATOM 2239 N N . TYR A 1 289 ? -35.831 -1.950 47.543 1.00 95.12 289 TYR A N 1
ATOM 2240 C CA . TYR A 1 289 ? -35.783 -2.406 46.152 1.00 95.12 289 TYR A CA 1
ATOM 2241 C C . TYR A 1 289 ? -35.198 -3.820 45.996 1.00 95.12 289 TYR A C 1
ATOM 2243 O O . TYR A 1 289 ? -35.670 -4.578 45.155 1.00 95.12 289 TYR A O 1
ATOM 2251 N N . ASP A 1 290 ? -34.165 -4.153 46.772 1.00 96.06 290 ASP A N 1
ATOM 2252 C CA . ASP A 1 290 ? -33.458 -5.434 46.712 1.00 96.06 290 ASP A CA 1
ATOM 2253 C C . ASP A 1 290 ? -32.839 -5.749 48.086 1.00 96.06 290 ASP A C 1
ATOM 2255 O O . ASP A 1 290 ? -32.413 -4.834 48.800 1.00 96.06 290 ASP A O 1
ATOM 2259 N N . GLU A 1 291 ? -32.771 -7.026 48.464 1.00 95.50 291 GLU A N 1
ATOM 2260 C CA . GLU A 1 291 ? -32.224 -7.479 49.752 1.00 95.50 291 GLU A CA 1
ATOM 2261 C C . GLU A 1 291 ? -30.733 -7.142 49.927 1.00 95.50 291 GLU A C 1
ATOM 2263 O O . GLU A 1 291 ? -30.251 -6.974 51.052 1.00 95.50 291 GLU A O 1
ATOM 2268 N N . GLU A 1 292 ? -29.992 -6.987 48.825 1.00 94.31 292 GLU A N 1
ATOM 2269 C CA . GLU A 1 292 ? -28.587 -6.567 48.832 1.00 94.31 292 GLU A CA 1
ATOM 2270 C C . GLU A 1 292 ? -28.415 -5.075 49.186 1.00 94.31 292 GLU A C 1
ATOM 2272 O O . GLU A 1 292 ? -27.295 -4.611 49.446 1.00 94.31 292 GLU A O 1
ATOM 2277 N N . CYS A 1 293 ? -29.503 -4.294 49.229 1.00 96.25 293 CYS A N 1
ATOM 2278 C CA . CYS A 1 293 ? -29.452 -2.882 49.587 1.00 96.25 293 CYS A CA 1
ATOM 2279 C C . CYS A 1 293 ? -29.015 -2.678 51.044 1.00 96.25 293 CYS A C 1
ATOM 2281 O O . CYS A 1 293 ? -29.535 -3.258 51.999 1.00 96.25 293 CYS A O 1
ATOM 2283 N N . THR A 1 294 ? -28.074 -1.753 51.254 1.00 94.69 294 THR A N 1
ATOM 2284 C CA . THR A 1 294 ? -27.653 -1.388 52.612 1.00 94.69 294 THR A CA 1
ATOM 2285 C C . THR A 1 294 ? -28.822 -0.777 53.378 1.00 94.69 294 THR A C 1
ATOM 2287 O O . THR A 1 294 ? -29.337 0.268 52.991 1.00 94.69 294 THR A O 1
ATOM 2290 N N . GLY A 1 295 ? -29.195 -1.403 54.494 1.00 92.88 295 GLY A N 1
ATOM 2291 C CA . GLY A 1 295 ? -30.326 -0.969 55.313 1.00 92.88 295 GLY A CA 1
ATOM 2292 C C . GLY A 1 295 ? -31.657 -1.630 54.955 1.00 92.88 295 GLY A C 1
ATOM 2293 O O . GLY A 1 295 ? -32.636 -1.316 55.626 1.00 92.88 295 GLY A O 1
ATOM 2294 N N . TYR A 1 296 ? -31.691 -2.560 53.987 1.00 96.44 296 TYR A N 1
ATOM 2295 C CA . TYR A 1 296 ? -32.900 -3.296 53.597 1.00 96.44 296 TYR A CA 1
ATOM 2296 C C . TYR A 1 296 ? -33.625 -3.887 54.807 1.00 96.44 296 TYR A C 1
ATOM 2298 O O . TYR A 1 296 ? -34.770 -3.543 55.052 1.00 96.44 296 TYR A O 1
ATOM 2306 N N . ALA A 1 297 ? -32.934 -4.673 55.640 1.00 95.06 297 ALA A N 1
ATOM 2307 C CA . ALA A 1 297 ? -33.551 -5.324 56.799 1.00 95.06 297 ALA A CA 1
ATOM 2308 C C . ALA A 1 297 ? -34.191 -4.334 57.792 1.00 95.06 297 ALA A C 1
ATOM 2310 O O . ALA A 1 297 ? -35.230 -4.624 58.373 1.00 95.06 297 ALA A O 1
ATOM 2311 N N . ALA A 1 298 ? -33.587 -3.155 57.977 1.00 94.25 298 ALA A N 1
ATOM 2312 C CA . ALA A 1 298 ? -34.149 -2.124 58.844 1.00 94.25 298 ALA A CA 1
ATOM 2313 C C . ALA A 1 298 ? -35.362 -1.441 58.197 1.00 94.25 298 ALA A C 1
ATOM 2315 O O . ALA A 1 298 ? -36.354 -1.201 58.875 1.00 94.25 298 ALA A O 1
ATOM 2316 N N . ALA A 1 299 ? -35.294 -1.147 56.895 1.00 94.00 299 ALA A N 1
ATOM 2317 C CA . ALA A 1 299 ? -36.417 -0.587 56.149 1.00 94.00 299 ALA A CA 1
ATOM 2318 C C . ALA A 1 299 ? -37.596 -1.571 56.080 1.00 94.00 299 ALA A C 1
ATOM 2320 O O . ALA A 1 299 ? -38.735 -1.157 56.252 1.00 94.00 299 ALA A O 1
ATOM 2321 N N . TYR A 1 300 ? -37.314 -2.859 55.880 1.00 95.25 300 TYR A N 1
ATOM 2322 C CA . TYR A 1 300 ? -38.305 -3.930 55.822 1.00 95.25 300 TYR A CA 1
ATOM 2323 C C . TYR A 1 300 ? -38.974 -4.122 57.178 1.00 95.25 300 TYR A C 1
ATOM 2325 O O . TYR A 1 300 ? -40.191 -4.129 57.265 1.00 95.25 300 TYR A O 1
ATOM 2333 N N . PHE A 1 301 ? -38.189 -4.141 58.258 1.00 94.75 301 PHE A N 1
ATOM 2334 C CA . PHE A 1 301 ? -38.731 -4.182 59.613 1.00 94.75 301 PHE A CA 1
ATOM 2335 C C . PHE A 1 301 ? -39.680 -3.011 59.909 1.00 94.75 301 PHE A C 1
ATOM 2337 O O . PHE A 1 301 ? -40.747 -3.221 60.470 1.00 94.75 301 PHE A O 1
ATOM 2344 N N . ILE A 1 302 ? -39.310 -1.785 59.519 1.00 94.44 302 ILE A N 1
ATOM 2345 C CA . ILE A 1 302 ? -40.182 -0.612 59.689 1.00 94.44 302 ILE A CA 1
ATOM 2346 C C . ILE A 1 302 ? -41.454 -0.758 58.849 1.00 94.44 302 ILE A C 1
ATOM 2348 O O . ILE A 1 302 ? -42.534 -0.491 59.357 1.00 94.44 302 ILE A O 1
ATOM 2352 N N . TYR A 1 303 ? -41.331 -1.202 57.597 1.00 94.38 303 TYR A N 1
ATOM 2353 C CA . TYR A 1 303 ? -42.472 -1.416 56.708 1.00 94.38 303 TYR A CA 1
ATOM 2354 C C . TYR A 1 303 ? -43.470 -2.433 57.278 1.00 94.38 303 TYR A C 1
ATOM 2356 O O . TYR A 1 303 ? -44.662 -2.147 57.320 1.00 94.38 303 TYR A O 1
ATOM 2364 N N . GLU A 1 304 ? -42.989 -3.572 57.777 1.00 96.19 304 GLU A N 1
ATOM 2365 C CA . GLU A 1 304 ? -43.837 -4.585 58.415 1.00 96.19 304 GLU A CA 1
ATOM 2366 C C . GLU A 1 304 ? -44.488 -4.052 59.702 1.00 96.19 304 GLU A C 1
ATOM 2368 O O . GLU A 1 304 ? -45.682 -4.236 59.904 1.00 96.19 304 GLU A O 1
ATOM 2373 N N . CYS A 1 305 ? -43.750 -3.296 60.527 1.00 94.56 305 CYS A N 1
ATOM 2374 C CA . CYS A 1 305 ? -44.315 -2.619 61.702 1.00 94.56 305 CYS A CA 1
ATOM 2375 C C . CYS A 1 305 ? -45.370 -1.547 61.360 1.00 94.56 305 CYS A C 1
ATOM 2377 O O . CYS A 1 305 ? -46.248 -1.278 62.179 1.00 94.56 305 CYS A O 1
ATOM 2379 N N . ASP A 1 306 ? -45.265 -0.899 60.194 1.00 94.19 306 ASP A N 1
ATOM 2380 C CA . ASP A 1 306 ? -46.245 0.084 59.713 1.00 94.19 306 ASP A CA 1
ATOM 2381 C C . ASP A 1 306 ? -47.526 -0.596 59.190 1.00 94.19 306 ASP A C 1
ATOM 2383 O O . ASP A 1 306 ? -48.601 0.006 59.253 1.00 94.19 306 ASP A O 1
ATOM 2387 N N . ILE A 1 307 ? -47.422 -1.829 58.675 1.00 93.69 307 ILE A N 1
ATOM 2388 C CA . ILE A 1 307 ? -48.573 -2.657 58.277 1.00 93.69 307 ILE A CA 1
ATOM 2389 C C . ILE A 1 307 ? -49.260 -3.235 59.512 1.00 93.69 307 ILE A C 1
ATOM 2391 O O . ILE A 1 307 ? -50.475 -3.102 59.657 1.00 93.69 307 ILE A O 1
ATOM 2395 N N . ASP A 1 308 ? -48.482 -3.860 60.392 1.00 92.25 308 ASP A N 1
ATOM 2396 C CA . ASP A 1 308 ? -48.960 -4.490 61.611 1.00 92.25 308 ASP A CA 1
ATOM 2397 C C . ASP A 1 308 ? -48.079 -4.102 62.804 1.00 92.25 308 ASP A C 1
ATOM 2399 O O . ASP A 1 308 ? -46.938 -4.536 62.966 1.00 92.25 308 ASP A O 1
ATOM 2403 N N . VAL A 1 309 ? -48.660 -3.312 63.706 1.00 92.50 309 VAL A N 1
ATOM 2404 C CA . VAL A 1 309 ? -48.006 -2.870 64.941 1.00 92.50 309 VAL A CA 1
ATOM 2405 C C . VAL A 1 309 ? -47.674 -4.033 65.890 1.00 92.50 309 VAL A C 1
ATOM 2407 O O . VAL A 1 309 ? -46.829 -3.864 66.773 1.00 92.50 309 VAL A O 1
ATOM 2410 N N . PHE A 1 310 ? -48.292 -5.207 65.710 1.00 90.19 310 PHE A N 1
ATOM 2411 C CA . PHE A 1 310 ? -48.022 -6.434 66.462 1.00 90.19 310 PHE A CA 1
ATOM 2412 C C . PHE A 1 310 ? -46.991 -7.361 65.809 1.00 90.19 310 PHE A C 1
ATOM 2414 O O . PHE A 1 310 ? -46.536 -8.294 66.476 1.00 90.19 310 PHE A O 1
ATOM 2421 N N . TYR A 1 311 ? -46.529 -7.062 64.587 1.00 92.12 311 TYR A N 1
ATOM 2422 C CA . TYR A 1 311 ? -45.519 -7.847 63.861 1.00 92.12 311 TYR A CA 1
ATOM 2423 C C . TYR A 1 311 ? -44.270 -8.151 64.707 1.00 92.12 311 TYR A C 1
ATOM 2425 O O . TYR A 1 311 ? -43.668 -9.224 64.630 1.00 92.12 311 TYR A O 1
ATOM 2433 N N . SER A 1 312 ? -43.864 -7.208 65.562 1.00 94.12 312 SER A N 1
ATOM 2434 C CA . SER A 1 312 ? -42.788 -7.411 66.525 1.00 94.12 312 SER A CA 1
ATOM 2435 C C . SER A 1 312 ? -42.995 -6.588 67.789 1.00 94.12 312 SER A C 1
ATOM 2437 O O . SER A 1 312 ? -43.359 -5.418 67.741 1.00 94.12 312 SER A O 1
ATOM 2439 N N . THR A 1 313 ? -42.602 -7.145 68.937 1.00 91.19 313 THR A N 1
ATOM 2440 C CA . THR A 1 313 ? -42.547 -6.413 70.220 1.00 91.19 313 THR A CA 1
ATOM 2441 C C . THR A 1 313 ? -41.611 -5.199 70.196 1.00 91.19 313 THR A C 1
ATOM 2443 O O . THR A 1 313 ? -41.665 -4.355 71.091 1.00 91.19 313 THR A O 1
ATOM 2446 N N . SER A 1 314 ? -40.731 -5.115 69.192 1.00 92.31 314 SER A N 1
ATOM 2447 C CA . SER A 1 314 ? -39.832 -3.979 68.968 1.00 92.31 314 SER A CA 1
ATOM 2448 C C . SER A 1 314 ? -40.426 -2.895 68.056 1.00 92.31 314 SER A C 1
ATOM 2450 O O . SER A 1 314 ? -39.749 -1.894 67.830 1.00 92.31 314 SER A O 1
ATOM 2452 N N . CYS A 1 315 ? -41.646 -3.073 67.531 1.00 94.31 315 CYS A N 1
ATOM 2453 C CA . CYS A 1 315 ? -42.344 -2.054 66.748 1.00 94.31 315 CYS A CA 1
ATOM 2454 C C . CYS A 1 315 ? -42.747 -0.863 67.631 1.00 94.31 315 CYS A C 1
ATOM 2456 O O . CYS A 1 315 ? -43.245 -1.022 68.754 1.00 94.31 315 CYS A O 1
ATOM 2458 N N . ASP A 1 316 ? -42.562 0.351 67.115 1.00 90.62 316 ASP A N 1
ATOM 2459 C CA . ASP A 1 316 ? -43.014 1.560 67.798 1.00 90.62 316 ASP A CA 1
ATOM 2460 C C . ASP A 1 316 ? -44.547 1.569 67.859 1.00 90.62 316 ASP A C 1
ATOM 2462 O O . ASP A 1 316 ? -45.232 1.532 66.845 1.00 90.62 316 ASP A O 1
ATOM 2466 N N . GLY A 1 317 ? -45.096 1.622 69.073 1.00 87.56 317 GLY A N 1
ATOM 2467 C CA . GLY A 1 317 ? -46.542 1.580 69.294 1.00 87.56 317 GLY A CA 1
ATOM 2468 C C . GLY A 1 317 ? -47.090 0.216 69.720 1.00 87.56 317 GLY A C 1
ATOM 2469 O O . GLY A 1 317 ? -48.215 0.191 70.220 1.00 87.56 317 GLY A O 1
ATOM 2470 N N . TYR A 1 318 ? -46.293 -0.863 69.666 1.00 92.06 318 TYR A N 1
ATOM 2471 C CA . TYR A 1 318 ? -46.690 -2.212 70.110 1.00 92.06 318 TYR A CA 1
ATOM 2472 C C . TYR A 1 318 ? -47.321 -2.190 71.507 1.00 92.06 318 TYR A C 1
ATOM 2474 O O . TYR A 1 318 ? -48.462 -2.593 71.705 1.00 92.06 318 TYR A O 1
ATOM 2482 N N . ALA A 1 319 ? -46.615 -1.618 72.487 1.00 89.06 319 ALA A N 1
ATOM 2483 C CA . ALA A 1 319 ? -47.091 -1.575 73.870 1.00 89.06 319 ALA A CA 1
ATOM 2484 C C . ALA A 1 319 ? -48.372 -0.740 74.040 1.00 89.06 319 ALA A C 1
ATOM 2486 O O . ALA A 1 319 ? -49.188 -1.032 74.909 1.00 89.06 319 ALA A O 1
ATOM 2487 N N . SER A 1 320 ? -48.556 0.309 73.232 1.00 88.19 320 SER A N 1
ATOM 2488 C CA . SER A 1 320 ? -49.775 1.124 73.270 1.00 88.19 320 SER A CA 1
ATOM 2489 C C . SER A 1 320 ? -50.954 0.488 72.541 1.00 88.19 320 SER A C 1
ATOM 2491 O O . SER A 1 320 ? -52.087 0.769 72.921 1.00 88.19 320 SER A O 1
ATOM 2493 N N . ALA A 1 321 ? -50.699 -0.324 71.512 1.00 87.75 321 ALA A N 1
ATOM 2494 C CA . ALA A 1 321 ? -51.712 -1.113 70.823 1.00 87.75 321 ALA A CA 1
ATOM 2495 C C . ALA A 1 321 ? -52.171 -2.272 71.715 1.00 87.75 321 ALA A C 1
ATOM 2497 O O . ALA A 1 321 ? -53.364 -2.389 71.964 1.00 87.75 321 ALA A O 1
ATOM 2498 N N . LEU A 1 322 ? -51.230 -3.003 72.324 1.00 90.25 322 LEU A N 1
ATOM 2499 C CA . LEU A 1 322 ? -51.521 -4.060 73.296 1.00 90.25 322 LEU A CA 1
ATOM 2500 C C . LEU A 1 322 ? -52.314 -3.524 74.492 1.00 90.25 322 LEU A C 1
ATOM 2502 O O . LEU A 1 322 ? -53.340 -4.076 74.852 1.00 90.25 322 LEU A O 1
ATOM 2506 N N . ALA A 1 323 ? -51.900 -2.394 75.073 1.00 86.25 323 ALA A N 1
ATOM 2507 C CA . ALA A 1 323 ? -52.640 -1.792 76.181 1.00 86.25 323 ALA A CA 1
ATOM 2508 C C . ALA A 1 323 ? -54.034 -1.287 75.767 1.00 86.25 323 ALA A C 1
ATOM 2510 O O . ALA A 1 323 ? -54.928 -1.220 76.605 1.00 86.25 323 ALA A O 1
ATOM 2511 N N . GLN A 1 324 ? -54.224 -0.886 74.505 1.00 86.75 324 GLN A N 1
ATOM 2512 C CA . GLN A 1 324 ? -55.548 -0.540 73.985 1.00 86.75 324 GLN A CA 1
ATOM 2513 C C . GLN A 1 324 ? -56.406 -1.778 73.777 1.00 86.75 324 GLN A C 1
ATOM 2515 O O . GLN A 1 324 ? -57.580 -1.712 74.104 1.00 86.75 324 GLN A O 1
ATOM 2520 N N . GLU A 1 325 ? -55.844 -2.873 73.275 1.00 85.38 325 GLU A N 1
ATOM 2521 C CA . GLU A 1 325 ? -56.537 -4.150 73.123 1.00 85.38 325 GLU A CA 1
ATOM 2522 C C . GLU A 1 325 ? -56.920 -4.732 74.482 1.00 85.38 325 GLU A C 1
ATOM 2524 O O . GLU A 1 325 ? -58.085 -5.034 74.689 1.00 85.38 325 GLU A O 1
ATOM 2529 N N . GLU A 1 326 ? -55.999 -4.773 75.447 1.00 84.25 326 GLU A N 1
ATOM 2530 C CA . GLU A 1 326 ? -56.277 -5.176 76.830 1.00 84.25 326 GLU A CA 1
ATOM 2531 C C . GLU A 1 326 ? -57.323 -4.259 77.476 1.00 84.25 326 GLU A C 1
ATOM 2533 O O . GLU A 1 326 ? -58.241 -4.737 78.128 1.00 84.25 326 GLU A O 1
ATOM 2538 N N . ALA A 1 327 ? -57.249 -2.940 77.260 1.00 79.88 327 ALA A N 1
ATOM 2539 C CA . ALA A 1 327 ? -58.261 -2.014 77.766 1.00 79.88 327 ALA A CA 1
ATOM 2540 C C . ALA A 1 327 ? -59.608 -2.145 77.042 1.00 79.88 327 ALA A C 1
ATOM 2542 O O . ALA A 1 327 ? -60.644 -1.886 77.649 1.00 79.88 327 ALA A O 1
ATOM 2543 N N . LEU A 1 328 ? -59.616 -2.505 75.756 1.00 79.38 328 LEU A N 1
ATOM 2544 C CA . LEU A 1 328 ? -60.824 -2.789 74.989 1.00 79.38 328 LEU A CA 1
ATOM 2545 C C . LEU A 1 328 ? -61.432 -4.106 75.466 1.00 79.38 328 LEU A C 1
ATOM 2547 O O . LEU A 1 328 ? -62.633 -4.157 75.686 1.00 79.38 328 LEU A O 1
ATOM 2551 N N . TYR A 1 329 ? -60.611 -5.125 75.703 1.00 73.38 329 TYR A N 1
ATOM 2552 C CA . TYR A 1 329 ? -60.990 -6.402 76.285 1.00 73.38 329 TYR A CA 1
ATOM 2553 C C . TYR A 1 329 ? -61.560 -6.196 77.690 1.00 73.38 329 TYR A C 1
ATOM 2555 O O . TYR A 1 329 ? -62.678 -6.613 77.952 1.00 73.38 329 TYR A O 1
ATOM 2563 N N . ASP A 1 330 ? -60.901 -5.427 78.556 1.00 69.50 330 ASP A N 1
ATOM 2564 C CA . ASP A 1 330 ? -61.414 -5.061 79.883 1.00 69.50 330 ASP A CA 1
ATOM 2565 C C . ASP A 1 330 ? -62.668 -4.169 79.817 1.00 69.50 330 ASP A C 1
ATOM 2567 O O . ASP A 1 330 ? -63.509 -4.212 80.716 1.00 69.50 330 ASP A O 1
ATOM 2571 N N . ALA A 1 331 ? -62.832 -3.345 78.777 1.00 66.25 331 ALA A N 1
ATOM 2572 C CA . ALA A 1 331 ? -64.022 -2.510 78.585 1.00 66.25 331 ALA A CA 1
ATOM 2573 C C . ALA A 1 331 ? -65.209 -3.275 77.975 1.00 66.25 331 ALA A C 1
ATOM 2575 O O . ALA A 1 331 ? -66.356 -2.918 78.247 1.00 66.25 331 ALA A O 1
ATOM 2576 N N . ILE A 1 332 ? -64.941 -4.293 77.155 1.00 58.59 332 ILE A N 1
ATOM 2577 C CA . ILE A 1 332 ? -65.932 -5.192 76.554 1.00 58.59 332 ILE A CA 1
ATOM 2578 C C . ILE A 1 332 ? -66.344 -6.266 77.569 1.00 58.59 332 ILE A C 1
ATOM 2580 O O . ILE A 1 332 ? -67.536 -6.523 77.717 1.00 58.59 332 ILE A O 1
ATOM 2584 N N . TYR A 1 333 ? -65.385 -6.839 78.299 1.00 51.88 333 TYR A N 1
ATOM 2585 C CA . TYR A 1 333 ? -65.578 -7.986 79.190 1.00 51.88 333 TYR A CA 1
ATOM 2586 C C . TYR A 1 333 ? -65.601 -7.648 80.684 1.00 51.88 333 TYR A C 1
ATOM 2588 O O . TYR A 1 333 ? -65.990 -8.508 81.463 1.00 51.88 333 TYR A O 1
ATOM 2596 N N . GLY A 1 334 ? -65.282 -6.412 81.088 1.00 44.94 334 GLY A N 1
ATOM 2597 C CA . GLY A 1 334 ? -65.550 -5.861 82.422 1.00 44.94 334 GLY A CA 1
ATOM 2598 C C . GLY A 1 334 ? -64.860 -6.571 83.595 1.00 44.94 334 GLY A C 1
ATOM 2599 O O . GLY A 1 334 ? -65.175 -7.699 83.953 1.00 44.94 334 GLY A O 1
ATOM 2600 N N . THR A 1 335 ? -64.003 -5.862 84.331 1.00 52.16 335 THR A N 1
ATOM 2601 C CA . THR A 1 335 ? -63.482 -6.352 85.620 1.00 52.16 335 THR A CA 1
ATOM 2602 C C . THR A 1 335 ? -64.534 -6.227 86.741 1.00 52.16 335 THR A C 1
ATOM 2604 O O . THR A 1 335 ? -64.453 -5.296 87.541 1.00 52.16 335 THR A O 1
ATOM 2607 N N . ASP A 1 336 ? -65.547 -7.100 86.777 1.00 39.91 336 ASP A N 1
ATOM 2608 C CA . ASP A 1 336 ? -66.159 -7.652 88.008 1.00 39.91 336 ASP A CA 1
ATOM 2609 C C . ASP A 1 336 ? -67.291 -8.649 87.669 1.00 39.91 336 ASP A C 1
ATOM 2611 O O . ASP A 1 336 ? -68.368 -8.272 87.214 1.00 39.91 336 ASP A O 1
ATOM 2615 N N . ASP A 1 337 ? -67.002 -9.924 87.928 1.00 47.50 337 ASP A N 1
ATOM 2616 C CA . ASP A 1 337 ? -67.870 -10.996 88.437 1.00 47.50 337 ASP A CA 1
ATOM 2617 C C . ASP A 1 337 ? -69.403 -10.801 88.325 1.00 47.50 337 ASP A C 1
ATOM 2619 O O . ASP A 1 337 ? -70.024 -10.199 89.203 1.00 47.50 337 ASP A O 1
ATOM 2623 N N . THR A 1 338 ? -70.034 -11.343 87.272 1.00 36.09 338 THR A N 1
ATOM 2624 C CA . THR A 1 338 ? -71.212 -12.250 87.319 1.00 36.09 338 THR A CA 1
ATOM 2625 C C . THR A 1 338 ? -71.764 -12.516 85.913 1.00 36.09 338 THR A C 1
ATOM 2627 O O . THR A 1 338 ? -72.123 -11.575 85.218 1.00 36.09 338 THR A O 1
ATOM 2630 N N . ASP A 1 339 ? -71.857 -13.802 85.549 1.00 42.12 339 ASP A N 1
ATOM 2631 C CA . ASP A 1 339 ? -72.692 -14.418 84.502 1.00 42.12 339 ASP A CA 1
ATOM 2632 C C . ASP A 1 339 ? -73.090 -13.565 83.272 1.00 42.12 339 ASP A C 1
ATOM 2634 O O . ASP A 1 339 ? -73.953 -12.687 83.365 1.00 42.12 339 ASP A O 1
ATOM 2638 N N . MET A 1 340 ? -72.641 -14.018 82.087 1.00 36.81 340 MET A N 1
ATOM 2639 C CA . MET A 1 340 ? -73.500 -14.449 80.957 1.00 36.81 340 MET A CA 1
ATOM 2640 C C . MET A 1 340 ? -73.126 -13.882 79.561 1.00 36.81 340 MET A C 1
ATOM 2642 O O . MET A 1 340 ? -73.148 -12.670 79.351 1.00 36.81 340 MET A O 1
ATOM 2646 N N . TYR A 1 341 ? -72.954 -14.830 78.616 1.00 37.25 341 TYR A N 1
ATOM 2647 C CA . TYR A 1 341 ? -72.894 -14.769 77.134 1.00 37.25 341 TYR A CA 1
ATOM 2648 C C . TYR A 1 341 ? -71.523 -14.422 76.510 1.00 37.25 341 TYR A C 1
ATOM 2650 O O . TYR A 1 341 ? -70.995 -13.346 76.750 1.00 37.25 341 TYR A O 1
ATOM 2658 N N . GLY A 1 342 ? -70.873 -15.261 75.696 1.00 46.41 342 GLY A N 1
ATOM 2659 C CA . GLY A 1 342 ? -71.372 -16.316 74.803 1.00 46.41 342 GLY A CA 1
ATOM 2660 C C . GLY A 1 342 ? -71.025 -15.915 73.366 1.00 46.41 342 GLY A C 1
ATOM 2661 O O . GLY A 1 342 ? -71.853 -15.303 72.698 1.00 46.41 342 GLY A O 1
ATOM 2662 N N . TYR A 1 343 ? -69.786 -16.174 72.945 1.00 40.91 343 TYR A N 1
ATOM 2663 C CA . TYR A 1 343 ? -69.387 -16.141 71.540 1.00 40.91 343 TYR A CA 1
ATOM 2664 C C . TYR A 1 343 ? -69.095 -17.585 71.166 1.00 40.91 343 TYR A C 1
ATOM 2666 O O . TYR A 1 343 ? -68.048 -18.124 71.505 1.00 40.91 343 TYR A O 1
ATOM 2674 N N . GLU A 1 344 ? -70.118 -18.224 70.613 1.00 43.81 344 GLU A N 1
ATOM 2675 C CA . GLU A 1 344 ? -70.020 -19.538 70.002 1.00 43.81 344 GLU A CA 1
ATOM 2676 C C . GLU A 1 344 ? -69.257 -19.344 68.691 1.00 43.81 344 GLU A C 1
ATOM 2678 O O . GLU A 1 344 ? -69.746 -18.674 67.780 1.00 43.81 344 GLU A O 1
ATOM 2683 N N . ASP A 1 345 ? -68.032 -19.860 68.633 1.00 46.44 345 ASP A N 1
ATOM 2684 C CA . ASP A 1 345 ? -67.384 -20.128 67.358 1.00 46.44 345 ASP A CA 1
ATOM 2685 C C . ASP A 1 345 ? -68.230 -21.215 66.665 1.00 46.44 345 ASP A C 1
ATOM 2687 O O . ASP A 1 345 ? -68.494 -22.279 67.229 1.00 46.44 345 ASP A O 1
ATOM 2691 N N . GLU A 1 346 ? -68.772 -20.858 65.502 1.00 54.91 346 GLU A N 1
ATOM 2692 C CA . GLU A 1 346 ? -69.692 -21.650 64.682 1.00 54.91 346 GLU A CA 1
ATOM 2693 C C . GLU A 1 346 ? -68.864 -22.564 63.767 1.00 54.91 346 GLU A C 1
ATOM 2695 O O . GLU A 1 346 ? -68.142 -22.076 62.896 1.00 54.91 346 GLU A O 1
ATOM 2700 N N . TYR A 1 347 ? -68.936 -23.880 63.993 1.00 52.84 347 TYR A N 1
ATOM 2701 C CA . TYR A 1 347 ? -68.050 -24.876 63.366 1.00 52.84 347 TYR A CA 1
ATOM 2702 C C . TYR A 1 347 ? -68.730 -25.752 62.293 1.00 52.84 347 TYR A C 1
ATOM 2704 O O . TYR A 1 347 ? -68.048 -26.518 61.622 1.00 52.84 347 TYR A O 1
ATOM 2712 N N . GLY A 1 348 ? -70.049 -25.641 62.077 1.00 57.25 348 GLY A N 1
ATOM 2713 C CA . GLY A 1 348 ? -70.772 -26.396 61.034 1.00 57.25 348 GLY A CA 1
ATOM 2714 C C . GLY A 1 348 ? -72.298 -26.297 61.154 1.00 57.25 348 GLY A C 1
ATOM 2715 O O . GLY A 1 348 ? -72.780 -25.526 61.976 1.00 57.25 348 GLY A O 1
ATOM 2716 N N . TYR A 1 349 ? -73.065 -27.062 60.362 1.00 60.12 349 TYR A N 1
ATOM 2717 C CA . TYR A 1 349 ? -74.539 -27.104 60.425 1.00 60.12 349 TYR A CA 1
ATOM 2718 C C . TYR A 1 349 ? -75.088 -28.536 60.496 1.00 60.12 349 TYR A C 1
ATOM 2720 O O . TYR A 1 349 ? -74.594 -29.416 59.794 1.00 60.12 349 TYR A O 1
ATOM 2728 N N . ASP A 1 350 ? -76.159 -28.756 61.264 1.00 59.78 350 ASP A N 1
ATOM 2729 C CA . ASP A 1 350 ? -76.905 -30.021 61.266 1.00 59.78 350 ASP A CA 1
ATOM 2730 C C . ASP A 1 350 ? -77.785 -30.215 60.011 1.00 59.78 350 ASP A C 1
ATOM 2732 O O . ASP A 1 350 ? -78.020 -29.285 59.235 1.00 59.78 350 ASP A O 1
ATOM 2736 N N . GLU A 1 351 ? -78.334 -31.425 59.818 1.00 50.97 351 GLU A N 1
ATOM 2737 C CA . GLU A 1 351 ? -79.242 -31.780 58.699 1.00 50.97 351 GLU A CA 1
ATOM 2738 C C . GLU A 1 351 ? -80.510 -30.886 58.626 1.00 50.97 351 GLU A C 1
ATOM 2740 O O . GLU A 1 351 ? -81.243 -30.879 57.632 1.00 50.97 351 GLU A O 1
ATOM 2745 N N . TYR A 1 352 ? -80.783 -30.091 59.667 1.00 56.78 352 TYR A N 1
ATOM 2746 C CA . TYR A 1 352 ? -81.904 -29.156 59.763 1.00 56.78 352 TYR A CA 1
ATOM 2747 C C . TYR A 1 352 ? -81.477 -27.678 59.664 1.00 56.78 352 TYR A C 1
ATOM 2749 O O . TYR A 1 352 ? -82.346 -26.799 59.731 1.00 56.78 352 TYR A O 1
ATOM 2757 N N . GLY A 1 353 ? -80.188 -27.403 59.431 1.00 57.31 353 GLY A N 1
ATOM 2758 C CA . GLY A 1 353 ? -79.606 -26.076 59.234 1.00 57.31 353 GLY A CA 1
ATOM 2759 C C . GLY A 1 353 ? -79.315 -25.292 60.517 1.00 57.31 353 GLY A C 1
ATOM 2760 O O . GLY A 1 353 ? -79.271 -24.062 60.456 1.00 57.31 353 GLY A O 1
ATOM 2761 N N . ASN A 1 354 ? -79.164 -25.949 61.670 1.00 65.38 354 ASN A N 1
ATOM 2762 C CA . ASN A 1 354 ? -78.727 -25.299 62.913 1.00 65.38 354 ASN A CA 1
ATOM 2763 C C . ASN A 1 354 ? -77.204 -25.353 63.043 1.00 65.38 354 ASN A C 1
ATOM 2765 O O . ASN A 1 354 ? -76.613 -26.392 62.780 1.00 65.38 354 ASN A O 1
ATOM 2769 N N . ALA A 1 355 ? -76.599 -24.245 63.466 1.00 58.59 355 ALA A N 1
ATOM 2770 C CA . ALA A 1 355 ? -75.162 -24.119 63.671 1.00 58.59 355 ALA A CA 1
ATOM 2771 C C . ALA A 1 355 ? -74.658 -24.987 64.839 1.00 58.59 355 ALA A C 1
ATOM 2773 O O . ALA A 1 355 ? -75.262 -24.957 65.913 1.00 58.59 355 ALA A O 1
ATOM 2774 N N . TYR A 1 356 ? -73.549 -25.702 64.641 1.00 61.50 356 TYR A N 1
ATOM 2775 C CA . TYR A 1 356 ? -72.785 -26.354 65.703 1.00 61.50 356 TYR A CA 1
ATOM 2776 C C . TYR A 1 356 ? -71.869 -25.358 66.394 1.00 61.50 356 TYR A C 1
ATOM 2778 O O . TYR A 1 356 ? -71.218 -24.528 65.754 1.00 61.50 356 TYR A O 1
ATOM 2786 N N . THR A 1 357 ? -71.798 -25.488 67.707 1.00 65.62 357 THR A N 1
ATOM 2787 C CA . THR A 1 357 ? -70.990 -24.657 68.592 1.00 65.62 357 THR A CA 1
ATOM 2788 C C . THR A 1 357 ? -69.853 -25.488 69.182 1.00 65.62 357 THR A C 1
ATOM 2790 O O . THR A 1 357 ? -69.871 -26.716 69.116 1.00 65.62 357 THR A O 1
ATOM 2793 N N . GLN A 1 358 ? -68.869 -24.844 69.815 1.00 62.16 358 GLN A N 1
ATOM 2794 C CA . GLN A 1 358 ? -67.801 -25.557 70.534 1.00 62.16 358 GLN A CA 1
ATOM 2795 C C . GLN A 1 358 ? -68.332 -26.566 71.574 1.00 62.16 358 GLN A C 1
ATOM 2797 O O . GLN A 1 358 ? -67.672 -27.568 71.836 1.00 62.16 358 GLN A O 1
ATOM 2802 N N . ASP A 1 359 ? -69.517 -26.322 72.145 1.00 67.69 359 ASP A N 1
ATOM 2803 C CA . ASP A 1 359 ? -70.146 -27.209 73.130 1.00 67.69 359 ASP A CA 1
ATOM 2804 C C . ASP A 1 359 ? -70.767 -28.474 72.498 1.00 67.69 359 ASP A C 1
ATOM 2806 O O . ASP A 1 359 ? -71.058 -29.430 73.221 1.00 67.69 359 ASP A O 1
ATOM 2810 N N . ASP A 1 360 ? -70.961 -28.492 71.173 1.00 72.69 360 ASP A N 1
ATOM 2811 C CA . ASP A 1 360 ? -71.481 -29.637 70.413 1.00 72.69 360 ASP A CA 1
ATOM 2812 C C . ASP A 1 360 ? -70.363 -30.546 69.874 1.00 72.69 360 ASP A C 1
ATOM 2814 O O . ASP A 1 360 ? -70.646 -31.626 69.374 1.00 72.69 360 ASP A O 1
ATOM 2818 N N . MET A 1 361 ? -69.096 -30.133 69.970 1.00 74.25 361 MET A N 1
ATOM 2819 C CA . MET A 1 361 ? -67.950 -30.945 69.557 1.00 74.25 361 MET A CA 1
ATOM 2820 C C . MET A 1 361 ? -67.572 -31.927 70.670 1.00 74.25 361 MET A C 1
ATOM 2822 O O . MET A 1 361 ? -67.454 -31.552 71.841 1.00 74.25 361 MET A O 1
ATOM 2826 N N . TRP A 1 362 ? -67.307 -33.183 70.322 1.00 82.06 362 TRP A N 1
ATOM 2827 C CA . TRP A 1 362 ? -66.871 -34.194 71.277 1.00 82.06 362 TRP A CA 1
ATOM 2828 C C . TRP A 1 362 ? -65.367 -34.417 71.159 1.00 82.06 362 TRP A C 1
ATOM 2830 O O . TRP A 1 362 ? -64.867 -34.809 70.111 1.00 82.06 362 TRP A O 1
ATOM 2840 N N . TYR A 1 363 ? -64.639 -34.166 72.247 1.00 79.12 363 TYR A N 1
ATOM 2841 C CA . TYR A 1 363 ? -63.203 -34.425 72.297 1.00 79.12 363 TYR A CA 1
ATOM 2842 C C . TYR A 1 363 ? -62.928 -35.909 72.547 1.00 79.12 363 TYR A C 1
ATOM 2844 O O . TYR A 1 363 ? -63.245 -36.436 73.622 1.00 79.12 363 TYR A O 1
ATOM 2852 N N . ASP A 1 364 ? -62.306 -36.557 71.569 1.00 75.12 364 ASP A N 1
ATOM 2853 C CA . ASP A 1 364 ? -61.810 -37.917 71.682 1.00 75.12 364 ASP A CA 1
ATOM 2854 C C . ASP A 1 364 ? -60.436 -37.912 72.376 1.00 75.12 364 ASP A C 1
ATOM 2856 O O . ASP A 1 364 ? -59.420 -37.498 71.817 1.00 75.12 364 ASP A O 1
ATOM 2860 N N . GLU A 1 365 ? -60.384 -38.398 73.621 1.00 75.88 365 GLU A N 1
ATOM 2861 C CA . GLU A 1 365 ? -59.132 -38.496 74.387 1.00 75.88 365 GLU A CA 1
ATOM 2862 C C . GLU A 1 365 ? -58.129 -39.515 73.805 1.00 75.88 365 GLU A C 1
ATOM 2864 O O . GLU A 1 365 ? -56.948 -39.481 74.163 1.00 75.88 365 GLU A O 1
ATOM 2869 N N . VAL A 1 366 ? -58.578 -40.460 72.973 1.00 71.38 366 VAL A N 1
ATOM 2870 C CA . VAL A 1 366 ? -57.737 -41.504 72.367 1.00 71.38 366 VAL A CA 1
ATOM 2871 C C . VAL A 1 366 ? -56.989 -40.957 71.158 1.00 71.38 366 VAL A C 1
ATOM 2873 O O . VAL A 1 366 ? -55.801 -41.257 71.006 1.00 71.38 366 VAL A O 1
ATOM 2876 N N . TYR A 1 367 ? -57.662 -40.148 70.343 1.00 67.62 367 TYR A N 1
ATOM 2877 C CA . TYR A 1 367 ? -57.115 -39.592 69.103 1.00 67.62 367 TYR A CA 1
ATOM 2878 C C . TYR A 1 367 ? -56.688 -38.117 69.213 1.00 67.62 367 TYR A C 1
ATOM 2880 O O . TYR A 1 367 ? -56.055 -37.609 68.295 1.00 67.62 367 TYR A O 1
ATOM 2888 N N . ASP A 1 368 ? -56.911 -37.473 70.369 1.00 76.25 368 ASP A N 1
ATOM 2889 C CA . ASP A 1 368 ? -56.532 -36.075 70.655 1.00 76.25 368 ASP A CA 1
ATOM 2890 C C . ASP A 1 368 ? -57.152 -35.079 69.654 1.00 76.25 368 ASP A C 1
ATOM 2892 O O . ASP A 1 368 ? -56.517 -34.114 69.228 1.00 76.25 368 ASP A O 1
ATOM 2896 N N . GLU A 1 369 ? -58.413 -35.320 69.284 1.00 76.31 369 GLU A N 1
ATOM 2897 C CA . GLU A 1 369 ? -59.144 -34.562 68.265 1.00 76.31 369 GLU A CA 1
ATOM 2898 C C . GLU A 1 369 ? -60.576 -34.232 68.716 1.00 76.31 369 GLU A C 1
ATOM 2900 O O . GLU A 1 369 ? -61.181 -34.951 69.512 1.00 76.31 369 GLU A O 1
ATOM 2905 N N . TYR A 1 370 ? -61.116 -33.107 68.237 1.00 78.06 370 TYR A N 1
ATOM 2906 C CA . TYR A 1 370 ? -62.522 -32.741 68.420 1.00 78.06 370 TYR A CA 1
ATOM 2907 C C . TYR A 1 370 ? -63.332 -33.214 67.214 1.00 78.06 370 TYR A C 1
ATOM 2909 O O . TYR A 1 370 ? -63.166 -32.677 66.124 1.00 78.06 370 TYR A O 1
ATOM 2917 N N . LEU A 1 371 ? -64.237 -34.163 67.437 1.00 77.06 371 LEU A N 1
ATOM 2918 C CA . LEU A 1 371 ? -65.149 -34.684 66.423 1.00 77.06 371 LEU A CA 1
ATOM 2919 C C . LEU A 1 371 ? -66.463 -33.901 66.435 1.00 77.06 371 LEU A C 1
ATOM 2921 O O . LEU A 1 371 ? -66.992 -33.578 67.506 1.00 77.06 371 LEU A O 1
ATOM 2925 N N . ASP A 1 372 ? -66.999 -33.601 65.255 1.00 79.06 372 ASP A N 1
ATOM 2926 C CA . ASP A 1 372 ? -68.308 -32.963 65.128 1.00 79.06 372 ASP A CA 1
ATOM 2927 C C . ASP A 1 372 ? -69.457 -33.990 65.229 1.00 79.06 372 ASP A C 1
ATOM 2929 O O . ASP A 1 372 ? -69.233 -35.186 65.045 1.00 79.06 372 ASP A O 1
ATOM 2933 N N . PRO A 1 373 ? -70.701 -33.572 65.527 1.00 79.50 373 PRO A N 1
ATOM 2934 C CA . PRO A 1 373 ? -71.831 -34.492 65.700 1.00 79.50 373 PRO A CA 1
ATOM 2935 C C . PRO A 1 373 ? -72.202 -35.371 64.497 1.00 79.50 373 PRO A C 1
ATOM 2937 O O . PRO A 1 373 ? -72.954 -36.332 64.679 1.00 79.50 373 PRO A O 1
ATOM 2940 N N . ASN A 1 374 ? -71.766 -35.029 63.283 1.00 75.75 374 ASN A N 1
ATOM 2941 C CA . ASN A 1 374 ? -71.954 -35.853 62.088 1.00 75.75 374 ASN A CA 1
ATOM 2942 C C . ASN A 1 374 ? -70.800 -36.834 61.866 1.00 75.75 374 ASN A C 1
ATOM 2944 O O . ASN A 1 374 ? -70.922 -37.701 60.998 1.00 75.75 374 ASN A O 1
ATOM 2948 N N . ASP A 1 375 ? -69.718 -36.729 62.638 1.00 78.62 375 ASP A N 1
ATOM 2949 C CA . ASP A 1 375 ? -68.656 -37.718 62.619 1.00 78.62 375 ASP A CA 1
ATOM 2950 C C . ASP A 1 375 ? -69.220 -39.079 63.080 1.00 78.62 375 ASP A C 1
ATOM 2952 O O . ASP A 1 375 ? -69.811 -39.183 64.165 1.00 78.62 375 ASP A O 1
ATOM 2956 N N . PRO A 1 376 ? -69.059 -40.153 62.290 1.00 76.75 376 PRO A N 1
ATOM 2957 C CA . PRO A 1 376 ? -69.566 -41.478 62.641 1.00 76.75 376 PRO A CA 1
ATOM 2958 C C . PRO A 1 376 ? -69.054 -42.013 63.986 1.00 76.75 376 PRO A C 1
ATOM 2960 O O . PRO A 1 376 ? -69.709 -42.853 64.612 1.00 76.75 376 PRO A O 1
ATOM 2963 N N . CYS A 1 377 ? -67.902 -41.523 64.439 1.00 79.88 377 CYS A N 1
ATOM 2964 C CA . CYS A 1 377 ? -67.219 -41.923 65.659 1.00 79.88 377 CYS A CA 1
ATOM 2965 C C . CYS A 1 377 ? -67.452 -40.980 66.840 1.00 79.88 377 CYS A C 1
ATOM 2967 O O . CYS A 1 377 ? -66.979 -41.271 67.946 1.00 79.88 377 CYS A O 1
ATOM 2969 N N . TYR A 1 378 ? -68.266 -39.937 66.655 1.00 82.81 378 TYR A N 1
ATOM 2970 C CA . TYR A 1 378 ? -68.727 -39.045 67.713 1.00 82.81 378 TYR A CA 1
ATOM 2971 C C . TYR A 1 378 ? -69.239 -39.827 68.941 1.00 82.81 378 TYR A C 1
ATOM 2973 O O . TYR A 1 378 ? -69.977 -40.808 68.822 1.00 82.81 378 TYR A O 1
ATOM 2981 N N . GLU A 1 379 ? -68.830 -39.406 70.144 1.00 83.38 379 GLU A N 1
ATOM 2982 C CA . GLU A 1 379 ? -69.128 -40.061 71.431 1.00 83.38 379 GLU A CA 1
ATOM 2983 C C . GLU A 1 379 ? -68.689 -41.539 71.544 1.00 83.38 379 GLU A C 1
ATOM 2985 O O . GLU A 1 379 ? -69.332 -42.341 72.228 1.00 83.38 379 GLU A O 1
ATOM 2990 N N . ASN A 1 380 ? -67.545 -41.909 70.957 1.00 79.75 380 ASN A N 1
ATOM 2991 C CA . ASN A 1 380 ? -67.024 -43.287 70.921 1.00 79.75 380 ASN A CA 1
ATOM 2992 C C . ASN A 1 380 ? -67.941 -44.284 70.187 1.00 79.75 380 ASN A C 1
ATOM 2994 O O . ASN A 1 380 ? -67.885 -45.487 70.468 1.00 79.75 380 ASN A O 1
ATOM 2998 N N . ASN A 1 381 ? -68.786 -43.837 69.254 1.00 82.38 381 ASN A N 1
ATOM 2999 C CA . ASN A 1 381 ? -69.675 -44.744 68.517 1.00 82.38 381 ASN A CA 1
ATOM 3000 C C . ASN A 1 381 ? -68.914 -45.817 67.715 1.00 82.38 381 ASN A C 1
ATOM 3002 O O . ASN A 1 381 ? -69.455 -46.901 67.495 1.00 82.38 381 ASN A O 1
ATOM 3006 N N . CYS A 1 382 ? -67.645 -45.561 67.379 1.00 82.44 382 CYS A N 1
ATOM 3007 C CA . CYS A 1 382 ? -66.758 -46.506 66.700 1.00 82.44 382 CYS A CA 1
ATOM 3008 C C . CYS A 1 382 ? -65.896 -47.378 67.635 1.00 82.44 382 CYS A C 1
ATOM 3010 O O . CYS A 1 382 ? -65.114 -48.195 67.157 1.00 82.44 382 CYS A O 1
ATOM 3012 N N . ALA A 1 383 ? -66.005 -47.253 68.965 1.00 76.88 383 ALA A N 1
ATOM 3013 C CA . ALA A 1 383 ? -65.063 -47.904 69.892 1.00 76.88 383 ALA A CA 1
ATOM 3014 C C . ALA A 1 383 ? -65.086 -49.445 69.871 1.00 76.88 383 ALA A C 1
ATOM 3016 O O . ALA A 1 383 ? -64.111 -50.075 70.280 1.00 76.88 383 ALA A O 1
ATOM 3017 N N . ASP A 1 384 ? -66.181 -50.045 69.396 1.00 80.44 384 ASP A N 1
ATOM 3018 C CA . ASP A 1 384 ? -66.341 -51.497 69.254 1.00 80.44 384 ASP A CA 1
ATOM 3019 C C . ASP A 1 384 ? -66.314 -51.957 67.778 1.00 80.44 384 ASP A C 1
ATOM 3021 O O . ASP A 1 384 ? -66.705 -53.091 67.489 1.00 80.44 384 ASP A O 1
ATOM 3025 N N . PHE A 1 385 ? -65.893 -51.100 66.839 1.00 84.81 385 PHE A N 1
ATOM 3026 C CA . PHE A 1 385 ? -65.879 -51.440 65.414 1.00 84.81 385 PHE A CA 1
ATOM 3027 C C . PHE A 1 385 ? -64.843 -52.520 65.104 1.00 84.81 385 PHE A C 1
ATOM 3029 O O . PHE A 1 385 ? -63.697 -52.480 65.556 1.00 84.81 385 PHE A O 1
ATOM 3036 N N . THR A 1 386 ? -65.264 -53.492 64.302 1.00 86.94 386 THR A N 1
ATOM 3037 C CA . THR A 1 386 ? -64.371 -54.455 63.654 1.00 86.94 386 THR A CA 1
ATOM 3038 C C . THR A 1 386 ? -63.887 -53.912 62.310 1.00 86.94 386 THR A C 1
ATOM 3040 O O . THR A 1 386 ? -64.470 -52.969 61.778 1.00 86.94 386 THR A O 1
ATOM 3043 N N . ASP A 1 387 ? -62.857 -54.518 61.714 1.00 85.38 387 ASP A N 1
ATOM 3044 C CA . ASP A 1 387 ? -62.362 -54.112 60.385 1.00 85.38 387 ASP A CA 1
ATOM 3045 C C . ASP A 1 387 ? -63.476 -54.160 59.319 1.00 85.38 387 ASP A C 1
ATOM 3047 O O . ASP A 1 387 ? -63.513 -53.345 58.401 1.00 85.38 387 ASP A O 1
ATOM 3051 N N . ALA A 1 388 ? -64.426 -55.092 59.460 1.00 85.25 388 ALA A N 1
ATOM 3052 C CA . ALA A 1 388 ? -65.606 -55.177 58.604 1.00 85.25 388 ALA A CA 1
ATOM 3053 C C . ALA A 1 388 ? -66.587 -54.005 58.795 1.00 85.25 388 ALA A C 1
ATOM 3055 O O . ALA A 1 388 ? -67.263 -53.623 57.838 1.00 85.25 388 ALA A O 1
ATOM 3056 N N . ASP A 1 389 ? -66.678 -53.448 60.006 1.00 85.94 389 ASP A N 1
ATOM 3057 C CA . ASP A 1 389 ? -67.526 -52.288 60.302 1.00 85.94 389 ASP A CA 1
ATOM 3058 C C . ASP A 1 389 ? -66.887 -50.998 59.770 1.00 85.94 389 ASP A C 1
ATOM 3060 O O . ASP A 1 389 ? -67.585 -50.181 59.173 1.00 85.94 389 ASP A O 1
ATOM 3064 N N . TRP A 1 390 ? -65.562 -50.864 59.887 1.00 85.19 390 TRP A N 1
ATOM 3065 C CA . TRP A 1 390 ? -64.801 -49.769 59.274 1.00 85.19 390 TRP A CA 1
ATOM 3066 C C . TRP A 1 390 ? -64.914 -49.770 57.748 1.00 85.19 390 TRP A C 1
ATOM 3068 O O . TRP A 1 390 ? -65.296 -48.763 57.162 1.00 85.19 390 TRP A O 1
ATOM 3078 N N . TYR A 1 391 ? -64.723 -50.927 57.106 1.00 85.19 391 TYR A N 1
ATOM 3079 C CA . TYR A 1 391 ? -64.904 -51.058 55.656 1.00 85.19 391 TYR A CA 1
ATOM 3080 C C . TYR A 1 391 ? -66.327 -50.690 55.199 1.00 85.19 391 TYR A C 1
ATOM 3082 O O . TYR A 1 391 ? -66.518 -50.086 54.144 1.00 85.19 391 TYR A O 1
ATOM 3090 N N . ALA A 1 392 ? -67.352 -51.048 55.980 1.00 84.81 392 ALA A N 1
ATOM 3091 C CA . ALA A 1 392 ? -68.732 -50.690 55.663 1.00 84.81 392 ALA A CA 1
ATOM 3092 C C . ALA A 1 392 ? -68.993 -49.183 55.807 1.00 84.81 392 ALA A C 1
ATOM 3094 O O . ALA A 1 392 ? -69.724 -48.622 54.987 1.00 84.81 392 ALA A O 1
ATOM 3095 N N . LEU A 1 393 ? -68.398 -48.547 56.820 1.00 85.06 393 LEU A N 1
ATOM 3096 C CA . LEU A 1 393 ? -68.487 -47.106 57.027 1.00 85.06 393 LEU A CA 1
ATOM 3097 C C . LEU A 1 393 ? -67.812 -46.337 55.884 1.00 85.06 393 LEU A C 1
ATOM 3099 O O . LEU A 1 393 ? -68.407 -45.407 55.342 1.00 85.06 393 LEU A O 1
ATOM 3103 N N . ASP A 1 394 ? -66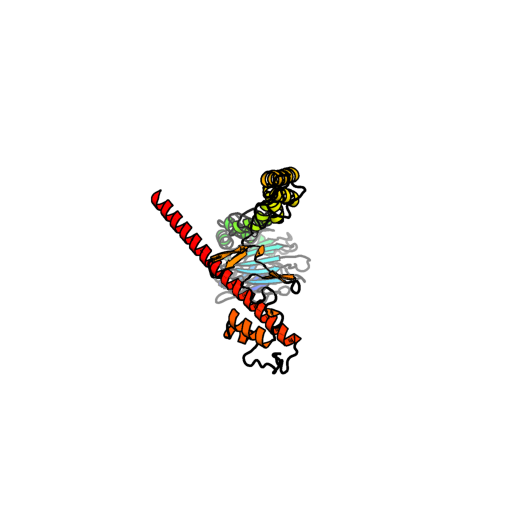.630 -46.773 55.448 1.00 84.06 394 ASP A N 1
ATOM 3104 C CA . ASP A 1 394 ? -65.923 -46.138 54.333 1.00 84.06 394 ASP A CA 1
ATOM 3105 C C . ASP A 1 394 ? -66.752 -46.190 53.042 1.00 84.06 394 ASP A C 1
ATOM 3107 O O . ASP A 1 394 ? -66.806 -45.218 52.287 1.00 84.06 394 ASP A O 1
ATOM 3111 N N . ILE A 1 395 ? -67.469 -47.295 52.785 1.00 85.25 395 ILE A N 1
ATOM 3112 C CA . ILE A 1 395 ? -68.358 -47.398 51.611 1.00 85.25 395 ILE A CA 1
ATOM 3113 C C . ILE A 1 395 ? -69.506 -46.392 51.704 1.00 85.25 395 ILE A C 1
ATOM 3115 O O . ILE A 1 395 ? -69.938 -45.867 50.675 1.00 85.25 395 ILE A O 1
ATOM 3119 N N . GLU A 1 396 ? -70.035 -46.143 52.900 1.00 85.00 396 GLU A N 1
ATOM 3120 C CA . GLU A 1 396 ? -71.106 -45.167 53.100 1.00 85.00 396 GLU A CA 1
ATOM 3121 C C . GLU A 1 396 ? -70.618 -43.735 52.844 1.00 85.00 396 GLU A C 1
ATOM 3123 O O . GLU A 1 396 ? -71.320 -42.972 52.178 1.00 85.00 396 GLU A O 1
ATOM 3128 N N . GLN A 1 397 ? -69.404 -43.408 53.292 1.00 82.31 397 GLN A N 1
ATOM 3129 C CA . GLN A 1 397 ? -68.837 -42.061 53.205 1.00 82.31 397 GLN A CA 1
ATOM 3130 C C . GLN A 1 397 ? -68.260 -41.739 51.819 1.00 82.31 397 GLN A C 1
ATOM 3132 O O . GLN A 1 397 ? -68.516 -40.667 51.272 1.00 82.31 397 GLN A O 1
ATOM 3137 N N . PHE A 1 398 ? -67.523 -42.676 51.220 1.00 83.69 398 PHE A N 1
ATOM 3138 C CA . PHE A 1 398 ? -66.744 -42.446 49.995 1.00 83.69 398 PHE A CA 1
ATOM 3139 C C . PHE A 1 398 ? -67.293 -43.196 48.773 1.00 83.69 398 PHE A C 1
ATOM 3141 O O . PHE A 1 398 ? -66.953 -42.887 47.630 1.00 83.69 398 PHE A O 1
ATOM 3148 N N . GLY A 1 399 ? -68.201 -44.151 48.985 1.00 85.12 399 GLY A N 1
ATOM 3149 C CA . GLY A 1 399 ? -68.784 -44.971 47.927 1.00 85.12 399 GLY A CA 1
ATOM 3150 C C . GLY A 1 399 ? -67.920 -46.175 47.542 1.00 85.12 399 GLY A C 1
ATOM 3151 O O . GLY A 1 399 ? -66.699 -46.176 47.656 1.00 85.12 399 GLY A O 1
ATOM 3152 N N . GLN A 1 400 ? -68.574 -47.221 47.029 1.00 84.50 400 GLN A N 1
ATOM 3153 C CA . GLN A 1 400 ? -67.926 -48.507 46.733 1.00 84.50 400 GLN A CA 1
ATOM 3154 C C . GLN A 1 400 ? -66.737 -48.390 45.766 1.00 84.50 400 GLN A C 1
ATOM 3156 O O . GLN A 1 400 ? -65.737 -49.059 45.973 1.00 84.50 400 GLN A O 1
ATOM 3161 N N . GLU A 1 401 ? -66.832 -47.556 44.723 1.00 88.00 401 GLU A N 1
ATOM 3162 C CA . GLU A 1 401 ? -65.761 -47.444 43.720 1.00 88.00 401 GLU A CA 1
ATOM 3163 C C . GLU A 1 401 ? -64.464 -46.890 44.325 1.00 88.00 401 GLU A C 1
ATOM 3165 O O . GLU A 1 401 ? -63.399 -47.407 44.008 1.00 88.00 401 GLU A O 1
ATOM 3170 N N . GLN A 1 402 ? -64.554 -45.905 45.227 1.00 87.06 402 GLN A N 1
ATOM 3171 C CA . GLN A 1 402 ? -63.381 -45.320 45.879 1.00 87.06 402 GLN A CA 1
ATOM 3172 C C . GLN A 1 402 ? -62.783 -46.271 46.919 1.00 87.06 402 GLN A C 1
ATOM 3174 O O . GLN A 1 402 ? -61.571 -46.466 46.980 1.00 87.06 402 GLN A O 1
ATOM 3179 N N . VAL A 1 403 ? -63.638 -46.927 47.701 1.00 86.50 403 VAL A N 1
ATOM 3180 C CA . VAL A 1 403 ? -63.186 -47.896 48.705 1.00 86.50 403 VAL A CA 1
ATOM 3181 C C . VAL A 1 403 ? -62.565 -49.135 48.055 1.00 86.50 403 VAL A C 1
ATOM 3183 O O . VAL A 1 403 ? -61.605 -49.684 48.591 1.00 86.50 403 VAL A O 1
ATOM 3186 N N . ASP A 1 404 ? -63.038 -49.552 46.877 1.00 87.81 404 ASP A N 1
ATOM 3187 C CA . ASP A 1 404 ? -62.423 -50.634 46.096 1.00 87.81 404 ASP A CA 1
ATOM 3188 C C . ASP A 1 404 ? -61.014 -50.268 45.594 1.00 87.81 404 ASP A C 1
ATOM 3190 O O . ASP A 1 404 ? -60.202 -51.168 45.356 1.00 87.81 404 ASP A O 1
ATOM 3194 N N . GLU A 1 405 ? -60.701 -48.979 45.426 1.00 86.25 405 GLU A N 1
ATOM 3195 C CA . GLU A 1 405 ? -59.344 -48.526 45.098 1.00 86.25 405 GLU A CA 1
ATOM 3196 C C . GLU A 1 405 ? -58.404 -48.617 46.300 1.00 86.25 405 GLU A C 1
ATOM 3198 O O . GLU A 1 405 ? -57.246 -48.997 46.123 1.00 86.25 405 GLU A O 1
ATOM 3203 N N . TRP A 1 406 ? -58.900 -48.337 47.508 1.00 86.88 406 TRP A N 1
ATOM 3204 C CA . TRP A 1 406 ? -58.104 -48.397 48.736 1.00 86.88 406 TRP A CA 1
ATOM 3205 C C . TRP A 1 406 ? -57.940 -49.826 49.264 1.00 86.88 406 TRP A C 1
ATOM 3207 O O . TRP A 1 406 ? -56.826 -50.279 49.504 1.00 86.88 406 TRP A O 1
ATOM 3217 N N . TYR A 1 407 ? -59.039 -50.567 49.407 1.00 83.56 407 TYR A N 1
ATOM 3218 C CA . TYR A 1 407 ? -59.047 -51.909 50.003 1.00 83.56 407 TYR A CA 1
ATOM 3219 C C . TYR A 1 407 ? -58.929 -53.041 48.965 1.00 83.56 407 TYR A C 1
ATOM 3221 O O . TYR A 1 407 ? -58.704 -54.200 49.318 1.00 83.56 407 TYR A O 1
ATOM 3229 N N . GLY A 1 408 ? -59.098 -52.748 47.674 1.00 80.94 408 GLY A N 1
ATOM 3230 C CA . GLY A 1 408 ? -59.149 -53.756 46.616 1.00 80.94 408 GLY A CA 1
ATOM 3231 C C . GLY A 1 408 ? -60.524 -54.424 46.453 1.00 80.94 408 GLY A C 1
ATOM 3232 O O . GLY A 1 408 ? -61.414 -54.333 47.288 1.00 80.94 408 GLY A O 1
ATOM 3233 N N . ASN A 1 409 ? -60.703 -55.152 45.344 1.00 80.00 409 ASN A N 1
ATOM 3234 C CA . ASN A 1 409 ? -62.020 -55.651 44.906 1.00 80.00 409 ASN A CA 1
ATOM 3235 C C . ASN A 1 409 ? -62.502 -56.953 45.592 1.00 80.00 409 ASN A C 1
ATOM 3237 O O . ASN A 1 409 ? -63.645 -57.358 45.391 1.00 80.00 409 ASN A O 1
ATOM 3241 N N . ASP A 1 410 ? -61.639 -57.659 46.332 1.00 79.38 410 ASP A N 1
ATOM 3242 C CA . ASP A 1 410 ? -61.907 -59.017 46.846 1.00 79.38 410 ASP A CA 1
ATOM 3243 C C . ASP A 1 410 ? -61.640 -59.133 48.365 1.00 79.38 410 ASP A C 1
ATOM 3245 O O . ASP A 1 410 ? -61.098 -60.137 48.836 1.00 79.38 410 ASP A O 1
ATOM 3249 N N . VAL A 1 411 ? -62.036 -58.123 49.149 1.00 82.81 411 VAL A N 1
ATOM 3250 C CA . VAL A 1 411 ? -61.857 -58.108 50.613 1.00 82.81 411 VAL A CA 1
ATOM 3251 C C . VAL A 1 411 ? -62.599 -59.275 51.275 1.00 82.81 411 VAL A C 1
ATOM 3253 O O . VAL A 1 411 ? -63.762 -59.556 50.972 1.00 82.81 411 VAL A O 1
ATOM 3256 N N . GLN A 1 412 ? -61.925 -59.984 52.184 1.00 84.44 412 GLN A N 1
ATOM 3257 C CA . GLN A 1 412 ? -62.503 -61.075 52.970 1.00 84.44 412 GLN A CA 1
ATOM 3258 C C . GLN A 1 412 ? -62.320 -60.796 54.461 1.00 84.44 412 GLN A C 1
ATOM 3260 O O . GLN A 1 412 ? -61.258 -60.354 54.888 1.00 84.44 412 GLN A O 1
ATOM 3265 N N . PHE A 1 413 ? -63.338 -61.129 55.255 1.00 89.00 413 PHE A N 1
ATOM 3266 C CA . PHE A 1 413 ? -63.308 -60.994 56.708 1.00 89.00 413 PHE A CA 1
ATOM 3267 C C . PHE A 1 413 ? -63.469 -62.357 57.380 1.00 89.00 413 PHE A C 1
ATOM 3269 O O . PHE A 1 413 ? -64.167 -63.250 56.888 1.00 89.00 413 PHE A O 1
ATOM 3276 N N . SER A 1 414 ? -62.820 -62.516 58.525 1.00 86.50 414 SER A N 1
ATOM 3277 C CA . SER A 1 414 ? -63.010 -63.652 59.422 1.00 86.50 414 SER A CA 1
ATOM 3278 C C . SER A 1 414 ? -64.396 -63.627 60.084 1.00 86.50 414 SER A C 1
ATOM 3280 O O . SER A 1 414 ? -65.067 -62.599 60.121 1.00 86.50 414 SER A O 1
ATOM 3282 N N . ASP A 1 415 ? -64.814 -64.753 60.679 1.00 80.69 415 ASP A N 1
ATOM 3283 C CA . ASP A 1 415 ? -66.081 -64.846 61.433 1.00 80.69 415 ASP A CA 1
ATOM 3284 C C . ASP A 1 415 ? -66.149 -63.869 62.634 1.00 80.69 415 ASP A C 1
ATOM 3286 O O . ASP A 1 415 ? -67.229 -63.637 63.178 1.00 80.69 415 ASP A O 1
ATOM 3290 N N . GLU A 1 416 ? -65.003 -63.326 63.064 1.00 80.88 416 GLU A N 1
ATOM 3291 C CA . GLU A 1 416 ? -64.863 -62.352 64.156 1.00 80.88 416 GLU A CA 1
ATOM 3292 C C . GLU A 1 416 ? -64.781 -60.895 63.653 1.00 80.88 416 GLU A C 1
ATOM 3294 O O . GLU A 1 416 ? -64.673 -59.991 64.473 1.00 80.88 416 GLU A O 1
ATOM 3299 N N . GLY A 1 417 ? -64.873 -60.658 62.336 1.00 81.94 417 GLY A N 1
ATOM 3300 C CA . GLY A 1 417 ? -64.928 -59.318 61.733 1.00 81.94 417 GLY A CA 1
ATOM 3301 C C . GLY A 1 417 ? -63.575 -58.709 61.350 1.00 81.94 417 GLY A C 1
ATOM 3302 O O . GLY A 1 417 ? -63.551 -57.620 60.793 1.00 81.94 417 GLY A O 1
ATOM 3303 N N . TYR A 1 418 ? -62.463 -59.408 61.596 1.00 84.62 418 TYR A N 1
ATOM 3304 C CA . TYR A 1 418 ? -61.121 -58.961 61.196 1.00 84.62 418 TYR A CA 1
ATOM 3305 C C . TYR A 1 418 ? -60.798 -59.295 59.742 1.00 84.62 418 TYR A C 1
ATOM 3307 O O . TYR A 1 418 ? -61.192 -60.369 59.268 1.00 84.62 418 TYR A O 1
ATOM 3315 N N . ILE A 1 419 ? -60.052 -58.425 59.068 1.00 86.00 419 ILE A N 1
ATOM 3316 C CA . ILE A 1 419 ? -59.681 -58.557 57.656 1.00 86.00 419 ILE A CA 1
ATOM 3317 C C . ILE A 1 419 ? -58.639 -59.667 57.428 1.00 86.00 419 ILE A C 1
ATOM 3319 O O . ILE A 1 419 ? -57.752 -59.906 58.251 1.00 86.00 419 ILE A O 1
ATOM 3323 N N . ASP A 1 420 ? -58.758 -60.393 56.315 1.00 83.62 420 ASP A N 1
ATOM 3324 C CA . ASP A 1 420 ? -57.762 -61.375 55.872 1.00 83.62 420 ASP A CA 1
ATOM 3325 C C . ASP A 1 420 ? -56.761 -60.715 54.917 1.00 83.62 420 ASP A C 1
ATOM 3327 O O . ASP A 1 420 ? -57.045 -60.523 53.736 1.00 83.62 420 ASP A O 1
ATOM 3331 N N . TYR A 1 421 ? -55.570 -60.409 55.433 1.00 80.19 421 TYR A N 1
ATOM 3332 C CA . TYR A 1 421 ? -54.477 -59.775 54.684 1.00 80.19 421 TYR A CA 1
ATOM 3333 C C . TYR A 1 421 ? -53.882 -60.655 53.562 1.00 80.19 421 TYR A C 1
ATOM 3335 O O . TYR A 1 421 ? -53.022 -60.207 52.799 1.00 80.19 421 TYR A O 1
ATOM 3343 N N . GLY A 1 422 ? -54.284 -61.927 53.448 1.00 79.12 422 GLY A N 1
ATOM 3344 C CA . GLY A 1 422 ? -53.797 -62.832 52.408 1.00 79.12 422 GLY A CA 1
ATOM 3345 C C . GLY A 1 422 ? -52.281 -63.068 52.475 1.00 79.12 422 GLY A C 1
ATOM 3346 O O . GLY A 1 422 ? -51.780 -63.686 53.415 1.00 79.12 422 GLY A O 1
ATOM 3347 N N . ASP A 1 423 ? -51.556 -62.626 51.439 1.00 77.50 423 ASP A N 1
ATOM 3348 C CA . ASP A 1 423 ? -50.088 -62.734 51.338 1.00 77.50 423 ASP A CA 1
ATOM 3349 C C . ASP A 1 423 ? -49.345 -61.455 51.803 1.00 77.50 423 ASP A C 1
ATOM 3351 O O . ASP A 1 423 ? -48.111 -61.474 51.877 1.00 77.50 423 ASP A O 1
ATOM 3355 N N . GLN A 1 424 ? -50.060 -60.359 52.100 1.00 79.50 424 GLN A N 1
ATOM 3356 C CA . GLN A 1 424 ? -49.492 -59.093 52.587 1.00 79.50 424 GLN A CA 1
ATOM 3357 C C . GLN A 1 424 ? -49.321 -59.103 54.112 1.00 79.50 424 GLN A C 1
ATOM 3359 O O . GLN A 1 424 ? -49.947 -59.884 54.834 1.00 79.50 424 GLN A O 1
ATOM 3364 N N . THR A 1 425 ? -48.434 -58.244 54.617 1.00 84.00 425 THR A N 1
ATOM 3365 C CA . THR A 1 425 ? -48.365 -57.971 56.057 1.00 84.00 425 THR A CA 1
ATOM 3366 C C . THR A 1 425 ? -49.392 -56.910 56.453 1.00 84.00 425 THR A C 1
ATOM 3368 O O . THR A 1 425 ? -49.744 -56.059 55.645 1.00 84.00 425 THR A O 1
ATOM 3371 N N . GLU A 1 426 ? -49.853 -56.950 57.704 1.00 81.94 426 GLU A N 1
ATOM 3372 C CA . GLU A 1 426 ? -50.796 -55.969 58.267 1.00 81.94 426 GLU A CA 1
ATOM 3373 C C . GLU A 1 426 ? -50.303 -54.522 58.086 1.00 81.94 426 GLU A C 1
ATOM 3375 O O . GLU A 1 426 ? -51.050 -53.664 57.637 1.00 81.94 426 GLU A O 1
ATOM 3380 N N . GLU A 1 427 ? -49.018 -54.264 58.349 1.00 82.50 427 GLU A N 1
ATOM 3381 C CA . GLU A 1 427 ? -48.413 -52.933 58.194 1.00 82.50 427 GLU A CA 1
ATOM 3382 C C . GLU A 1 427 ? -48.392 -52.464 56.730 1.00 82.50 427 GLU A C 1
ATOM 3384 O O . GLU A 1 427 ? -48.705 -51.310 56.456 1.00 82.50 427 GLU A O 1
ATOM 3389 N N . GLU A 1 428 ? -48.067 -53.350 55.782 1.00 82.38 428 GLU A N 1
ATOM 3390 C CA . GLU A 1 428 ? -48.087 -53.018 54.350 1.00 82.38 428 GLU A CA 1
ATOM 3391 C C . GLU A 1 428 ? -49.510 -52.736 53.853 1.00 82.38 428 GLU A C 1
ATOM 3393 O O . GLU A 1 428 ? -49.707 -51.777 53.116 1.00 82.38 428 GLU A O 1
ATOM 3398 N N . TYR A 1 429 ? -50.494 -53.526 54.291 1.00 82.69 429 TYR A N 1
ATOM 3399 C CA . TYR A 1 429 ? -51.889 -53.375 53.878 1.00 82.69 429 TYR A CA 1
ATOM 3400 C C . TYR A 1 429 ? -52.485 -52.037 54.340 1.00 82.69 429 TYR A C 1
ATOM 3402 O O . TYR A 1 429 ? -53.067 -51.307 53.543 1.00 82.69 429 TYR A O 1
ATOM 3410 N N . TRP A 1 430 ? -52.289 -51.674 55.611 1.00 83.00 430 TRP A N 1
ATOM 3411 C CA . TRP A 1 430 ? -52.808 -50.409 56.143 1.00 83.00 430 TRP A CA 1
ATOM 3412 C C . TRP A 1 430 ? -52.041 -49.183 55.637 1.00 83.00 430 TRP A C 1
ATOM 3414 O O . TRP A 1 430 ? -52.647 -48.132 55.468 1.00 83.00 430 TRP A O 1
ATOM 3424 N N . THR A 1 431 ? -50.742 -49.314 55.336 1.00 83.88 431 THR A N 1
ATOM 3425 C CA . THR A 1 431 ? -49.972 -48.218 54.716 1.00 83.88 431 THR A CA 1
ATOM 3426 C C . THR A 1 431 ? -50.481 -47.911 53.305 1.00 83.88 431 THR A C 1
ATOM 3428 O O . THR A 1 431 ? -50.577 -46.748 52.939 1.00 83.88 431 THR A O 1
ATOM 3431 N N . GLU A 1 432 ? -50.831 -48.932 52.512 1.00 83.62 432 GLU A N 1
ATOM 3432 C CA . GLU A 1 432 ? -51.386 -48.727 51.164 1.00 83.62 432 GLU A CA 1
ATOM 3433 C C . GLU A 1 432 ? -52.739 -47.994 51.200 1.00 83.62 432 GLU A C 1
ATOM 3435 O O . GLU A 1 432 ? -52.991 -47.145 50.345 1.00 83.62 432 GLU A O 1
ATOM 3440 N N . ILE A 1 433 ? -53.576 -48.280 52.202 1.00 83.00 433 ILE A N 1
ATOM 3441 C CA . ILE A 1 433 ? -54.856 -47.586 52.409 1.00 83.00 433 ILE A CA 1
ATOM 3442 C C . ILE A 1 433 ? -54.626 -46.134 52.836 1.00 83.00 433 ILE A C 1
ATOM 3444 O O . ILE A 1 433 ? -55.193 -45.237 52.221 1.00 83.00 433 ILE A O 1
ATOM 3448 N N . ASP A 1 434 ? -53.765 -45.892 53.829 1.00 82.25 434 ASP A N 1
ATOM 3449 C CA . ASP A 1 434 ? -53.452 -44.542 54.324 1.00 82.25 434 ASP A CA 1
ATOM 3450 C C . ASP A 1 434 ? -52.859 -43.656 53.213 1.00 82.25 434 ASP A C 1
ATOM 3452 O O . ASP A 1 434 ? -53.310 -42.535 52.981 1.00 82.25 434 ASP A O 1
ATOM 3456 N N . ASP A 1 435 ? -51.912 -44.181 52.427 1.00 86.25 435 ASP A N 1
ATOM 3457 C CA . ASP A 1 435 ? -51.366 -43.483 51.254 1.00 86.25 435 ASP A CA 1
ATOM 3458 C C . ASP A 1 435 ? -52.458 -43.190 50.201 1.00 86.25 435 ASP A C 1
ATOM 3460 O O . ASP A 1 435 ? -52.457 -42.129 49.565 1.00 86.25 435 ASP A O 1
ATOM 3464 N N . GLY A 1 436 ? -53.402 -44.117 50.011 1.00 83.88 436 GLY A N 1
ATOM 3465 C CA . GLY A 1 436 ? -54.539 -43.959 49.103 1.00 83.88 436 GLY A CA 1
ATOM 3466 C C . GLY A 1 436 ? -55.530 -42.881 49.549 1.00 83.88 436 GLY A C 1
ATOM 3467 O O . GLY A 1 436 ? -56.003 -42.113 48.709 1.00 83.88 436 GLY A O 1
ATOM 3468 N N . MET A 1 437 ? -55.812 -42.789 50.850 1.00 82.94 437 MET A N 1
ATOM 3469 C CA . MET A 1 437 ? -56.691 -41.765 51.429 1.00 82.94 437 MET A CA 1
ATOM 3470 C C . MET A 1 437 ? -56.032 -40.382 51.390 1.00 82.94 437 MET A C 1
ATOM 3472 O O . MET A 1 437 ? -56.651 -39.436 50.916 1.00 82.94 437 MET A O 1
ATOM 3476 N N . ASN A 1 438 ? -54.741 -40.284 51.730 1.00 84.75 438 ASN A N 1
ATOM 3477 C CA . ASN A 1 438 ? -53.975 -39.040 51.580 1.00 84.75 438 ASN A CA 1
ATOM 3478 C C . ASN A 1 438 ? -53.984 -38.535 50.126 1.00 84.75 438 ASN A C 1
ATOM 3480 O O . ASN A 1 438 ? -54.129 -37.342 49.870 1.00 84.75 438 ASN A O 1
ATOM 3484 N N . THR A 1 439 ? -53.859 -39.447 49.155 1.00 85.00 439 THR A N 1
ATOM 3485 C CA . THR A 1 439 ? -53.929 -39.091 47.729 1.00 85.00 439 THR A CA 1
ATOM 3486 C C . THR A 1 439 ? -55.318 -38.577 47.346 1.00 85.00 439 THR A C 1
ATOM 3488 O O . THR A 1 439 ? -55.429 -37.609 46.596 1.00 85.00 439 THR A O 1
ATOM 3491 N N . TYR A 1 440 ? -56.381 -39.200 47.856 1.00 84.81 440 TYR A N 1
ATOM 3492 C CA . TYR A 1 440 ? -57.750 -38.756 47.603 1.00 84.81 440 TYR A CA 1
ATOM 3493 C C . TYR A 1 440 ? -58.011 -37.354 48.166 1.00 84.81 440 TYR A C 1
ATOM 3495 O O . TYR A 1 440 ? -58.593 -36.526 47.464 1.00 84.81 440 TYR A O 1
ATOM 3503 N N . ASP A 1 441 ? -57.528 -37.060 49.374 1.00 80.19 441 ASP A N 1
ATOM 3504 C CA . ASP A 1 441 ? -57.647 -35.730 49.980 1.00 80.19 441 ASP A CA 1
ATOM 3505 C C . ASP A 1 441 ? -56.935 -34.664 49.134 1.00 80.19 441 ASP A C 1
ATOM 3507 O O . ASP A 1 441 ? -57.528 -33.632 48.812 1.00 80.19 441 ASP A O 1
ATOM 3511 N N . GLU A 1 442 ? -55.712 -34.943 48.664 1.00 82.31 442 GLU A N 1
ATOM 3512 C CA . GLU A 1 442 ? -54.984 -34.051 47.747 1.00 82.31 442 GLU A CA 1
ATOM 3513 C C . GLU A 1 442 ? -55.754 -33.809 46.431 1.00 82.31 442 GLU A C 1
ATOM 3515 O O . GLU A 1 442 ? -55.758 -32.696 45.892 1.00 82.31 442 GLU A O 1
ATOM 3520 N N . GLU A 1 443 ? -56.421 -34.835 45.893 1.00 86.56 443 GLU A N 1
ATOM 3521 C CA . GLU A 1 443 ? -57.226 -34.721 44.673 1.00 86.56 443 GLU A CA 1
ATOM 3522 C C . GLU A 1 443 ? -58.522 -33.922 44.891 1.00 86.56 443 GLU A C 1
ATOM 3524 O O . GLU A 1 443 ? -58.894 -33.119 44.026 1.00 86.56 443 GLU A O 1
ATOM 3529 N N . GLN A 1 444 ? -59.192 -34.086 46.037 1.00 83.06 444 GLN A N 1
ATOM 3530 C CA . GLN A 1 444 ? -60.379 -33.298 46.386 1.00 83.06 444 GLN A CA 1
ATOM 3531 C C . GLN A 1 444 ? -60.029 -31.831 46.641 1.00 83.06 444 GLN A C 1
ATOM 3533 O O . GLN A 1 444 ? -60.711 -30.946 46.118 1.00 83.06 444 GLN A O 1
ATOM 3538 N N . GLU A 1 445 ? -58.936 -31.553 47.355 1.00 80.88 445 GLU A N 1
ATOM 3539 C CA . GLU A 1 445 ? -58.446 -30.184 47.548 1.00 80.88 445 GLU A CA 1
ATOM 3540 C C . GLU A 1 445 ? -58.116 -29.513 46.211 1.00 80.88 445 GLU A C 1
ATOM 3542 O O . GLU A 1 445 ? -58.452 -28.347 45.995 1.00 80.88 445 GLU A O 1
ATOM 3547 N N . ALA A 1 446 ? -57.509 -30.246 45.273 1.00 80.62 446 ALA A N 1
ATOM 3548 C CA . ALA A 1 446 ? -57.216 -29.726 43.942 1.00 80.62 446 ALA A CA 1
ATOM 3549 C C . ALA A 1 446 ? -58.490 -29.409 43.140 1.00 80.62 446 ALA A C 1
ATOM 3551 O O . ALA A 1 446 ? -58.540 -28.381 42.457 1.00 80.62 446 ALA A O 1
ATOM 3552 N N . LEU A 1 447 ? -59.521 -30.255 43.233 1.00 80.69 447 LEU A N 1
ATOM 3553 C CA . LEU A 1 447 ? -60.819 -30.018 42.594 1.00 80.69 447 LEU A CA 1
ATOM 3554 C C . LEU A 1 447 ? -61.532 -28.801 43.191 1.00 80.69 447 LEU A C 1
ATOM 3556 O O . LEU A 1 447 ? -62.025 -27.960 42.437 1.00 80.69 447 LEU A O 1
ATOM 3560 N N . TRP A 1 448 ? -61.550 -28.664 44.518 1.00 74.31 448 TRP A N 1
ATOM 3561 C CA . TRP A 1 448 ? -62.127 -27.494 45.185 1.00 74.31 448 TRP A CA 1
ATOM 3562 C C . TRP A 1 448 ? -61.364 -26.214 44.867 1.00 74.31 448 TRP A C 1
ATOM 3564 O O . TRP A 1 448 ? -61.990 -25.196 44.583 1.00 74.31 448 TRP A O 1
ATOM 3574 N N . ALA A 1 449 ? -60.033 -26.261 44.817 1.00 76.12 449 ALA A N 1
ATOM 3575 C CA . ALA A 1 449 ? -59.224 -25.117 44.411 1.00 76.12 449 ALA A CA 1
ATOM 3576 C C . ALA A 1 449 ? -59.490 -24.709 42.950 1.00 76.12 449 ALA A C 1
ATOM 3578 O O . ALA A 1 449 ? -59.507 -23.518 42.633 1.00 76.12 449 ALA A O 1
ATOM 3579 N N . GLU A 1 450 ? -59.717 -25.671 42.047 1.00 81.94 450 GLU A N 1
ATOM 3580 C CA . GLU A 1 450 ? -60.083 -25.390 40.653 1.00 81.94 450 GLU A CA 1
ATOM 3581 C C . GLU A 1 450 ? -61.497 -24.797 40.540 1.00 81.94 450 GLU A C 1
ATOM 3583 O O . GLU A 1 450 ? -61.704 -23.841 39.784 1.00 81.94 450 GLU A O 1
ATOM 3588 N N . GLU A 1 451 ? -62.461 -25.309 41.310 1.00 79.88 451 GLU A N 1
ATOM 3589 C CA . GLU A 1 451 ? -63.819 -24.761 41.380 1.00 79.88 451 GLU A CA 1
ATOM 3590 C C . GLU A 1 451 ? -63.823 -23.342 41.967 1.00 79.88 451 GLU A C 1
ATOM 3592 O O . GLU A 1 451 ? -64.435 -22.438 41.393 1.00 79.88 451 GLU A O 1
ATOM 3597 N N . GLU A 1 452 ? -63.084 -23.102 43.049 1.00 79.69 452 GLU A N 1
ATOM 3598 C CA . GLU A 1 452 ? -62.958 -21.783 43.669 1.00 79.69 452 GLU A CA 1
ATOM 3599 C C . GLU A 1 452 ? -62.303 -20.776 42.715 1.00 79.69 452 GLU A C 1
ATOM 3601 O O . GLU A 1 452 ? -62.791 -19.653 42.558 1.00 79.69 452 GLU A O 1
ATOM 3606 N N . LEU A 1 453 ? -61.258 -21.189 41.992 1.00 83.94 453 LEU A N 1
ATOM 3607 C CA . LEU A 1 453 ? -60.645 -20.369 40.948 1.00 83.94 453 LEU A CA 1
ATOM 3608 C C . LEU A 1 453 ? -61.651 -20.038 39.834 1.00 83.94 453 LEU A C 1
ATOM 3610 O O . LEU A 1 453 ? -61.685 -18.906 39.348 1.00 83.94 453 LEU A O 1
ATOM 3614 N N . ALA A 1 454 ? -62.487 -20.998 39.430 1.00 82.94 454 ALA A N 1
ATOM 3615 C CA . ALA A 1 454 ? -63.519 -20.776 38.421 1.00 82.94 454 ALA A CA 1
ATOM 3616 C C . ALA A 1 454 ? -64.574 -19.759 38.890 1.00 82.94 454 ALA A C 1
ATOM 3618 O O . ALA A 1 454 ? -64.932 -18.865 38.117 1.00 82.94 454 ALA A O 1
ATOM 3619 N N . TYR A 1 455 ? -65.009 -19.833 40.152 1.00 80.00 455 TYR A N 1
ATOM 3620 C CA . TYR A 1 455 ? -65.904 -18.837 40.753 1.00 80.00 455 TYR A CA 1
ATOM 3621 C C . TYR A 1 455 ? -65.264 -17.447 40.812 1.00 80.00 455 TYR A C 1
ATOM 3623 O O . TYR A 1 455 ? -65.899 -16.468 40.416 1.00 80.00 455 TYR A O 1
ATOM 3631 N N . GLN A 1 456 ? -63.998 -17.348 41.227 1.00 78.81 456 GLN A N 1
ATOM 3632 C CA . GLN A 1 456 ? -63.273 -16.073 41.266 1.00 78.81 456 GLN A CA 1
ATOM 3633 C C . GLN A 1 456 ? -63.135 -15.454 39.867 1.00 78.81 456 GLN A C 1
ATOM 3635 O O . GLN A 1 456 ? -63.340 -14.253 39.694 1.00 78.81 456 GLN A O 1
ATOM 3640 N N . MET A 1 457 ? -62.850 -16.266 38.844 1.00 83.38 457 MET A N 1
ATOM 3641 C CA . MET A 1 457 ? -62.786 -15.802 37.454 1.00 83.38 457 MET A CA 1
ATOM 3642 C C . MET A 1 457 ? -64.147 -15.330 36.922 1.00 83.38 457 MET A C 1
ATOM 3644 O O . MET A 1 457 ? -64.204 -14.364 36.156 1.00 83.38 457 MET A O 1
ATOM 3648 N N . GLU A 1 458 ? -65.243 -15.996 37.296 1.00 83.00 458 GLU A N 1
ATOM 3649 C CA . GLU A 1 458 ? -66.600 -15.571 36.931 1.00 83.00 458 GLU A CA 1
ATOM 3650 C C . GLU A 1 458 ? -66.972 -14.244 37.611 1.00 83.00 458 GLU A C 1
ATOM 3652 O O . GLU A 1 458 ? -67.516 -13.345 36.961 1.00 83.00 458 GLU A O 1
ATOM 3657 N N . GLU A 1 459 ? -66.610 -14.075 38.883 1.00 81.44 459 GLU A N 1
ATOM 3658 C CA . GLU A 1 459 ? -66.812 -12.828 39.624 1.00 81.44 459 GLU A CA 1
ATOM 3659 C C . GLU A 1 459 ? -65.995 -11.671 39.023 1.00 81.44 459 GLU A C 1
ATOM 3661 O O . GLU A 1 459 ? -66.524 -10.579 38.800 1.00 81.44 459 GLU A O 1
ATOM 3666 N N . GLU A 1 460 ? -64.733 -11.912 38.663 1.00 82.25 460 GLU A N 1
ATOM 3667 C CA . GLU A 1 460 ? -63.868 -10.912 38.029 1.00 82.25 460 GLU A CA 1
ATOM 3668 C C . GLU A 1 460 ? -64.382 -10.514 36.631 1.00 82.25 460 GLU A C 1
ATOM 3670 O O . GLU A 1 460 ? -64.394 -9.331 36.272 1.00 82.25 460 GLU A O 1
ATOM 3675 N N . ALA A 1 461 ? -64.900 -11.475 35.856 1.00 83.56 461 ALA A N 1
ATOM 3676 C CA . ALA A 1 461 ? -65.546 -11.210 34.571 1.00 83.56 461 ALA A CA 1
ATOM 3677 C C . ALA A 1 461 ? -66.823 -10.366 34.724 1.00 83.56 461 ALA A C 1
ATOM 3679 O O . ALA A 1 461 ? -67.037 -9.431 33.946 1.00 83.56 461 ALA A O 1
ATOM 3680 N N . TYR A 1 462 ? -67.643 -10.647 35.741 1.00 81.62 462 TYR A N 1
ATOM 3681 C CA . TYR A 1 462 ? -68.827 -9.848 36.062 1.00 81.62 462 TYR A CA 1
ATOM 3682 C C . TYR A 1 462 ? -68.455 -8.413 36.466 1.00 81.62 462 TYR A C 1
ATOM 3684 O O . TYR A 1 462 ? -69.106 -7.456 36.037 1.00 81.62 462 TYR A O 1
ATOM 3692 N N . MET A 1 463 ? -67.379 -8.238 37.237 1.00 79.25 463 MET A N 1
ATOM 3693 C CA . MET A 1 463 ? -66.874 -6.919 37.626 1.00 79.25 463 MET A CA 1
ATOM 3694 C C . MET A 1 463 ? -66.367 -6.111 36.423 1.00 79.25 463 MET A C 1
ATOM 3696 O O . MET A 1 463 ? -66.714 -4.935 36.294 1.00 79.25 463 MET A O 1
ATOM 3700 N N . LEU A 1 464 ? -65.632 -6.740 35.500 1.00 82.25 464 LEU A N 1
ATOM 3701 C CA . LEU A 1 464 ? -65.171 -6.119 34.249 1.00 82.25 464 LEU A CA 1
ATOM 3702 C C . LEU A 1 464 ? -66.321 -5.742 33.305 1.00 82.25 464 LEU A C 1
ATOM 3704 O O . LEU A 1 464 ? -66.287 -4.674 32.689 1.00 82.25 464 LEU A O 1
ATOM 3708 N N . GLU A 1 465 ? -67.352 -6.584 33.191 1.00 79.56 465 GLU A N 1
ATOM 3709 C CA . GLU A 1 465 ? -68.557 -6.263 32.412 1.00 79.56 465 GLU A CA 1
ATOM 3710 C C . GLU A 1 465 ? -69.288 -5.052 33.012 1.00 79.56 465 GLU A C 1
ATOM 3712 O O . GLU A 1 465 ? -69.731 -4.154 32.288 1.00 79.56 465 GLU A O 1
ATOM 3717 N N . GLN A 1 466 ? -69.359 -4.978 34.344 1.00 77.25 466 GLN A N 1
ATOM 3718 C CA . GLN A 1 466 ? -69.940 -3.837 35.042 1.00 77.25 466 GLN A CA 1
ATOM 3719 C C . GLN A 1 466 ? -69.120 -2.556 34.816 1.00 77.25 466 GLN A C 1
ATOM 3721 O O . GLN A 1 466 ? -69.698 -1.499 34.559 1.00 77.25 466 GLN A O 1
ATOM 3726 N N . GLU A 1 467 ? -67.788 -2.637 34.854 1.00 75.50 467 GLU A N 1
ATOM 3727 C CA . GLU A 1 467 ? -66.884 -1.504 34.618 1.00 75.50 467 GLU A CA 1
ATOM 3728 C C . GLU A 1 467 ? -66.974 -0.984 33.170 1.00 75.50 467 GLU A C 1
ATOM 3730 O O . GLU A 1 467 ? -67.123 0.223 32.963 1.00 75.50 467 GLU A O 1
ATOM 3735 N N . GLN A 1 468 ? -67.028 -1.875 32.169 1.00 72.06 468 GLN A N 1
ATOM 3736 C CA . GLN A 1 468 ? -67.294 -1.498 30.771 1.00 72.06 468 GLN A CA 1
ATOM 3737 C C . GLN A 1 468 ? -68.660 -0.827 30.592 1.00 72.06 468 GLN A C 1
ATOM 3739 O O . GLN A 1 468 ? -68.768 0.180 29.888 1.00 72.06 468 GLN A O 1
ATOM 3744 N N . TYR A 1 469 ? -69.704 -1.339 31.249 1.00 72.62 469 TYR A N 1
ATOM 3745 C CA . TYR A 1 469 ? -71.028 -0.714 31.228 1.00 72.62 469 TYR A CA 1
ATOM 3746 C C . TYR A 1 469 ? -71.005 0.709 31.817 1.00 72.62 469 TYR A C 1
ATOM 3748 O O . TYR A 1 469 ? -71.676 1.609 31.301 1.00 72.62 469 TYR A O 1
ATOM 3756 N N . TYR A 1 470 ? -70.216 0.948 32.870 1.00 63.03 470 TYR A N 1
ATOM 3757 C CA . TYR A 1 470 ? -70.032 2.287 33.435 1.00 63.03 470 TYR A CA 1
ATOM 3758 C C . TYR A 1 470 ? -69.206 3.212 32.523 1.00 63.03 470 TYR A C 1
ATOM 3760 O O . TYR A 1 470 ? -69.560 4.388 32.400 1.00 63.03 470 TYR A O 1
ATOM 3768 N N . GLU A 1 471 ? -68.168 2.723 31.837 1.00 66.88 471 GLU A N 1
ATOM 3769 C CA . GLU A 1 471 ? -67.396 3.524 30.869 1.00 66.88 471 GLU A CA 1
ATOM 3770 C C . GLU A 1 471 ? -68.226 3.937 29.638 1.00 66.88 471 GLU A C 1
ATOM 3772 O O . GLU A 1 471 ? -68.144 5.091 29.198 1.00 66.88 471 GLU A O 1
ATOM 3777 N N . GLU A 1 472 ? -69.087 3.054 29.117 1.00 66.12 472 GLU A N 1
ATOM 3778 C CA . GLU A 1 472 ? -69.984 3.361 27.988 1.00 66.12 472 GLU A CA 1
ATOM 3779 C C . GLU A 1 472 ? -71.099 4.365 28.339 1.00 66.12 472 GLU A C 1
ATOM 3781 O O . GLU A 1 472 ? -71.623 5.037 27.450 1.00 66.12 472 GLU A O 1
ATOM 3786 N N . GLN A 1 473 ? -71.479 4.508 29.615 1.00 60.50 473 GLN A N 1
ATOM 3787 C CA . GLN A 1 473 ? -72.475 5.505 30.040 1.00 60.50 473 GLN A CA 1
ATOM 3788 C C . GLN A 1 473 ? -71.903 6.912 30.275 1.00 60.50 473 GLN A C 1
ATOM 3790 O O . GLN A 1 473 ? -72.677 7.875 30.330 1.00 60.50 473 GLN A O 1
ATOM 3795 N N . TYR A 1 474 ? -70.581 7.052 30.419 1.00 53.78 474 TYR A N 1
ATOM 3796 C CA . TYR A 1 474 ? -69.928 8.314 30.799 1.00 53.78 474 TYR A CA 1
ATOM 3797 C C . TYR A 1 474 ? -68.846 8.806 29.817 1.00 53.78 474 TYR A C 1
ATOM 3799 O O . TYR A 1 474 ? -68.141 9.774 30.125 1.00 53.78 474 TYR A O 1
ATOM 3807 N N . THR A 1 475 ? -68.777 8.226 28.614 1.00 51.25 475 THR A N 1
ATOM 3808 C CA . THR A 1 475 ? -68.090 8.781 27.428 1.00 51.25 475 THR A CA 1
ATOM 3809 C C . THR A 1 475 ? -69.085 9.137 26.327 1.00 51.25 475 THR A C 1
ATOM 3811 O O . THR A 1 475 ? -68.797 10.104 25.576 1.00 51.25 475 THR A O 1
#

Radius of gyration: 61.66 Å; chains: 1; bounding box: 132×84×139 Å

Organism: NCBI:txid408172